Protein 3N06 (pdb70)

Structure (mmCIF, N/CA/C/O backbone):
data_3N06
#
_entry.id   3N06
#
_cell.length_a   123.419
_cell.length_b   123.419
_cell.length_c   72.665
_cell.angle_alpha   90.00
_cell.angle_beta   90.00
_cell.angle_gamma   120.00
#
_symmetry.space_group_name_H-M   'P 65'
#
loop_
_entity.id
_entity.type
_entity.pdbx_description
1 polymer Prolactin
2 polymer 'Prolactin receptor'
3 non-polymer 'SODIUM ION'
4 non-polymer 'CHLORIDE ION'
5 water water
#
loop_
_atom_site.group_PDB
_atom_site.id
_atom_site.type_symbol
_atom_site.label_atom_id
_atom_site.label_alt_id
_atom_site.label_comp_id
_atom_site.label_asym_id
_atom_site.label_entity_id
_atom_site.label_seq_id
_atom_site.pdbx_PDB_ins_code
_atom_site.Cartn_x
_atom_site.Cartn_y
_atom_site.Cartn_z
_atom_site.occupancy
_atom_site.B_iso_or_equiv
_atom_site.auth_seq_id
_ato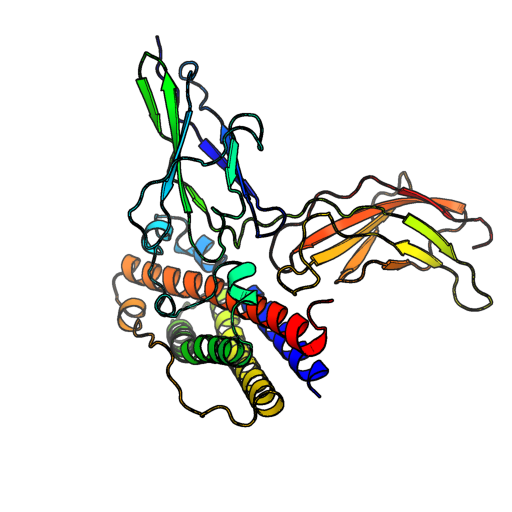m_site.auth_comp_id
_atom_site.auth_asym_id
_atom_site.auth_atom_id
_atom_site.pdbx_PDB_model_num
ATOM 1 N N . MET A 1 1 ? -59.721 -43.466 4.707 1.00 51.09 14 MET A N 1
ATOM 2 C CA . MET A 1 1 ? -58.466 -44.252 4.428 1.00 49.66 14 MET A CA 1
ATOM 3 C C . MET A 1 1 ? -57.312 -43.235 4.313 1.00 47.21 14 MET A C 1
ATOM 4 O O . MET A 1 1 ? -57.022 -42.722 3.223 1.00 44.75 14 MET A O 1
ATOM 9 N N . LEU A 1 2 ? -56.746 -42.900 5.473 1.00 45.01 15 LEU A N 1
ATOM 10 C CA . LEU A 1 2 ? -55.595 -42.043 5.577 1.00 44.41 15 LEU A CA 1
ATOM 11 C C . LEU A 1 2 ? -54.431 -42.454 4.694 1.00 42.86 15 LEU A C 1
ATOM 12 O O . LEU A 1 2 ? -53.794 -41.581 4.117 1.00 42.17 15 LEU A O 1
ATOM 17 N N . ARG A 1 3 ? -54.124 -43.728 4.632 1.00 40.57 16 ARG A N 1
ATOM 18 C CA . ARG A 1 3 ? -52.936 -44.150 3.948 1.00 39.46 16 ARG A CA 1
ATOM 19 C C . ARG A 1 3 ? -53.027 -43.905 2.452 1.00 39.53 16 ARG A C 1
ATOM 20 O O . ARG A 1 3 ? -52.082 -43.463 1.854 1.00 35.68 16 ARG A O 1
ATOM 28 N N . ASP A 1 4 ? -54.195 -44.112 1.870 1.00 38.91 17 ASP A N 1
ATOM 29 C CA . ASP A 1 4 ? -54.373 -43.851 0.415 1.00 39.95 17 ASP A CA 1
ATOM 30 C C . ASP A 1 4 ? -54.359 -42.328 0.185 1.00 38.03 17 ASP A C 1
ATOM 31 O O . ASP A 1 4 ? -53.823 -41.881 -0.829 1.00 36.42 17 ASP A O 1
ATOM 36 N N . LEU A 1 5 ? -54.913 -41.553 1.121 1.00 35.64 18 LEU A N 1
ATOM 37 C CA . LEU A 1 5 ? -54.915 -40.090 0.954 1.00 36.54 18 LEU A CA 1
ATOM 38 C C . LEU A 1 5 ? -53.508 -39.470 0.991 1.00 34.43 18 LEU A C 1
ATOM 39 O O . LEU A 1 5 ? -53.134 -38.654 0.132 1.00 34.33 18 LEU A O 1
ATOM 44 N N . PHE A 1 6 ? -52.759 -39.863 2.011 1.00 33.22 19 PHE A N 1
ATOM 45 C CA . PHE A 1 6 ? -51.378 -39.432 2.140 1.00 32.92 19 PHE A CA 1
ATOM 46 C C . PHE A 1 6 ? -50.574 -39.866 0.949 1.00 32.63 19 PHE A C 1
ATOM 47 O O . PHE A 1 6 ? -49.815 -39.064 0.401 1.00 31.63 19 PHE A O 1
ATOM 55 N N . ASP A 1 7 ? -50.752 -41.102 0.510 1.00 32.07 20 ASP A N 1
ATOM 56 C CA . ASP A 1 7 ? -49.994 -41.536 -0.617 1.00 32.94 20 ASP A CA 1
ATOM 57 C C . ASP A 1 7 ? -50.296 -40.694 -1.854 1.00 32.65 20 ASP A C 1
ATOM 58 O O . ASP A 1 7 ? -49.383 -40.405 -2.593 1.00 32.08 20 ASP A O 1
ATOM 63 N N . ARG A 1 8 ? -51.570 -40.411 -2.156 1.00 32.31 21 ARG A N 1
ATOM 64 C CA . ARG A 1 8 ? -51.895 -39.624 -3.344 1.00 33.54 21 ARG A CA 1
ATOM 65 C C . ARG A 1 8 ? -51.346 -38.192 -3.199 1.00 32.42 21 ARG A C 1
ATOM 66 O O . ARG A 1 8 ? -50.882 -37.601 -4.177 1.00 32.52 21 ARG A O 1
ATOM 74 N N . ALA A 1 9 ? -51.416 -37.664 -1.996 1.00 30.37 22 ALA A N 1
ATOM 75 C CA . ALA A 1 9 ? -51.050 -36.252 -1.714 1.00 31.21 22 ALA A CA 1
ATOM 76 C C . ALA A 1 9 ? -49.558 -36.120 -2.042 1.00 32.46 22 ALA A C 1
ATOM 77 O O . ALA A 1 9 ? -49.171 -35.201 -2.746 1.00 35.15 22 ALA A O 1
ATOM 79 N N . VAL A 1 10 ? -48.760 -37.126 -1.615 1.00 32.53 23 VAL A N 1
ATOM 80 C CA . VAL A 1 10 ? -47.328 -37.092 -1.707 1.00 32.77 23 VAL A CA 1
ATOM 81 C C . VAL A 1 10 ? -46.933 -37.302 -3.128 1.00 33.35 23 VAL A C 1
ATOM 82 O O . VAL A 1 10 ? -45.970 -36.700 -3.575 1.00 33.27 23 VAL A O 1
ATOM 86 N N . VAL A 1 11 ? -47.680 -38.122 -3.870 1.00 32.67 24 VAL A N 1
ATOM 87 C CA . VAL A 1 11 ? -47.478 -38.184 -5.320 1.00 32.41 24 VAL A CA 1
ATOM 88 C C . VAL A 1 11 ? -47.661 -36.817 -5.997 1.00 31.27 24 VAL A C 1
ATOM 89 O O . VAL A 1 11 ? -46.867 -36.403 -6.866 1.00 30.91 24 VAL A O 1
ATOM 93 N N . LEU A 1 12 ? -48.730 -36.118 -5.644 1.00 30.20 25 LEU A N 1
ATOM 94 C CA . LEU A 1 12 ? -48.995 -34.829 -6.287 1.00 29.56 25 LEU A CA 1
ATOM 95 C C . LEU A 1 12 ? -47.937 -33.812 -5.900 1.00 27.08 25 LEU A C 1
ATOM 96 O O . LEU A 1 12 ? -47.430 -33.075 -6.734 1.00 27.01 25 LEU A O 1
ATOM 101 N N . SER A 1 13 ? -47.648 -33.711 -4.620 1.00 25.26 26 SER A N 1
ATOM 102 C CA . SER A 1 13 ? -46.665 -32.725 -4.189 1.00 24.76 26 SER A CA 1
ATOM 103 C C . SER A 1 13 ? -45.273 -32.944 -4.783 1.00 26.99 26 SER A C 1
ATOM 104 O O . SER A 1 13 ? -44.606 -31.940 -5.175 1.00 26.98 26 SER A O 1
ATOM 107 N N . ALA A 1 14 ? -44.822 -34.206 -4.915 1.00 25.85 27 ALA A N 1
ATOM 108 C CA . ALA A 1 14 ? -43.483 -34.459 -5.377 1.00 27.27 27 ALA A CA 1
ATOM 109 C C . ALA A 1 14 ? -43.512 -34.154 -6.879 1.00 28.91 27 ALA A C 1
ATOM 110 O O . ALA A 1 14 ? -42.598 -33.531 -7.451 1.00 29.39 27 ALA A O 1
ATOM 112 N N . TYR A 1 15 ? -44.623 -34.475 -7.534 1.00 29.53 28 TYR A N 1
ATOM 113 C CA . TYR A 1 15 ? -44.763 -34.095 -8.956 1.00 29.13 28 TYR A CA 1
ATOM 114 C C . TYR A 1 15 ? -44.870 -32.580 -9.237 1.00 28.58 28 TYR A C 1
ATOM 115 O O . TYR A 1 15 ? -44.294 -32.045 -10.211 1.00 29.82 28 TYR A O 1
ATOM 124 N N . ILE A 1 16 ? -45.621 -31.879 -8.414 1.00 28.47 29 ILE A N 1
ATOM 125 C CA . ILE A 1 16 ? -45.656 -30.419 -8.521 1.00 28.40 29 ILE A CA 1
ATOM 126 C C . ILE A 1 16 ? -44.233 -29.842 -8.363 1.00 27.69 29 ILE A C 1
ATOM 127 O O . ILE A 1 16 ? -43.845 -28.980 -9.136 1.00 28.94 29 ILE A O 1
ATOM 132 N N . HIS A 1 17 ? -43.492 -30.237 -7.343 1.00 27.85 30 HIS A N 1
ATOM 133 C CA . HIS A 1 17 ? -42.129 -29.723 -7.269 1.00 28.93 30 HIS A CA 1
ATOM 134 C C . HIS A 1 17 ? -41.283 -30.039 -8.537 1.00 29.79 30 HIS A C 1
ATOM 135 O O . HIS A 1 17 ? -40.586 -29.165 -9.086 1.00 30.07 30 HIS A O 1
ATOM 142 N N . ASN A 1 18 ? -41.330 -31.288 -9.014 1.00 29.46 31 ASN A N 1
ATOM 143 C CA . ASN A 1 18 ? -40.692 -31.582 -10.297 1.00 30.61 31 ASN A CA 1
ATOM 144 C C . ASN A 1 18 ? -41.002 -30.612 -11.378 1.00 30.93 31 ASN A C 1
ATOM 145 O O . ASN A 1 18 ? -40.058 -30.098 -12.053 1.00 31.29 31 ASN A O 1
ATOM 150 N N . LEU A 1 19 ? -42.300 -30.362 -11.604 1.00 31.87 32 LEU A N 1
ATOM 151 C CA . LEU A 1 19 ? -42.684 -29.482 -12.713 1.00 32.38 32 LEU A CA 1
ATOM 152 C C . LEU A 1 19 ? -42.180 -28.062 -12.472 1.00 31.32 32 LEU A C 1
ATOM 153 O O . LEU A 1 19 ? -41.729 -27.393 -13.411 1.00 30.09 32 LEU A O 1
ATOM 158 N N . SER A 1 20 ? -42.297 -27.588 -11.249 1.00 29.27 33 SER A N 1
ATOM 159 C CA . SER A 1 20 ? -41.858 -26.236 -10.902 1.00 31.79 33 SER A CA 1
ATOM 160 C C . SER A 1 20 ? -40.329 -26.058 -11.121 1.00 30.56 33 SER A C 1
ATOM 161 O O . SER A 1 20 ? -39.890 -24.996 -11.555 1.00 29.32 33 SER A O 1
ATOM 164 N N . SER A 1 21 ? -39.557 -27.039 -10.675 1.00 30.86 34 SER A N 1
ATOM 165 C CA A SER A 1 21 ? -38.100 -27.119 -10.925 0.50 31.85 34 SER A CA 1
ATOM 166 C CA B SER A 1 21 ? -38.096 -27.067 -10.929 0.50 31.50 34 SER A CA 1
ATOM 167 C C . SER A 1 21 ? -37.757 -27.021 -12.418 1.00 33.02 34 SER A C 1
ATOM 168 O O . SER A 1 21 ? -36.914 -26.246 -12.831 1.00 33.63 34 SER A O 1
ATOM 173 N N . GLU A 1 22 ? -38.434 -27.802 -13.217 1.00 34.14 35 GLU A N 1
ATOM 174 C CA . GLU A 1 22 ? -38.191 -27.800 -14.633 1.00 37.88 35 GLU A CA 1
ATOM 175 C C . GLU A 1 22 ? -38.618 -26.499 -15.285 1.00 38.68 35 GLU A C 1
ATOM 176 O O . GLU A 1 22 ? -37.907 -25.996 -16.139 1.00 40.61 35 GLU A O 1
ATOM 182 N N . MET A 1 23 ? -39.748 -25.921 -14.871 1.00 36.62 36 MET A N 1
ATOM 183 C CA . MET A 1 23 ? -40.186 -24.642 -15.429 1.00 34.76 36 MET A CA 1
ATOM 184 C C . MET A 1 23 ? -39.175 -23.531 -15.114 1.00 34.77 36 MET A C 1
ATOM 185 O O . MET A 1 23 ? -38.853 -22.730 -15.975 1.00 33.54 36 MET A O 1
ATOM 190 N N . PHE A 1 24 ? -38.735 -23.446 -13.869 1.00 32.62 37 PHE A N 1
ATOM 191 C CA . PHE A 1 24 ? -37.794 -22.430 -13.499 1.00 35.16 37 PHE A CA 1
ATOM 192 C C . PHE A 1 24 ? -36.471 -22.542 -14.285 1.00 38.10 37 PHE A C 1
ATOM 193 O O . PHE A 1 24 ? -35.944 -21.525 -14.748 1.00 39.16 37 PHE A O 1
ATOM 201 N N . SER A 1 25 ? -35.970 -23.770 -14.426 1.00 40.11 38 SER A N 1
ATOM 202 C CA A SER A 1 25 ? -34.730 -24.046 -15.148 0.80 43.37 38 SER A CA 1
ATOM 203 C CA B SER A 1 25 ? -34.732 -24.015 -15.143 0.20 41.89 38 SER A CA 1
ATOM 204 C C . SER A 1 25 ? -34.899 -23.638 -16.616 1.00 43.88 38 SER A C 1
ATOM 205 O O . SER A 1 25 ? -34.002 -23.031 -17.202 1.00 43.05 38 SER A O 1
ATOM 210 N N . GLU A 1 26 ? -36.049 -23.941 -17.215 1.00 44.80 39 GLU A N 1
ATOM 211 C CA . GLU A 1 26 ? -36.249 -23.509 -18.608 1.00 47.09 39 GLU A CA 1
ATOM 212 C C . GLU A 1 26 ? -36.451 -22.022 -18.748 1.00 46.59 39 GLU A C 1
ATOM 213 O O . GLU A 1 26 ? -36.031 -21.456 -19.740 1.00 47.32 39 GLU A O 1
ATOM 219 N N . PHE A 1 27 ? -37.069 -21.382 -17.776 1.00 46.15 40 PHE A N 1
ATOM 220 C CA . PHE A 1 27 ? -37.145 -19.946 -17.793 1.00 47.82 40 PHE A CA 1
ATOM 221 C C . PHE A 1 27 ? -35.736 -19.294 -17.619 1.00 50.26 40 PHE A C 1
ATOM 222 O O . PHE A 1 27 ? -35.390 -18.389 -18.367 1.00 49.40 40 PHE A O 1
ATOM 230 N N . ASP A 1 28 ? -34.996 -19.766 -16.632 1.00 51.32 41 ASP A N 1
ATOM 231 C CA . ASP A 1 28 ? -33.684 -19.285 -16.319 1.00 54.86 41 ASP A CA 1
ATOM 232 C C . ASP A 1 28 ? -32.737 -19.349 -17.498 1.00 57.96 41 ASP A C 1
ATOM 233 O O . ASP A 1 28 ? -32.096 -18.385 -17.834 1.00 59.20 41 ASP A O 1
ATOM 238 N N . LYS A 1 29 ? -32.645 -20.496 -18.125 1.00 60.97 42 LYS A N 1
ATOM 239 C CA . LYS A 1 29 ? -31.680 -20.659 -19.154 1.00 64.05 42 LYS A CA 1
ATOM 240 C C . LYS A 1 29 ? -32.024 -19.922 -20.404 1.00 64.82 42 LYS A C 1
ATOM 241 O O . LYS A 1 29 ? -31.186 -19.675 -21.236 1.00 65.70 42 LYS A O 1
ATOM 247 N N . ARG A 1 30 ? -33.272 -19.557 -20.527 1.00 66.25 43 ARG A N 1
ATOM 248 C CA . ARG A 1 30 ? -33.735 -18.978 -21.739 1.00 67.89 43 ARG A CA 1
ATOM 249 C C . ARG A 1 30 ? -33.983 -17.499 -21.720 1.00 68.92 43 ARG A C 1
ATOM 250 O O . ARG A 1 30 ? -33.955 -16.863 -22.739 1.00 69.72 43 ARG A O 1
ATOM 258 N N . TYR A 1 31 ? -34.209 -16.946 -20.556 1.00 69.56 44 TYR A N 1
ATOM 259 C CA . TYR A 1 31 ? -34.601 -15.544 -20.423 1.00 70.31 44 TYR A CA 1
ATOM 260 C C . TYR A 1 31 ? -33.745 -14.705 -19.501 1.00 71.90 44 TYR A C 1
ATOM 261 O O . TYR A 1 31 ? -33.845 -13.486 -19.542 1.00 72.91 44 TYR A O 1
ATOM 270 N N . THR A 1 32 ? -32.959 -15.322 -18.632 1.00 73.81 45 THR A N 1
ATOM 271 C CA . THR A 1 32 ? -32.300 -14.567 -17.569 1.00 76.16 45 THR A CA 1
ATOM 272 C C . THR A 1 32 ? -30.895 -15.012 -17.317 1.00 77.99 45 THR A C 1
ATOM 273 O O . THR A 1 32 ? -30.202 -14.411 -16.498 1.00 78.18 45 THR A O 1
ATOM 277 N N . HIS A 1 33 ? -30.458 -16.077 -17.969 1.00 80.73 46 HIS A N 1
ATOM 278 C CA . HIS A 1 33 ? -29.099 -16.475 -17.704 1.00 83.41 46 HIS A CA 1
ATOM 279 C C . HIS A 1 33 ? -28.157 -15.263 -17.917 1.00 84.17 46 HIS A C 1
ATOM 280 O O . HIS A 1 33 ? -27.120 -15.160 -17.258 1.00 84.22 46 HIS A O 1
ATOM 287 N N . GLY A 1 34 ? -28.584 -14.307 -18.757 1.00 85.22 47 GLY A N 1
ATOM 288 C CA . GLY A 1 34 ? -27.819 -13.078 -19.022 1.00 85.87 47 GLY A CA 1
ATOM 289 C C . GLY A 1 34 ? -27.869 -11.898 -18.042 1.00 86.30 47 GLY A C 1
ATOM 290 O O . GLY A 1 34 ? -27.863 -10.754 -18.502 1.00 86.85 47 GLY A O 1
ATOM 291 N N . ARG A 1 35 ? -27.921 -12.144 -16.718 1.00 86.38 48 ARG A N 1
ATOM 292 C CA . ARG A 1 35 ? -27.741 -11.079 -15.667 1.00 86.30 48 ARG A CA 1
ATOM 293 C C . ARG A 1 35 ? -27.995 -11.517 -14.202 1.00 85.57 48 ARG A C 1
ATOM 294 O O . ARG A 1 35 ? -28.389 -12.665 -13.951 1.00 86.11 48 ARG A O 1
ATOM 302 N N . GLY A 1 36 ? -27.763 -10.589 -13.260 1.00 84.02 49 GLY A N 1
ATOM 303 C CA . GLY A 1 36 ? -27.967 -10.793 -11.818 1.00 81.97 49 GLY A CA 1
ATOM 304 C C . GLY A 1 36 ? -29.433 -10.763 -11.406 1.00 80.57 49 GLY A C 1
ATOM 305 O O . GLY A 1 36 ? -29.874 -9.924 -10.607 1.00 80.30 49 GLY A O 1
ATOM 306 N N . PHE A 1 37 ? -30.200 -11.693 -11.959 1.00 79.13 50 PHE A N 1
ATOM 307 C CA . PHE A 1 37 ? -31.591 -11.842 -11.567 1.00 77.57 50 PHE A CA 1
ATOM 308 C C . PHE A 1 37 ? -31.672 -12.573 -10.225 1.00 76.14 50 PHE A C 1
ATOM 309 O O . PHE A 1 37 ? -32.576 -12.293 -9.431 1.00 75.23 50 PHE A O 1
ATOM 317 N N . ILE A 1 38 ? -30.675 -13.439 -9.970 1.00 74.52 51 ILE A N 1
ATOM 318 C CA . ILE A 1 38 ? -30.471 -14.167 -8.700 1.00 73.37 51 ILE A CA 1
ATOM 319 C C . ILE A 1 38 ? -30.280 -13.225 -7.477 1.00 73.01 51 ILE A C 1
ATOM 320 O O . ILE A 1 38 ? -30.801 -13.467 -6.368 1.00 71.78 51 ILE A O 1
ATOM 325 N N . THR A 1 39 ? -29.558 -12.132 -7.717 1.00 72.52 52 THR A N 1
ATOM 326 C CA . THR A 1 39 ? -29.296 -11.118 -6.707 1.00 72.10 52 THR A CA 1
ATOM 327 C C . THR A 1 39 ? -30.612 -10.417 -6.334 1.00 71.71 52 THR A C 1
ATOM 328 O O . THR A 1 39 ? -30.842 -10.099 -5.171 1.00 71.74 52 THR A O 1
ATOM 332 N N . LYS A 1 40 ? -31.477 -10.190 -7.322 1.00 70.70 53 LYS A N 1
ATOM 333 C CA . LYS A 1 40 ? -32.781 -9.583 -7.071 1.00 70.22 53 LYS A CA 1
ATOM 334 C C . LYS A 1 40 ? -33.815 -10.510 -6.359 1.00 69.11 53 LYS A C 1
ATOM 335 O O . LYS A 1 40 ? -34.752 -10.012 -5.701 1.00 68.88 53 LYS A O 1
ATOM 341 N N . ALA A 1 41 ? -33.629 -11.837 -6.489 1.00 67.03 54 ALA A N 1
ATOM 342 C CA . ALA A 1 41 ? -34.528 -12.878 -5.912 1.00 65.24 54 ALA A CA 1
ATOM 343 C C . ALA A 1 41 ? -34.505 -12.943 -4.369 1.00 63.71 54 ALA A C 1
ATOM 344 O O . ALA A 1 41 ? -35.439 -13.435 -3.732 1.00 64.44 54 ALA A O 1
ATOM 346 N N . ILE A 1 42 ? -33.427 -12.440 -3.783 1.00 61.68 55 ILE A N 1
ATOM 347 C CA . ILE A 1 42 ? -33.238 -12.418 -2.331 1.00 59.01 55 ILE A CA 1
ATOM 348 C C . ILE A 1 42 ? -34.426 -11.802 -1.535 1.00 57.61 55 ILE A C 1
ATOM 349 O O . ILE A 1 42 ? -34.757 -10.627 -1.697 1.00 56.88 55 ILE A O 1
ATOM 354 N N . ASN A 1 43 ? -35.033 -12.620 -0.680 1.00 56.13 56 ASN A N 1
ATOM 355 C CA . ASN A 1 43 ? -36.042 -12.205 0.311 1.00 56.15 56 ASN A CA 1
ATOM 356 C C . ASN A 1 43 ? -37.453 -11.725 -0.185 1.00 55.18 56 ASN A C 1
ATOM 357 O O . ASN A 1 43 ? -38.263 -11.152 0.570 1.00 55.33 56 ASN A O 1
ATOM 362 N N . SER A 1 44 ? -37.751 -12.072 -1.417 1.00 51.52 57 SER A N 1
ATOM 363 C CA . SER A 1 44 ? -38.805 -11.490 -2.137 1.00 50.74 57 SER A CA 1
ATOM 364 C C . SER A 1 44 ? -40.076 -12.388 -2.242 1.00 48.07 57 SER A C 1
ATOM 365 O O . SER A 1 44 ? -40.913 -12.089 -3.062 1.00 48.13 57 SER A O 1
ATOM 368 N N . CYS A 1 45 ? -40.206 -13.465 -1.461 1.00 44.86 58 CYS A N 1
ATOM 369 C CA . CYS A 1 45 ? -41.372 -14.398 -1.605 1.00 42.71 58 CYS A CA 1
ATOM 370 C C . CYS A 1 45 ? -42.508 -14.004 -0.723 1.00 40.99 58 CYS A C 1
ATOM 371 O O . CYS A 1 45 ? -42.288 -13.715 0.468 1.00 39.58 58 CYS A O 1
ATOM 374 N N . HIS A 1 46 ? -43.741 -14.089 -1.264 1.00 38.82 59 HIS A N 1
ATOM 375 C CA . HIS A 1 46 ? -44.943 -13.636 -0.515 1.00 36.56 59 HIS A CA 1
ATOM 376 C C . HIS A 1 46 ? -45.253 -14.485 0.693 1.00 36.33 59 HIS A C 1
ATOM 377 O O . HIS A 1 46 ? -45.931 -14.029 1.633 1.00 36.11 59 HIS A O 1
ATOM 384 N N . THR A 1 47 ? -44.781 -15.751 0.714 1.00 36.81 60 THR A N 1
ATOM 385 C CA . THR A 1 47 ? -44.952 -16.601 1.916 1.00 38.31 60 THR A CA 1
ATOM 386 C C . THR A 1 47 ? -43.781 -16.496 2.950 1.00 41.02 60 THR A C 1
ATOM 387 O O . THR A 1 47 ? -43.819 -17.113 4.029 1.00 40.86 60 THR A O 1
ATOM 391 N N . SER A 1 48 ? -42.775 -15.712 2.630 1.00 43.90 61 SER A N 1
ATOM 392 C CA . SER A 1 48 ? -41.723 -15.393 3.597 1.00 50.06 61 SER A CA 1
ATOM 393 C C . SER A 1 48 ? -42.217 -15.081 4.988 1.00 51.90 61 SER A C 1
ATOM 394 O O . SER A 1 48 ? -41.575 -15.426 5.969 1.00 53.45 61 SER A O 1
ATOM 397 N N . SER A 1 49 ? -43.344 -14.409 5.077 1.00 54.02 62 SER A N 1
ATOM 398 C CA . SER A 1 49 ? -43.725 -13.833 6.333 1.00 56.20 62 SER A CA 1
ATOM 399 C C . SER A 1 49 ? -44.294 -14.892 7.258 1.00 56.62 62 SER A C 1
ATOM 400 O O . SER A 1 49 ? -44.456 -14.618 8.449 1.00 57.57 62 SER A O 1
ATOM 403 N N . LEU A 1 50 ? -44.588 -16.096 6.733 1.00 55.50 63 LEU A N 1
ATOM 404 C CA . LEU A 1 50 ? -45.134 -17.178 7.555 1.00 54.33 63 LEU A CA 1
ATOM 405 C C . LEU A 1 50 ? -44.064 -17.814 8.472 1.00 52.93 63 LEU A C 1
ATOM 406 O O . LEU A 1 50 ? -42.880 -17.884 8.134 1.00 53.06 63 LEU A O 1
ATOM 411 N N . ALA A 1 51 ? -44.506 -18.308 9.615 1.00 51.35 64 ALA A N 1
ATOM 412 C CA . ALA A 1 51 ? -43.615 -19.023 10.529 1.00 50.30 64 ALA A CA 1
ATOM 413 C C . ALA A 1 51 ? -43.391 -20.485 10.043 1.00 48.23 64 ALA A C 1
ATOM 414 O O . ALA A 1 51 ? -44.120 -21.394 10.474 1.00 50.67 64 ALA A O 1
ATOM 416 N N . THR A 1 52 ? -42.409 -20.732 9.170 1.00 45.31 65 THR A N 1
ATOM 417 C CA . THR A 1 52 ? -42.221 -22.117 8.666 1.00 41.27 65 THR A CA 1
ATOM 418 C C . THR A 1 52 ? -40.990 -22.780 9.286 1.00 41.05 65 THR A C 1
ATOM 419 O O . THR A 1 52 ? -39.948 -22.140 9.396 1.00 39.09 65 THR A O 1
ATOM 423 N N . PRO A 1 53 ? -41.092 -24.084 9.674 1.00 38.89 66 PRO A N 1
ATOM 424 C CA . PRO A 1 53 ? -39.877 -24.741 10.118 1.00 38.31 66 PRO A CA 1
ATOM 425 C C . PRO A 1 53 ? -38.754 -24.777 9.082 1.00 38.44 66 PRO A C 1
ATOM 426 O O . PRO A 1 53 ? -38.978 -25.127 7.864 1.00 37.37 66 PRO A O 1
ATOM 430 N N . GLU A 1 54 ? -37.537 -24.449 9.532 1.00 38.47 67 GLU A N 1
ATOM 431 C CA . GLU A 1 54 ? -36.398 -24.445 8.613 1.00 41.18 67 GLU A CA 1
ATOM 432 C C . GLU A 1 54 ? -35.431 -25.606 8.650 1.00 39.88 67 GLU A C 1
ATOM 433 O O . GLU A 1 54 ? -34.511 -25.694 7.809 1.00 40.24 67 GLU A O 1
ATOM 439 N N . ASP A 1 55 ? -35.580 -26.459 9.642 1.00 40.39 68 ASP A N 1
ATOM 440 C CA . ASP A 1 55 ? -34.774 -27.669 9.721 1.00 39.45 68 ASP A CA 1
ATOM 441 C C . ASP A 1 55 ? -35.560 -28.802 10.294 1.00 39.51 68 ASP A C 1
ATOM 442 O O . ASP A 1 55 ? -36.635 -28.611 10.774 1.00 39.55 68 ASP A O 1
ATOM 447 N N . LYS A 1 56 ? -34.988 -30.001 10.292 1.00 39.67 69 LYS A N 1
ATOM 448 C CA . LYS A 1 56 ? -35.702 -31.163 10.817 1.00 41.08 69 LYS A CA 1
ATOM 449 C C . LYS A 1 56 ? -36.245 -30.964 12.265 1.00 39.81 69 LYS A C 1
ATOM 450 O O . LYS A 1 56 ? -37.362 -31.346 12.598 1.00 39.19 69 LYS A O 1
ATOM 456 N N . GLU A 1 57 ? -35.390 -30.455 13.125 1.00 40.14 70 GLU A N 1
ATOM 457 C CA . GLU A 1 57 ? -35.717 -30.267 14.544 1.00 42.21 70 GLU A CA 1
ATOM 458 C C . GLU A 1 57 ? -36.910 -29.323 14.754 1.00 42.47 70 GLU A C 1
ATOM 459 O O . GLU A 1 57 ? -37.791 -29.609 15.572 1.00 42.43 70 GLU A O 1
ATOM 465 N N . GLN A 1 58 ? -36.946 -28.205 14.026 1.00 42.59 71 GLN A N 1
ATOM 466 C CA . GLN A 1 58 ? -38.131 -27.356 14.088 1.00 43.54 71 GLN A CA 1
ATOM 467 C C . GLN A 1 58 ? -39.366 -28.067 13.595 1.00 42.56 71 GLN A C 1
ATOM 468 O O . GLN A 1 58 ? -40.435 -27.955 14.228 1.00 43.21 71 GLN A O 1
ATOM 474 N N . ALA A 1 59 ? -39.259 -28.783 12.469 1.00 41.34 72 ALA A N 1
ATOM 475 C CA . ALA A 1 59 ? -40.417 -29.544 12.010 1.00 39.47 72 ALA A CA 1
ATOM 476 C C . ALA A 1 59 ? -40.920 -30.515 13.125 1.00 40.43 72 ALA A C 1
ATOM 477 O O . ALA A 1 59 ? -42.116 -30.546 13.489 1.00 37.01 72 ALA A O 1
ATOM 479 N N . GLN A 1 60 ? -40.008 -31.301 13.700 1.00 42.33 73 GLN A N 1
ATOM 480 C CA . GLN A 1 60 ? -40.458 -32.213 14.795 1.00 45.79 73 GLN A CA 1
ATOM 481 C C . GLN A 1 60 ? -41.129 -31.483 15.966 1.00 45.81 73 GLN A C 1
ATOM 482 O O . GLN A 1 60 ? -42.072 -32.016 16.543 1.00 46.37 73 GLN A O 1
ATOM 488 N N . GLN A 1 61 ? -40.713 -30.243 16.245 1.00 47.24 74 GLN A N 1
ATOM 489 C CA . GLN A 1 61 ? -41.248 -29.434 17.383 1.00 47.80 74 GLN A CA 1
ATOM 490 C C . GLN A 1 61 ? -42.669 -28.909 17.152 1.00 48.15 74 GLN A C 1
ATOM 491 O O . GLN A 1 61 ? -43.372 -28.494 18.098 1.00 47.46 74 GLN A O 1
ATOM 497 N N . MET A 1 62 ? -43.101 -28.904 15.890 1.00 46.91 75 MET A N 1
ATOM 498 C CA . MET A 1 62 ? -44.391 -28.314 15.561 1.00 47.20 75 MET A CA 1
ATOM 499 C C . MET A 1 62 ? -45.546 -29.223 15.941 1.00 46.49 75 MET A C 1
ATOM 500 O O . MET A 1 62 ? -45.489 -30.428 15.721 1.00 47.20 75 MET A O 1
ATOM 505 N N . ASN A 1 63 ? -46.616 -28.735 16.520 1.00 46.09 76 ASN A N 1
ATOM 506 C CA . ASN A 1 63 ? -47.653 -29.743 16.735 1.00 47.05 76 ASN A CA 1
ATOM 507 C C . ASN A 1 63 ? -48.304 -30.083 15.388 1.00 45.56 76 ASN A C 1
ATOM 508 O O . ASN A 1 63 ? -48.260 -29.300 14.419 1.00 45.60 76 ASN A O 1
ATOM 513 N N . GLN A 1 64 ? -48.915 -31.246 15.317 1.00 43.36 77 GLN A N 1
ATOM 514 C CA . GLN A 1 64 ? -49.282 -31.761 14.016 1.00 42.25 77 GLN A CA 1
ATOM 515 C C . GLN A 1 64 ? -50.437 -30.999 13.375 1.00 41.88 77 GLN A C 1
ATOM 516 O O . GLN A 1 64 ? -50.459 -30.849 12.156 1.00 38.42 77 GLN A O 1
ATOM 522 N N . LYS A 1 65 ? -51.393 -30.551 14.205 1.00 41.65 78 LYS A N 1
ATOM 523 C CA . LYS A 1 65 ? -52.552 -29.797 13.707 1.00 43.01 78 LYS A CA 1
ATOM 524 C C . LYS A 1 65 ? -52.090 -28.477 13.077 1.00 40.67 78 LYS A C 1
ATOM 525 O O . LYS A 1 65 ? -52.523 -28.149 11.975 1.00 41.75 78 LYS A O 1
ATOM 531 N N . ASP A 1 66 ? -51.187 -27.760 13.748 1.00 39.41 79 ASP A N 1
ATOM 532 C CA . ASP A 1 66 ? -50.657 -26.517 13.210 1.00 39.94 79 ASP A CA 1
ATOM 533 C C . ASP A 1 66 ? -49.801 -26.801 11.948 1.00 37.59 79 ASP A C 1
ATOM 534 O O . ASP A 1 66 ? -49.722 -25.976 11.023 1.00 37.54 79 ASP A O 1
ATOM 539 N N . PHE A 1 67 ? -49.098 -27.935 11.934 1.00 34.55 80 PHE A N 1
ATOM 540 C CA . PHE A 1 67 ? -48.259 -28.247 10.764 1.00 33.33 80 PHE A CA 1
ATOM 541 C C . PHE A 1 67 ? -49.138 -28.482 9.522 1.00 32.91 80 PHE A C 1
ATOM 542 O O . PHE A 1 67 ? -48.801 -28.034 8.438 1.00 31.85 80 PHE A O 1
ATOM 550 N N . LEU A 1 68 ? -50.251 -29.218 9.663 1.00 32.16 81 LEU A N 1
ATOM 551 C CA . LEU A 1 68 ? -51.102 -29.498 8.531 1.00 35.41 81 LEU A CA 1
ATOM 552 C C . LEU A 1 68 ? -51.733 -28.214 8.010 1.00 35.82 81 LEU A C 1
ATOM 553 O O . LEU A 1 68 ? -51.856 -27.983 6.790 1.00 35.95 81 LEU A O 1
ATOM 558 N N . SER A 1 69 ? -52.131 -27.393 8.965 1.00 37.20 82 SER A N 1
ATOM 559 C CA . SER A 1 69 ? -52.791 -26.133 8.646 1.00 37.83 82 SER A CA 1
ATOM 560 C C . SER A 1 69 ? -51.809 -25.183 7.960 1.00 35.37 82 SER A C 1
ATOM 561 O O . SER A 1 69 ? -52.156 -24.493 7.005 1.00 34.18 82 SER A O 1
ATOM 564 N N . LEU A 1 70 ? -50.554 -25.236 8.379 1.00 34.04 83 LEU A N 1
ATOM 565 C CA . LEU A 1 70 ? -49.495 -24.534 7.685 1.00 33.06 83 LEU A CA 1
ATOM 566 C C . LEU A 1 70 ? -49.376 -24.942 6.200 1.00 30.69 83 LEU A C 1
ATOM 567 O O . LEU A 1 70 ? -49.369 -24.114 5.295 1.00 29.80 83 LEU A O 1
ATOM 572 N N . ILE A 1 71 ? -49.308 -26.224 5.927 1.00 30.87 84 ILE A N 1
ATOM 573 C CA . ILE A 1 71 ? -49.239 -26.668 4.542 1.00 28.53 84 ILE A CA 1
ATOM 574 C C . ILE A 1 71 ? -50.444 -26.141 3.734 1.00 29.94 84 ILE A C 1
ATOM 575 O O . ILE A 1 71 ? -50.327 -25.705 2.566 1.00 29.91 84 ILE A O 1
ATOM 580 N N . VAL A 1 72 ? -51.614 -26.235 4.360 1.00 30.11 85 VAL A N 1
ATOM 581 C CA . VAL A 1 72 ? -52.811 -25.760 3.740 1.00 31.46 85 VAL A CA 1
ATOM 582 C C . VAL A 1 72 ? -52.739 -24.257 3.476 1.00 32.17 85 VAL A C 1
ATOM 583 O O . VAL A 1 72 ? -53.065 -23.830 2.323 1.00 31.94 85 VAL A O 1
ATOM 587 N N . SER A 1 73 ? -52.293 -23.444 4.458 1.00 31.60 86 SER A N 1
ATOM 588 C CA . SER A 1 73 ? -52.081 -22.005 4.147 1.00 31.09 86 SER A CA 1
ATOM 589 C C . SER A 1 73 ? -51.142 -21.742 2.943 1.00 32.05 86 SER A C 1
ATOM 590 O O . SER A 1 73 ? -51.406 -20.833 2.098 1.00 30.85 86 SER A O 1
ATOM 593 N N . ILE A 1 74 ? -50.035 -22.485 2.868 1.00 28.86 87 ILE A N 1
ATOM 594 C CA . ILE A 1 74 ? -49.074 -22.195 1.867 1.00 29.56 87 ILE A CA 1
ATOM 595 C C . ILE A 1 74 ? -49.745 -22.477 0.527 1.00 29.93 87 ILE A C 1
ATOM 596 O O . ILE A 1 74 ? -49.681 -21.628 -0.402 1.00 30.20 87 ILE A O 1
ATOM 601 N N . LEU A 1 75 ? -50.428 -23.635 0.423 1.00 28.83 88 LEU A N 1
ATOM 602 C CA . LEU A 1 75 ? -51.051 -24.032 -0.855 1.00 29.26 88 LEU A CA 1
ATOM 603 C C . LEU A 1 75 ? -52.189 -23.071 -1.261 1.00 30.36 88 LEU A C 1
ATOM 604 O O . LEU A 1 75 ? -52.285 -22.724 -2.444 1.00 29.95 88 LEU A O 1
ATOM 609 N N . ARG A 1 76 ? -52.985 -22.625 -0.283 1.00 27.46 89 ARG A N 1
ATOM 610 C CA . ARG A 1 76 ? -54.121 -21.685 -0.537 1.00 30.52 89 ARG A CA 1
ATOM 611 C C . ARG A 1 76 ? -53.488 -20.392 -1.006 1.00 31.51 89 ARG A C 1
ATOM 612 O O . ARG A 1 76 ? -54.031 -19.746 -1.905 1.00 32.87 89 ARG A O 1
ATOM 620 N N . SER A 1 77 ? -52.299 -20.027 -0.439 1.00 29.41 90 SER A N 1
ATOM 621 C CA . SER A 1 77 ? -51.684 -18.741 -0.863 1.00 29.79 90 SER A CA 1
ATOM 622 C C . SER A 1 77 ? -51.215 -18.741 -2.318 1.00 29.33 90 SER A C 1
ATOM 623 O O . SER A 1 77 ? -51.004 -17.656 -2.898 1.00 29.78 90 SER A O 1
ATOM 626 N N . TRP A 1 78 ? -50.986 -19.931 -2.892 1.00 28.48 91 TRP A N 1
ATOM 627 C CA . TRP A 1 78 ? -50.490 -20.025 -4.266 1.00 28.25 91 TRP A CA 1
ATOM 628 C C . TRP A 1 78 ? -51.581 -20.025 -5.340 1.00 30.03 91 TRP A C 1
ATOM 629 O O . TRP A 1 78 ? -51.248 -19.893 -6.530 1.00 30.03 91 TRP A O 1
ATOM 640 N N . ASN A 1 79 ? -52.854 -20.179 -4.941 1.00 29.76 92 ASN A N 1
ATOM 641 C CA A ASN A 1 79 ? -54.070 -20.133 -5.870 0.50 31.34 92 ASN A CA 1
ATOM 642 C CA B ASN A 1 79 ? -53.913 -20.197 -5.960 0.50 32.08 92 ASN A CA 1
ATOM 643 C C . ASN A 1 79 ? -53.945 -18.949 -6.835 1.00 30.90 92 ASN A C 1
ATOM 644 O O . ASN A 1 79 ? -54.003 -19.070 -8.091 1.00 29.24 92 ASN A O 1
ATOM 653 N N . GLU A 1 80 ? -53.831 -17.765 -6.207 1.00 31.74 93 GLU A N 1
ATOM 654 C CA . GLU A 1 80 ? -53.794 -16.463 -6.922 1.00 31.84 93 GLU A CA 1
ATOM 655 C C . GLU A 1 80 ? -52.605 -16.325 -7.886 1.00 30.18 93 GLU A C 1
ATOM 656 O O . GLU A 1 80 ? -52.782 -16.166 -9.088 1.00 32.21 93 GLU A O 1
ATOM 662 N N . PRO A 1 81 ? -51.354 -16.402 -7.387 1.00 29.87 94 PRO A N 1
ATOM 663 C CA . PRO A 1 81 ? -50.294 -16.242 -8.382 1.00 27.60 94 PRO A CA 1
ATOM 664 C C . PRO A 1 81 ? -50.270 -17.289 -9.487 1.00 28.82 94 PRO A C 1
ATOM 665 O O . PRO A 1 81 ? -49.935 -16.970 -10.675 1.00 28.07 94 PRO A O 1
ATOM 669 N N . LEU A 1 82 ? -50.654 -18.526 -9.172 1.00 28.10 95 LEU A N 1
ATOM 670 C CA . LEU A 1 82 ? -50.634 -19.516 -10.263 1.00 29.26 95 LEU A CA 1
ATOM 671 C C . LEU A 1 82 ? -51.704 -19.154 -11.294 1.00 28.73 95 LEU A C 1
ATOM 672 O O . LEU A 1 82 ? -51.504 -19.306 -12.463 1.00 29.57 95 LEU A O 1
ATOM 677 N N . TYR A 1 83 ? -52.846 -18.689 -10.827 1.00 29.28 96 TYR A N 1
ATOM 678 C CA . TYR A 1 83 ? -53.898 -18.251 -11.785 1.00 31.05 96 TYR A CA 1
ATOM 679 C C . TYR A 1 83 ? -53.330 -17.155 -12.735 1.00 29.75 96 TYR A C 1
ATOM 680 O O . TYR A 1 83 ? -53.453 -17.247 -13.967 1.00 31.52 96 TYR A O 1
ATOM 689 N N . HIS A 1 84 ? -52.715 -16.120 -12.149 1.00 31.72 97 HIS A N 1
ATOM 690 C CA . HIS A 1 84 ? -52.170 -15.016 -12.925 1.00 30.57 97 HIS A CA 1
ATOM 691 C C . HIS A 1 84 ? -51.010 -15.384 -13.821 1.00 31.87 97 HIS A C 1
ATOM 692 O O . HIS A 1 84 ? -50.924 -14.892 -14.966 1.00 33.22 97 HIS A O 1
ATOM 699 N N . LEU A 1 85 ? -50.214 -16.348 -13.398 1.00 31.29 98 LEU A N 1
ATOM 700 C CA . LEU A 1 85 ? -49.090 -16.800 -14.171 1.00 32.34 98 LEU A CA 1
ATOM 701 C C . LEU A 1 85 ? -49.601 -17.423 -15.434 1.00 32.37 98 LEU A C 1
ATOM 702 O O . LEU A 1 85 ? -49.114 -17.112 -16.498 1.00 32.21 98 LEU A O 1
ATOM 707 N N . VAL A 1 86 ? -50.574 -18.312 -15.303 1.00 31.37 99 VAL A N 1
ATOM 708 C CA . VAL A 1 86 ? -51.172 -18.959 -16.477 1.00 33.04 99 VAL A CA 1
ATOM 709 C C . VAL A 1 86 ? -51.901 -17.936 -17.387 1.00 33.96 99 VAL A C 1
ATOM 710 O O . VAL A 1 86 ? -51.686 -17.929 -18.598 1.00 34.31 99 VAL A O 1
ATOM 714 N N . THR A 1 87 ? -52.713 -17.074 -16.781 1.00 34.27 100 THR A N 1
ATOM 715 C CA . THR A 1 87 ? -53.501 -16.095 -17.508 1.00 36.70 100 THR A CA 1
ATOM 716 C C . THR A 1 87 ? -52.581 -15.217 -18.327 1.00 38.04 100 THR A C 1
ATOM 717 O O . THR A 1 87 ? -52.765 -15.117 -19.553 1.00 37.55 100 THR A O 1
ATOM 721 N N . GLU A 1 88 ? -51.556 -14.665 -17.669 1.00 38.57 101 GLU A N 1
ATOM 722 C CA . GLU A 1 88 ? -50.616 -13.761 -18.333 1.00 41.11 101 GLU A CA 1
ATOM 723 C C . GLU A 1 88 ? -49.882 -14.474 -19.439 1.00 42.24 101 GLU A C 1
ATOM 724 O O . GLU A 1 88 ? -49.838 -13.983 -20.582 1.00 43.52 101 GLU A O 1
ATOM 730 N N . VAL A 1 89 ? -49.311 -15.634 -19.140 1.00 41.23 102 VAL A N 1
ATOM 731 C CA . VAL A 1 89 ? -48.490 -16.282 -20.140 1.00 42.91 102 VAL A CA 1
ATOM 732 C C . VAL A 1 89 ? -49.333 -16.732 -21.360 1.00 44.53 102 VAL A C 1
ATOM 733 O O . VAL A 1 89 ? -48.853 -16.723 -22.529 1.00 44.30 102 VAL A O 1
ATOM 737 N N . ARG A 1 90 ? -50.551 -17.195 -21.068 1.00 45.31 103 ARG A N 1
ATOM 738 C CA . ARG A 1 90 ? -51.424 -17.777 -22.073 1.00 46.69 103 ARG A CA 1
ATOM 739 C C . ARG A 1 90 ? -51.866 -16.694 -23.053 1.00 48.26 103 ARG A C 1
ATOM 740 O O . ARG A 1 90 ? -52.078 -16.960 -24.223 1.00 48.24 103 ARG A O 1
ATOM 748 N N . GLY A 1 91 ? -51.978 -15.471 -22.554 1.00 51.04 104 GLY A N 1
ATOM 749 C CA . GLY A 1 91 ? -52.388 -14.319 -23.370 1.00 55.01 104 GLY A CA 1
ATOM 750 C C . GLY A 1 91 ? -51.316 -13.595 -24.189 1.00 57.73 104 GLY A C 1
ATOM 751 O O . GLY A 1 91 ? -51.606 -12.557 -24.783 1.00 58.41 104 GLY A O 1
ATOM 752 N N . MET A 1 92 ? -50.084 -14.106 -24.192 1.00 59.88 105 MET A N 1
ATOM 753 C CA . MET A 1 92 ? -49.021 -13.638 -25.094 1.00 62.65 105 MET A CA 1
ATOM 754 C C . MET A 1 92 ? -49.217 -14.295 -26.457 1.00 64.44 105 MET A C 1
ATOM 755 O O . MET A 1 92 ? -49.634 -15.464 -26.528 1.00 64.83 105 MET A O 1
ATOM 760 N N . GLN A 1 93 ? -48.902 -13.584 -27.542 1.00 66.58 106 GLN A N 1
ATOM 761 C CA . GLN A 1 93 ? -48.905 -14.260 -28.852 1.00 68.50 106 GLN A CA 1
ATOM 762 C C . GLN A 1 93 ? -47.746 -15.259 -29.020 1.00 68.93 106 GLN A C 1
ATOM 763 O O . GLN A 1 93 ? -47.974 -16.357 -29.560 1.00 68.38 106 GLN A O 1
ATOM 769 N N . GLU A 1 94 ? -46.534 -14.920 -28.541 1.00 69.48 107 GLU A N 1
ATOM 770 C CA . GLU A 1 94 ? -45.412 -15.893 -28.648 1.00 70.58 107 GLU A CA 1
ATOM 771 C C . GLU A 1 94 ? -45.001 -16.576 -27.323 1.00 69.83 107 GLU A C 1
ATOM 772 O O . GLU A 1 94 ? -43.809 -16.703 -27.019 1.00 70.62 107 GLU A O 1
ATOM 778 N N . ALA A 1 95 ? -46.005 -17.048 -26.585 1.00 68.64 108 ALA A N 1
ATOM 779 C CA . ALA A 1 95 ? -45.855 -17.795 -25.328 1.00 67.28 108 ALA A CA 1
ATOM 780 C C . ALA A 1 95 ? -44.931 -19.047 -25.391 1.00 66.39 108 ALA A C 1
ATOM 781 O O . ALA A 1 95 ? -45.200 -19.990 -26.150 1.00 66.63 108 ALA A O 1
ATOM 783 N N . PRO A 1 96 ? -43.859 -19.069 -24.570 1.00 65.20 109 PRO A N 1
ATOM 784 C CA . PRO A 1 96 ? -42.956 -20.242 -24.468 1.00 64.07 109 PRO A CA 1
ATOM 785 C C . PRO A 1 96 ? -43.759 -21.485 -24.113 1.00 63.04 109 PRO A C 1
ATOM 786 O O . PRO A 1 96 ? -44.360 -21.559 -23.025 1.00 62.76 109 PRO A O 1
ATOM 790 N N . GLU A 1 97 ? -43.825 -22.418 -25.050 1.00 61.63 110 GLU A N 1
ATOM 791 C CA . GLU A 1 97 ? -44.799 -23.498 -24.963 1.00 61.28 110 GLU A CA 1
ATOM 792 C C . GLU A 1 97 ? -44.483 -24.455 -23.816 1.00 58.99 110 GLU A C 1
ATOM 793 O O . GLU A 1 97 ? -45.379 -24.797 -23.060 1.00 59.17 110 GLU A O 1
ATOM 799 N N . ALA A 1 98 ? -43.216 -24.843 -23.675 1.00 55.39 111 ALA A N 1
ATOM 800 C CA . ALA A 1 98 ? -42.827 -25.744 -22.609 1.00 53.42 111 ALA A CA 1
ATOM 801 C C . ALA A 1 98 ? -43.130 -25.098 -21.245 1.00 50.40 111 ALA A C 1
ATOM 802 O O . ALA A 1 98 ? -43.590 -25.775 -20.342 1.00 50.74 111 ALA A O 1
ATOM 804 N N . ILE A 1 99 ? -42.900 -23.800 -21.114 1.00 47.44 112 ILE A N 1
ATOM 805 C CA . ILE A 1 99 ? -43.160 -23.125 -19.849 1.00 45.80 112 ILE A CA 1
ATOM 806 C C . ILE A 1 99 ? -44.666 -23.034 -19.504 1.00 44.45 112 ILE A C 1
ATOM 807 O O . ILE A 1 99 ? -45.097 -23.448 -18.415 1.00 43.12 112 ILE A O 1
ATOM 812 N N . LEU A 1 100 ? -45.447 -22.551 -20.463 1.00 42.74 113 LEU A N 1
ATOM 813 C CA . LEU A 1 100 ? -46.876 -22.521 -20.369 1.00 41.41 113 LEU A CA 1
ATOM 814 C C . LEU A 1 100 ? -47.472 -23.892 -20.027 1.00 40.39 113 LEU A C 1
ATOM 815 O O . LEU A 1 100 ? -48.373 -23.950 -19.168 1.00 41.26 113 LEU A O 1
ATOM 820 N N . SER A 1 101 ? -46.989 -24.989 -20.622 1.00 39.03 114 SER A N 1
ATOM 821 C CA . SER A 1 101 ? -47.640 -26.246 -20.314 1.00 38.37 114 SER A CA 1
ATOM 822 C C . SER A 1 101 ? -47.381 -26.643 -18.869 1.00 36.89 114 SER A C 1
ATOM 823 O O . SER A 1 101 ? -48.271 -27.195 -18.212 1.00 36.12 114 SER A O 1
ATOM 826 N N . LYS A 1 102 ? -46.202 -26.358 -18.343 1.00 34.82 115 LYS A N 1
ATOM 827 C CA . LYS A 1 102 ? -45.953 -26.762 -16.966 1.00 34.42 115 LYS A CA 1
ATOM 828 C C . LYS A 1 102 ? -46.809 -25.926 -16.035 1.00 32.63 115 LYS A C 1
ATOM 829 O O . LYS A 1 102 ? -47.314 -26.432 -15.068 1.00 33.89 115 LYS A O 1
ATOM 835 N N . ALA A 1 103 ? -46.871 -24.629 -16.287 1.00 30.13 116 ALA A N 1
ATOM 836 C CA . ALA A 1 103 ? -47.652 -23.756 -15.424 1.00 30.24 116 ALA A CA 1
ATOM 837 C C . ALA A 1 103 ? -49.149 -24.192 -15.333 1.00 30.47 116 ALA A C 1
ATOM 838 O O . ALA A 1 103 ? -49.737 -24.198 -14.232 1.00 30.10 116 ALA A O 1
ATOM 840 N N . VAL A 1 104 ? -49.749 -24.515 -16.467 1.00 30.60 117 VAL A N 1
ATOM 841 C CA . VAL A 1 104 ? -51.128 -25.022 -16.529 1.00 33.41 117 VAL A CA 1
ATOM 842 C C . VAL A 1 104 ? -51.256 -26.316 -15.709 1.00 32.97 117 VAL A C 1
ATOM 843 O O . VAL A 1 104 ? -52.120 -26.442 -14.846 1.00 33.96 117 VAL A O 1
ATOM 847 N N . GLU A 1 105 ? -50.314 -27.232 -15.888 1.00 32.26 118 GLU A N 1
ATOM 848 C CA . GLU A 1 105 ? -50.315 -28.482 -15.117 1.00 31.99 118 GLU A CA 1
ATOM 849 C C . GLU A 1 105 ? -50.136 -28.244 -13.616 1.00 30.48 118 GLU A C 1
ATOM 850 O O . GLU A 1 105 ? -50.848 -28.832 -12.758 1.00 29.74 118 GLU A O 1
ATOM 856 N N . ILE A 1 106 ? -49.268 -27.303 -13.259 1.00 29.42 119 ILE A N 1
ATOM 857 C CA . ILE A 1 106 ? -49.123 -27.030 -11.836 1.00 27.82 119 ILE A CA 1
ATOM 858 C C . ILE A 1 106 ? -50.359 -26.417 -11.249 1.00 28.87 119 ILE A C 1
ATOM 859 O O . ILE A 1 106 ? -50.759 -26.699 -10.047 1.00 29.38 119 ILE A O 1
ATOM 864 N N . GLU A 1 107 ? -50.951 -25.534 -12.017 1.00 28.94 120 GLU A N 1
ATOM 865 C CA . GLU A 1 107 ? -52.167 -24.887 -11.546 1.00 31.40 120 GLU A CA 1
ATOM 866 C C . GLU A 1 107 ? -53.266 -25.921 -11.246 1.00 31.15 120 GLU A C 1
ATOM 867 O O . GLU A 1 107 ? -53.905 -25.882 -10.157 1.00 30.77 120 GLU A O 1
ATOM 873 N N . GLU A 1 108 ? -53.444 -26.861 -12.155 1.00 32.23 121 GLU A N 1
ATOM 874 C CA . GLU A 1 108 ? -54.454 -27.913 -11.962 1.00 33.38 121 GLU A CA 1
ATOM 875 C C . GLU A 1 108 ? -54.121 -28.893 -10.851 1.00 33.39 121 GLU A C 1
ATOM 876 O O . GLU A 1 108 ? -54.970 -29.144 -10.026 1.00 35.66 121 GLU A O 1
ATOM 882 N N . GLN A 1 109 ? -52.869 -29.341 -10.751 1.00 31.13 122 GLN A N 1
ATOM 883 C CA . GLN A 1 109 ? -52.421 -30.326 -9.795 1.00 31.75 122 GLN A CA 1
ATOM 884 C C . GLN A 1 109 ? -52.455 -29.758 -8.385 1.00 31.17 122 GLN A C 1
ATOM 885 O O . GLN A 1 109 ? -52.837 -30.454 -7.428 1.00 32.89 122 GLN A O 1
ATOM 891 N N . THR A 1 110 ? -52.106 -28.462 -8.255 1.00 31.12 123 THR A N 1
ATOM 892 C CA . THR A 1 110 ? -52.216 -27.725 -6.998 1.00 29.83 123 THR A CA 1
ATOM 893 C C . THR A 1 110 ? -53.642 -27.731 -6.412 1.00 30.11 123 THR A C 1
ATOM 894 O O . THR A 1 110 ? -53.822 -27.928 -5.192 1.00 29.81 123 THR A O 1
ATOM 898 N N . LYS A 1 111 ? -54.656 -27.537 -7.256 1.00 33.11 124 LYS A N 1
ATOM 899 C CA . LYS A 1 111 ? -56.086 -27.764 -6.823 1.00 35.05 124 LYS A CA 1
ATOM 900 C C . LYS A 1 111 ? -56.355 -29.142 -6.324 1.00 34.77 124 LYS A C 1
ATOM 901 O O . LYS A 1 111 ? -56.978 -29.313 -5.316 1.00 35.00 124 LYS A O 1
ATOM 907 N N . ARG A 1 112 ? -55.895 -30.146 -7.060 1.00 35.09 125 ARG A N 1
ATOM 908 C CA . ARG A 1 112 ? -56.114 -31.515 -6.620 1.00 35.92 125 ARG A CA 1
ATOM 909 C C . ARG A 1 112 ? -55.389 -31.778 -5.278 1.00 34.72 125 ARG A C 1
ATOM 910 O O . ARG A 1 112 ? -55.938 -32.400 -4.354 1.00 35.22 125 ARG A O 1
ATOM 918 N N . LEU A 1 113 ? -54.171 -31.246 -5.121 1.00 33.53 126 LEU A N 1
ATOM 919 C CA . LEU A 1 113 ? -53.476 -31.414 -3.837 1.00 31.06 126 LEU A CA 1
ATOM 920 C C . LEU A 1 113 ? -54.228 -30.794 -2.691 1.00 31.04 126 LEU A C 1
ATOM 921 O O . LEU A 1 113 ? -54.384 -31.381 -1.594 1.00 31.01 126 LEU A O 1
ATOM 926 N N . LEU A 1 114 ? -54.662 -29.553 -2.880 1.00 32.44 127 LEU A N 1
ATOM 927 C CA . LEU A 1 114 ? -55.423 -28.894 -1.852 1.00 34.32 127 LEU A CA 1
ATOM 928 C C . LEU A 1 114 ? -56.695 -29.656 -1.453 1.00 34.56 127 LEU A C 1
ATOM 929 O O . LEU A 1 114 ? -56.966 -29.741 -0.272 1.00 36.79 127 LEU A O 1
ATOM 934 N N . GLU A 1 115 ? -57.408 -30.260 -2.402 1.00 36.02 128 GLU A N 1
ATOM 935 C CA . GLU A 1 115 ? -58.586 -31.090 -2.041 1.00 37.38 128 GLU A CA 1
ATOM 936 C C . GLU A 1 115 ? -58.205 -32.252 -1.131 1.00 37.20 128 GLU A C 1
ATOM 937 O O . GLU A 1 115 ? -58.880 -32.535 -0.146 1.00 35.63 128 GLU A O 1
ATOM 943 N N . ARG A 1 116 ? -57.092 -32.912 -1.472 1.00 35.46 129 ARG A N 1
ATOM 944 C CA . ARG A 1 116 ? -56.559 -33.996 -0.679 1.00 34.21 129 ARG A CA 1
ATOM 945 C C . ARG A 1 116 ? -56.246 -33.538 0.704 1.00 32.82 129 ARG A C 1
ATOM 946 O O . ARG A 1 116 ? -56.581 -34.233 1.643 1.00 31.45 129 ARG A O 1
ATOM 954 N N . MET A 1 117 ? -55.619 -32.365 0.823 1.00 31.73 130 MET A N 1
ATOM 955 C CA . MET A 1 117 ? -55.194 -31.859 2.060 1.00 32.37 130 MET A CA 1
ATOM 956 C C . MET A 1 117 ? -56.424 -31.570 2.911 1.00 35.59 130 MET A C 1
ATOM 957 O O . MET A 1 117 ? -56.440 -31.893 4.088 1.00 34.93 130 MET A O 1
ATOM 962 N N . GLU A 1 118 ? -57.473 -31.028 2.290 1.00 37.20 131 GLU A N 1
ATOM 963 C CA . GLU A 1 118 ? -58.684 -30.740 3.038 1.00 40.84 131 GLU A CA 1
ATOM 964 C C . GLU A 1 118 ? -59.350 -32.025 3.559 1.00 40.26 131 GLU A C 1
ATOM 965 O O . GLU A 1 118 ? -59.846 -32.032 4.671 1.00 39.27 131 GLU A O 1
ATOM 971 N N . LEU A 1 119 ? -59.330 -33.091 2.753 1.00 39.62 132 LEU A N 1
ATOM 972 C CA . LEU A 1 119 ? -59.769 -34.375 3.225 1.00 39.34 132 LEU A CA 1
ATOM 973 C C . LEU A 1 119 ? -58.912 -34.867 4.367 1.00 39.23 132 LEU A C 1
ATOM 974 O O . LEU A 1 119 ? -59.429 -35.402 5.379 1.00 37.69 132 LEU A O 1
ATOM 979 N N . ILE A 1 120 ? -57.608 -34.683 4.241 1.00 36.63 133 ILE A N 1
ATOM 980 C CA . ILE A 1 120 ? -56.751 -35.215 5.271 1.00 37.04 133 ILE A CA 1
ATOM 981 C C . ILE A 1 120 ? -57.054 -34.489 6.535 1.00 37.70 133 ILE A C 1
ATOM 982 O O . ILE A 1 120 ? -57.217 -35.118 7.589 1.00 38.11 133 ILE A O 1
ATOM 987 N N . VAL A 1 121 ? -57.147 -33.172 6.491 1.00 38.65 134 VAL A N 1
ATOM 988 C CA . VAL A 1 121 ? -57.422 -32.467 7.769 1.00 41.43 134 VAL A CA 1
ATOM 989 C C . VAL A 1 121 ? -58.795 -32.865 8.426 1.00 43.92 134 VAL A C 1
ATOM 990 O O . VAL A 1 121 ? -58.935 -32.928 9.665 1.00 44.87 134 VAL A O 1
ATOM 994 N N . SER A 1 122 ? -59.810 -33.104 7.625 1.00 45.50 135 SER A N 1
ATOM 995 C CA . SER A 1 122 ? -61.094 -33.335 8.261 1.00 48.42 135 SER A CA 1
ATOM 996 C C . SER A 1 122 ? -61.113 -34.795 8.786 1.00 49.43 135 SER A C 1
ATOM 997 O O . SER A 1 122 ? -61.723 -35.090 9.783 1.00 49.98 135 SER A O 1
ATOM 1000 N N . GLN A 1 123 ? -60.338 -35.673 8.177 1.00 49.87 136 GLN A N 1
ATOM 1001 C CA . GLN A 1 123 ? -60.137 -36.971 8.767 1.00 52.31 136 GLN A CA 1
ATOM 1002 C C . GLN A 1 123 ? -59.326 -36.929 10.069 1.00 52.12 136 GLN A C 1
ATOM 1003 O O . GLN A 1 123 ? -59.715 -37.527 11.092 1.00 52.55 136 GLN A O 1
ATOM 1009 N N . VAL A 1 124 ? -58.213 -36.217 10.067 1.00 52.13 137 VAL A N 1
ATOM 1010 C CA . VAL A 1 124 ? -57.284 -36.291 11.222 1.00 52.71 137 VAL A CA 1
ATOM 1011 C C . VAL A 1 124 ? -57.627 -35.292 12.306 1.00 54.75 137 VAL A C 1
ATOM 1012 O O . VAL A 1 124 ? -57.422 -35.563 13.492 1.00 53.90 137 VAL A O 1
ATOM 1016 N N . HIS A 1 125 ? -58.133 -34.139 11.896 1.00 57.03 138 HIS A N 1
ATOM 1017 C CA . HIS A 1 125 ? -58.514 -33.115 12.842 1.00 60.84 138 HIS A CA 1
ATOM 1018 C C . HIS A 1 125 ? -59.877 -32.491 12.536 1.00 63.36 138 HIS A C 1
ATOM 1019 O O . HIS A 1 125 ? -59.969 -31.342 12.107 1.00 62.73 138 HIS A O 1
ATOM 1026 N N . PRO A 1 126 ? -60.943 -33.250 12.796 1.00 66.51 139 PRO A N 1
ATOM 1027 C CA . PRO A 1 126 ? -62.312 -32.851 12.380 1.00 68.76 139 PRO A CA 1
ATOM 1028 C C . PRO A 1 126 ? -62.773 -31.518 12.984 1.00 71.29 139 PRO A C 1
ATOM 1029 O O . PRO A 1 126 ? -63.627 -30.842 12.399 1.00 72.29 139 PRO A O 1
ATOM 1033 N N . GLU A 1 127 ? -62.195 -31.140 14.125 1.00 74.05 140 GLU A N 1
ATOM 1034 C CA . GLU A 1 127 ? -62.600 -29.929 14.849 1.00 76.94 140 GLU A CA 1
ATOM 1035 C C . GLU A 1 127 ? -62.041 -28.636 14.303 1.00 77.81 140 GLU A C 1
ATOM 1036 O O . GLU A 1 127 ? -62.692 -27.596 14.433 1.00 78.56 140 GLU A O 1
ATOM 1042 N N . THR A 1 128 ? -60.859 -28.695 13.683 1.00 78.68 141 THR A N 1
ATOM 1043 C CA . THR A 1 128 ? -60.145 -27.478 13.286 1.00 79.26 141 THR A CA 1
ATOM 1044 C C . THR A 1 128 ? -61.121 -26.334 12.943 1.00 79.74 141 THR A C 1
ATOM 1045 O O . THR A 1 128 ? -62.053 -26.486 12.118 1.00 79.18 141 THR A O 1
ATOM 1049 N N . LYS A 1 129 ? -60.901 -25.205 13.622 1.00 80.21 142 LYS A N 1
ATOM 1050 C CA . LYS A 1 129 ? -61.562 -23.958 13.285 1.00 80.06 142 LYS A CA 1
ATOM 1051 C C . LYS A 1 129 ? -61.324 -23.806 11.783 1.00 79.81 142 LYS A C 1
ATOM 1052 O O . LYS A 1 129 ? -60.172 -23.806 11.358 1.00 80.43 142 LYS A O 1
ATOM 1054 N N . GLU A 1 130 ? -62.382 -23.754 10.974 1.00 79.05 143 GLU A N 1
ATOM 1055 C CA . GLU A 1 130 ? -62.198 -23.340 9.584 1.00 78.77 143 GLU A CA 1
ATOM 1056 C C . GLU A 1 130 ? -62.017 -21.823 9.655 1.00 77.84 143 GLU A C 1
ATOM 1057 O O . GLU A 1 130 ? -62.916 -21.096 10.103 1.00 79.18 143 GLU A O 1
ATOM 1063 N N . ASN A 1 131 ? -60.843 -21.347 9.273 1.00 75.85 144 ASN A N 1
ATOM 1064 C CA . ASN A 1 131 ? -60.524 -19.903 9.290 1.00 73.77 144 ASN A CA 1
ATOM 1065 C C . ASN A 1 131 ? -59.245 -19.692 8.494 1.00 70.58 144 ASN A C 1
ATOM 1066 O O . ASN A 1 131 ? -58.157 -20.153 8.882 1.00 69.87 144 ASN A O 1
ATOM 1071 N N . GLU A 1 132 ? -59.399 -19.046 7.347 1.00 66.75 145 GLU A N 1
ATOM 1072 C CA . GLU A 1 132 ? -58.263 -18.843 6.480 1.00 63.66 145 GLU A CA 1
ATOM 1073 C C . GLU A 1 132 ? -57.471 -17.650 6.981 1.00 60.90 145 GLU A C 1
ATOM 1074 O O . GLU A 1 132 ? -58.022 -16.597 7.281 1.00 61.27 145 GLU A O 1
ATOM 1080 N N . ILE A 1 133 ? -56.177 -17.817 7.106 1.00 57.36 146 ILE A N 1
ATOM 1081 C CA . ILE A 1 133 ? -55.308 -16.678 7.241 1.00 55.01 146 ILE A CA 1
ATOM 1082 C C . ILE A 1 133 ? -54.087 -17.176 6.561 1.00 52.63 146 ILE A C 1
ATOM 1083 O O . ILE A 1 133 ? -53.345 -17.948 7.162 1.00 55.86 146 ILE A O 1
ATOM 1088 N N . TYR A 1 134 ? -53.987 -16.898 5.271 1.00 46.66 147 TYR A N 1
ATOM 1089 C CA . TYR A 1 134 ? -52.793 -17.168 4.505 1.00 43.37 147 TYR A CA 1
ATOM 1090 C C . TYR A 1 134 ? -52.295 -15.869 3.873 1.00 41.82 147 TYR A C 1
ATOM 1091 O O . TYR A 1 134 ? -53.058 -14.893 3.702 1.00 39.65 147 TYR A O 1
ATOM 1100 N N . PRO A 1 135 ? -51.036 -15.856 3.519 1.00 40.57 148 PRO A N 1
ATOM 1101 C CA . PRO A 1 135 ? -50.491 -14.585 3.124 1.00 40.68 148 PRO A CA 1
ATOM 1102 C C . PRO A 1 135 ? -50.874 -14.217 1.689 1.00 40.65 148 PRO A C 1
ATOM 1103 O O . PRO A 1 135 ? -51.034 -15.093 0.842 1.00 38.73 148 PRO A O 1
ATOM 1107 N N . VAL A 1 136 ? -51.010 -12.915 1.440 1.00 37.98 149 VAL A N 1
ATOM 1108 C CA . VAL A 1 136 ? -51.554 -12.458 0.185 1.00 37.01 149 VAL A CA 1
ATOM 1109 C C . VAL A 1 136 ? -50.444 -12.222 -0.767 1.00 36.45 149 VAL A C 1
ATOM 1110 O O . VAL A 1 136 ? -49.435 -11.559 -0.399 1.00 35.95 149 VAL A O 1
ATOM 1114 N N . TRP A 1 137 ? -50.604 -12.687 -2.000 1.00 33.27 150 TRP A N 1
ATOM 1115 C CA . TRP A 1 137 ? -49.677 -12.313 -3.033 1.00 34.57 150 TRP A CA 1
ATOM 1116 C C . TRP A 1 137 ? -50.332 -11.188 -3.787 1.00 36.13 150 TRP A C 1
ATOM 1117 O O . TRP A 1 137 ? -51.524 -11.285 -4.129 1.00 37.06 150 TRP A O 1
ATOM 1128 N N . SER A 1 138 ? -49.582 -10.135 -4.081 1.00 37.80 151 SER A N 1
ATOM 1129 C CA . SER A 1 138 ? -50.114 -9.001 -4.844 1.00 38.94 151 SER A CA 1
ATOM 1130 C C . SER A 1 138 ? -49.070 -8.476 -5.790 1.00 38.90 151 SER A C 1
ATOM 1131 O O . SER A 1 138 ? -48.696 -7.308 -5.701 1.00 40.33 151 SER A O 1
ATOM 1134 N N . GLY A 1 139 ? -48.641 -9.322 -6.720 1.00 37.28 152 GLY A N 1
ATOM 1135 C CA . GLY A 1 139 ? -47.481 -9.002 -7.574 1.00 35.05 152 GLY A CA 1
ATOM 1136 C C . GLY A 1 139 ? -47.860 -8.839 -9.0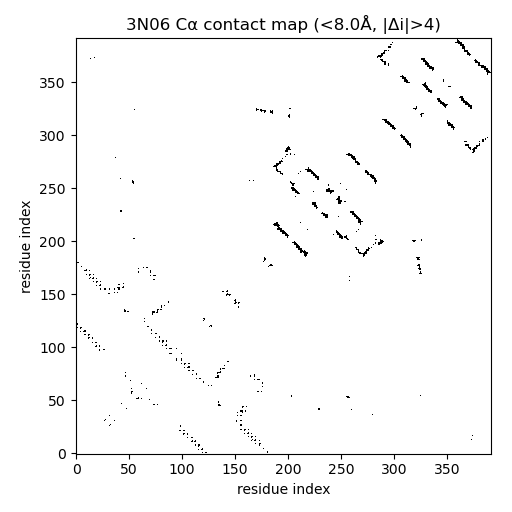18 1.00 34.54 152 GLY A C 1
ATOM 1137 O O . GLY A 1 139 ? -47.000 -8.822 -9.914 1.00 33.63 152 GLY A O 1
ATOM 1138 N N . LEU A 1 140 ? -49.148 -8.744 -9.296 1.00 33.66 153 LEU A N 1
ATOM 1139 C CA . LEU A 1 140 ? -49.523 -8.689 -10.704 1.00 35.35 153 LEU A CA 1
ATOM 1140 C C . LEU A 1 140 ? -49.023 -7.424 -11.508 1.00 36.23 153 LEU A C 1
ATOM 1141 O O . LEU A 1 140 ? -48.755 -7.504 -12.737 1.00 36.57 153 LEU A O 1
ATOM 1146 N N . PRO A 1 141 ? -48.961 -6.252 -10.876 1.00 38.24 154 PRO A N 1
ATOM 1147 C CA . PRO A 1 141 ? -48.506 -5.102 -11.735 1.00 39.82 154 PRO A CA 1
ATOM 1148 C C . PRO A 1 141 ? -47.098 -5.367 -12.248 1.00 41.84 154 PRO A C 1
ATOM 1149 O O . PRO A 1 141 ? -46.828 -5.173 -13.458 1.00 43.30 154 PRO A O 1
ATOM 1153 N N . SER A 1 142 ? -46.208 -5.898 -11.396 1.00 42.55 155 SER A N 1
ATOM 1154 C CA . SER A 1 142 ? -44.857 -6.204 -11.915 1.00 44.18 155 SER A CA 1
ATOM 1155 C C . SER A 1 142 ? -44.777 -7.241 -12.993 1.00 43.58 155 SER A C 1
ATOM 1156 O O . SER A 1 142 ? -43.909 -7.131 -13.837 1.00 43.61 155 SER A O 1
ATOM 1159 N N . LEU A 1 143 ? -45.656 -8.249 -12.978 1.00 42.39 156 LEU A N 1
ATOM 1160 C CA . LEU A 1 143 ? -45.698 -9.187 -14.068 1.00 42.60 156 LEU A CA 1
ATOM 1161 C C . LEU A 1 143 ? -46.220 -8.500 -15.333 1.00 43.87 156 LEU A C 1
ATOM 1162 O O . LEU A 1 143 ? -46.007 -8.979 -16.434 1.00 42.69 156 LEU A O 1
ATOM 1167 N N . GLN A 1 144 ? -46.955 -7.412 -15.151 1.00 45.71 157 GLN A N 1
ATOM 1168 C CA . GLN A 1 144 ? -47.539 -6.714 -16.284 1.00 49.23 157 GLN A CA 1
ATOM 1169 C C . GLN A 1 144 ? -46.754 -5.511 -16.828 1.00 51.87 157 GLN A C 1
ATOM 1170 O O . GLN A 1 144 ? -47.059 -5.040 -17.953 1.00 52.08 157 GLN A O 1
ATOM 1176 N N . MET A 1 145 ? -45.747 -5.034 -16.081 1.00 53.46 158 MET A N 1
ATOM 1177 C CA . MET A 1 145 ? -45.005 -3.814 -16.517 1.00 54.93 158 MET A CA 1
ATOM 1178 C C . MET A 1 145 ? -44.374 -3.975 -17.909 1.00 55.37 158 MET A C 1
ATOM 1179 O O . MET A 1 145 ? -44.044 -5.088 -18.333 1.00 53.62 158 MET A O 1
ATOM 1184 N N . ALA A 1 146 ? -44.309 -2.863 -18.667 1.00 56.31 159 ALA A N 1
ATOM 1185 C CA . ALA A 1 146 ? -43.804 -2.900 -20.057 1.00 55.49 159 ALA A CA 1
ATOM 1186 C C . ALA A 1 146 ? -42.271 -3.042 -20.080 1.00 55.57 159 ALA A C 1
ATOM 1187 O O . ALA A 1 146 ? -41.715 -3.665 -20.988 1.00 55.17 159 ALA A O 1
ATOM 1189 N N . ASP A 1 147 ? -41.604 -2.482 -19.074 1.00 55.46 160 ASP A N 1
ATOM 1190 C CA . ASP A 1 147 ? -40.152 -2.631 -18.942 1.00 57.17 160 ASP A CA 1
ATOM 1191 C C . ASP A 1 147 ? -39.707 -4.105 -18.835 1.00 57.37 160 ASP A C 1
ATOM 1192 O O . ASP A 1 147 ? -39.823 -4.718 -17.766 1.00 58.27 160 ASP A O 1
ATOM 1197 N N . GLU A 1 148 ? -39.146 -4.635 -19.915 1.00 57.99 161 GLU A N 1
ATOM 1198 C CA . GLU A 1 148 ? -38.756 -6.036 -20.021 1.00 58.15 161 GLU A CA 1
ATOM 1199 C C . GLU A 1 148 ? -37.861 -6.549 -18.884 1.00 58.08 161 GLU A C 1
ATOM 1200 O O . GLU A 1 148 ? -37.983 -7.691 -18.471 1.00 57.81 161 GLU A O 1
ATOM 1206 N N . GLU A 1 149 ? -36.972 -5.721 -18.376 1.00 57.41 162 GLU A N 1
ATOM 1207 C CA . GLU A 1 149 ? -36.037 -6.218 -17.396 1.00 57.83 162 GLU A CA 1
ATOM 1208 C C . GLU A 1 149 ? -36.699 -6.395 -16.017 1.00 56.18 162 GLU A C 1
ATOM 1209 O O . GLU A 1 149 ? -36.469 -7.403 -15.361 1.00 55.05 162 GLU A O 1
ATOM 1215 N N . SER A 1 150 ? -37.519 -5.424 -15.621 1.00 54.27 163 SER A N 1
ATOM 1216 C CA . SER A 1 150 ? -38.342 -5.480 -14.428 1.00 53.29 163 SER A CA 1
ATOM 1217 C C . SER A 1 150 ? -39.396 -6.610 -14.514 1.00 51.11 163 SER A C 1
ATOM 1218 O O . SER A 1 150 ? -39.661 -7.302 -13.526 1.00 49.15 163 SER A O 1
ATOM 1221 N N . ARG A 1 151 ? -39.965 -6.773 -15.701 1.00 48.88 164 ARG A N 1
ATOM 1222 C CA . ARG A 1 151 ? -40.907 -7.809 -15.949 1.00 47.22 164 ARG A CA 1
ATOM 1223 C C . ARG A 1 151 ? -40.263 -9.188 -15.803 1.00 46.10 164 ARG A C 1
ATOM 1224 O O . ARG A 1 151 ? -40.791 -10.012 -15.052 1.00 45.01 164 ARG A O 1
ATOM 1232 N N . LEU A 1 152 ? -39.143 -9.434 -16.496 1.00 43.62 165 LEU A N 1
ATOM 1233 C CA . LEU A 1 152 ? -38.516 -10.736 -16.453 1.00 43.47 165 LEU A CA 1
ATOM 1234 C C . LEU A 1 152 ? -38.046 -11.055 -15.048 1.00 42.30 165 LEU A C 1
ATOM 1235 O O . LEU A 1 152 ? -38.005 -12.192 -14.640 1.00 41.88 165 LEU A O 1
ATOM 1240 N N . SER A 1 153 ? -37.670 -10.035 -14.325 1.00 41.81 166 SER A N 1
ATOM 1241 C CA . SER A 1 153 ? -37.223 -10.242 -12.977 1.00 41.82 166 SER A CA 1
ATOM 1242 C C . SER A 1 153 ? -38.403 -10.585 -12.045 1.00 40.28 166 SER A C 1
ATOM 1243 O O . SER A 1 153 ? -38.234 -11.357 -11.087 1.00 41.33 166 SER A O 1
ATOM 1246 N N . ALA A 1 154 ? -39.577 -9.981 -12.262 1.00 39.28 167 ALA A N 1
ATOM 1247 C CA . ALA A 1 154 ? -40.772 -10.348 -11.461 1.00 37.70 167 ALA A CA 1
ATOM 1248 C C . ALA A 1 154 ? -41.115 -11.809 -11.787 1.00 36.34 167 ALA A C 1
ATOM 1249 O O . ALA A 1 154 ? -41.416 -12.533 -10.875 1.00 36.86 167 ALA A O 1
ATOM 1251 N N . TYR A 1 155 ? -41.041 -12.234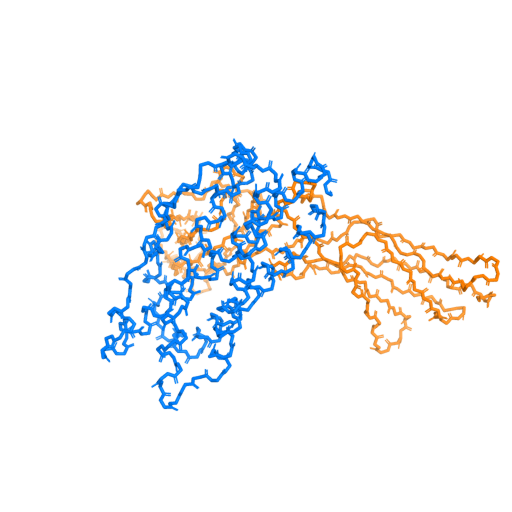 -13.058 1.00 34.82 168 TYR A N 1
ATOM 1252 C CA . TYR A 1 155 ? -41.257 -13.655 -13.387 1.00 34.99 168 TYR A CA 1
ATOM 1253 C C . TYR A 1 155 ? -40.229 -14.584 -12.744 1.00 35.44 168 TYR A C 1
ATOM 1254 O O . TYR A 1 155 ? -40.592 -15.621 -12.162 1.00 34.33 168 TYR A O 1
ATOM 1263 N N . TYR A 1 156 ? -38.950 -14.211 -12.834 1.00 34.64 169 TYR A N 1
ATOM 1264 C CA . TYR A 1 156 ? -37.872 -14.915 -12.150 1.00 33.95 169 TYR A CA 1
ATOM 1265 C C . TYR A 1 156 ? -38.179 -15.139 -10.698 1.00 33.36 169 TYR A C 1
ATOM 1266 O O . TYR A 1 156 ? -38.099 -16.253 -10.247 1.00 31.70 169 TYR A O 1
ATOM 1275 N N . ASN A 1 157 ? -38.546 -14.105 -9.968 1.00 33.27 170 ASN A N 1
ATOM 1276 C CA . ASN A 1 157 ? -38.770 -14.272 -8.540 1.00 34.42 170 ASN A CA 1
ATOM 1277 C C . ASN A 1 157 ? -39.975 -15.165 -8.240 1.00 34.96 170 ASN A C 1
ATOM 1278 O O . ASN A 1 157 ? -39.989 -15.903 -7.248 1.00 34.66 170 ASN A O 1
ATOM 1283 N N . LEU A 1 158 ? -41.024 -15.004 -9.059 1.00 34.07 171 LEU A N 1
ATOM 1284 C CA . LEU A 1 158 ? -42.273 -15.813 -8.869 1.00 33.52 171 LEU A CA 1
ATOM 1285 C C . LEU A 1 158 ? -41.889 -17.293 -9.037 1.00 32.75 171 LEU A C 1
ATOM 1286 O O . LEU A 1 158 ? -42.219 -18.145 -8.181 1.00 31.83 171 LEU A O 1
ATOM 1291 N N . LEU A 1 159 ? -41.210 -17.599 -10.140 1.00 31.04 172 LEU A N 1
ATOM 1292 C CA . LEU A 1 159 ? -40.813 -18.987 -10.412 1.00 32.35 172 LEU A CA 1
ATOM 1293 C C . LEU A 1 159 ? -39.808 -19.564 -9.409 1.00 32.25 172 LEU A C 1
ATOM 1294 O O . LEU A 1 159 ? -39.899 -20.738 -9.078 1.00 29.36 172 LEU A O 1
ATOM 1299 N N . HIS A 1 160 ? -38.906 -18.709 -8.923 1.00 32.26 173 HIS A N 1
ATOM 1300 C CA . HIS A 1 160 ? -37.904 -19.101 -7.952 1.00 32.39 173 HIS A CA 1
ATOM 1301 C C . HIS A 1 160 ? -38.635 -19.398 -6.623 1.00 31.09 173 HIS A C 1
ATOM 1302 O O . HIS A 1 160 ? -38.329 -20.365 -5.928 1.00 29.34 173 HIS A O 1
ATOM 1309 N N . CYS A 1 161 ? -39.632 -18.565 -6.298 1.00 30.81 174 CYS A N 1
ATOM 1310 C CA . CYS A 1 161 ? -40.402 -18.765 -5.085 1.00 30.04 174 CYS A CA 1
ATOM 1311 C C . CYS A 1 161 ? -41.303 -20.016 -5.171 1.00 28.48 174 CYS A C 1
ATOM 1312 O O . CYS A 1 161 ? -41.540 -20.679 -4.185 1.00 27.41 174 CYS A O 1
ATOM 1315 N N . LEU A 1 162 ? -41.828 -20.297 -6.349 1.00 24.85 175 LEU A N 1
ATOM 1316 C CA . LEU A 1 162 ? -42.702 -21.438 -6.529 1.00 25.44 175 LEU A CA 1
ATOM 1317 C C . LEU A 1 162 ? -41.892 -22.741 -6.403 1.00 26.00 175 LEU A C 1
ATOM 1318 O O . LEU A 1 162 ? -42.365 -23.764 -5.839 1.00 27.21 175 LEU A O 1
ATOM 1323 N N . ARG A 1 163 ? -40.684 -22.700 -6.939 1.00 25.86 176 ARG A N 1
ATOM 1324 C CA . ARG A 1 163 ? -39.804 -23.871 -6.907 1.00 28.72 176 ARG A CA 1
ATOM 1325 C C . ARG A 1 163 ? -39.476 -24.113 -5.421 1.00 27.66 176 ARG A C 1
ATOM 1326 O O . ARG A 1 163 ? -39.507 -25.231 -4.916 1.00 27.43 176 ARG A O 1
ATOM 1334 N N . ARG A 1 164 ? -39.229 -23.037 -4.709 1.00 27.02 177 ARG A N 1
ATOM 1335 C CA . ARG A 1 164 ? -38.926 -23.196 -3.239 1.00 26.81 177 ARG A CA 1
ATOM 1336 C C . ARG A 1 164 ? -40.089 -23.722 -2.407 1.00 28.73 177 ARG A C 1
ATOM 1337 O O . ARG A 1 164 ? -39.953 -24.672 -1.587 1.00 28.29 177 ARG A O 1
ATOM 1345 N N . ASP A 1 165 ? -41.240 -23.042 -2.554 1.00 27.42 178 ASP A N 1
ATOM 1346 C CA . ASP A 1 165 ? -42.390 -23.407 -1.817 1.00 28.19 178 ASP A CA 1
ATOM 1347 C C . ASP A 1 165 ? -42.929 -24.817 -2.158 1.00 26.70 178 ASP A C 1
ATOM 1348 O O . ASP A 1 165 ? -43.453 -25.480 -1.284 1.00 26.65 178 ASP A O 1
ATOM 1353 N N . SER A 1 166 ? -42.895 -25.220 -3.425 1.00 26.89 179 SER A N 1
ATOM 1354 C CA . SER A 1 166 ? -43.347 -26.571 -3.751 1.00 26.90 179 SER A CA 1
ATOM 1355 C C . SER A 1 166 ? -42.415 -27.594 -3.130 1.00 26.65 179 SER A C 1
ATOM 1356 O O . SER A 1 166 ? -42.866 -28.669 -2.764 1.00 26.10 179 SER A O 1
ATOM 1359 N N . HIS A 1 167 ? -41.123 -27.272 -3.031 1.00 24.61 180 HIS A N 1
ATOM 1360 C CA . HIS A 1 167 ? -40.216 -28.226 -2.519 1.00 26.69 180 HIS A CA 1
ATOM 1361 C C . HIS A 1 167 ? -40.552 -28.340 -1.023 1.00 26.23 180 HIS A C 1
ATOM 1362 O O . HIS A 1 167 ? -40.670 -29.439 -0.490 1.00 25.74 180 HIS A O 1
ATOM 1369 N N . LYS A 1 168 ? -40.813 -27.214 -0.409 1.00 26.48 181 LYS A N 1
ATOM 1370 C CA . LYS A 1 168 ? -41.049 -27.176 1.064 1.00 26.89 181 LYS A CA 1
ATOM 1371 C C . LYS A 1 168 ? -42.380 -27.928 1.414 1.00 28.72 181 LYS A C 1
ATOM 1372 O O . LYS A 1 168 ? -42.445 -28.720 2.402 1.00 31.16 181 LYS A O 1
ATOM 1378 N N . ILE A 1 169 ? -43.443 -27.668 0.629 1.00 27.73 182 ILE A N 1
ATOM 1379 C CA . ILE A 1 169 ? -44.739 -28.370 0.815 1.00 28.32 182 ILE A CA 1
ATOM 1380 C C . ILE A 1 169 ? -44.534 -29.913 0.689 1.00 26.49 182 ILE A C 1
ATOM 1381 O O . ILE A 1 169 ? -45.051 -30.698 1.504 1.00 26.88 182 ILE A O 1
ATOM 1386 N N . ASP A 1 170 ? -43.824 -30.336 -0.344 1.00 26.71 183 ASP A N 1
ATOM 1387 C CA . ASP A 1 170 ? -43.526 -31.765 -0.545 1.00 26.22 183 ASP A CA 1
ATOM 1388 C C . ASP A 1 170 ? -42.789 -32.310 0.715 1.00 26.91 183 ASP A C 1
ATOM 1389 O O . ASP A 1 170 ? -43.167 -33.355 1.286 1.00 25.58 183 ASP A O 1
ATOM 1394 N N . ASN A 1 171 ? -41.805 -31.582 1.203 1.00 24.72 184 ASN A N 1
ATOM 1395 C CA . ASN A 1 171 ? -41.003 -32.122 2.243 1.00 24.64 184 ASN A CA 1
ATOM 1396 C C . ASN A 1 171 ? -41.838 -32.192 3.524 1.00 26.58 184 ASN A C 1
ATOM 1397 O O . ASN A 1 171 ? -41.663 -33.121 4.322 1.00 25.04 184 ASN A O 1
ATOM 1402 N N . TYR A 1 172 ? -42.706 -31.192 3.752 1.00 25.65 185 TYR A N 1
ATOM 1403 C CA . TYR A 1 172 ? -43.430 -31.123 5.016 1.00 23.87 185 TYR A CA 1
ATOM 1404 C C . TYR A 1 172 ? -44.460 -32.227 4.947 1.00 25.06 185 TYR A C 1
ATOM 1405 O O . TYR A 1 172 ? -44.792 -32.806 5.979 1.00 23.51 185 TYR A O 1
ATOM 1414 N N . LEU A 1 173 ? -45.037 -32.479 3.755 1.00 22.44 186 LEU A N 1
ATOM 1415 C CA . LEU A 1 173 ? -46.077 -33.580 3.629 1.00 25.88 186 LEU A CA 1
ATOM 1416 C C . LEU A 1 173 ? -45.449 -34.954 3.899 1.00 26.46 186 LEU A C 1
ATOM 1417 O O . LEU A 1 173 ? -46.031 -35.797 4.633 1.00 27.47 186 LEU A O 1
ATOM 1422 N N . LYS A 1 174 ? -44.184 -35.109 3.433 1.00 23.55 187 LYS A N 1
ATOM 1423 C CA . LYS A 1 174 ? -43.456 -36.347 3.714 1.00 22.55 187 LYS A CA 1
ATOM 1424 C C . LYS A 1 174 ? -43.169 -36.516 5.231 1.00 24.29 187 LYS A C 1
ATOM 1425 O O . LYS A 1 174 ? -43.296 -37.654 5.737 1.00 25.61 187 LYS A O 1
ATOM 1431 N N . LEU A 1 175 ? -42.741 -35.449 5.896 1.00 22.91 188 LEU A N 1
ATOM 1432 C CA . LEU A 1 175 ? -42.560 -35.486 7.428 1.00 25.02 188 LEU A CA 1
ATOM 1433 C C . LEU A 1 175 ? -43.866 -35.900 8.089 1.00 25.97 188 LEU A C 1
ATOM 1434 O O . LEU A 1 175 ? -43.848 -36.668 9.001 1.00 28.41 188 LEU A O 1
ATOM 1439 N N . LEU A 1 176 ? -44.977 -35.245 7.709 1.00 26.27 189 LEU A N 1
ATOM 1440 C CA . LEU A 1 176 ? -46.265 -35.507 8.318 1.00 28.16 189 LEU A CA 1
ATOM 1441 C C . LEU A 1 176 ? -46.760 -36.943 8.033 1.00 28.70 189 LEU A C 1
ATOM 1442 O O . LEU A 1 176 ? -47.249 -37.577 8.936 1.00 28.32 189 LEU A O 1
ATOM 1447 N N . LYS A 1 177 ? -46.607 -37.430 6.798 1.00 26.12 190 LYS A N 1
ATOM 1448 C CA . LYS A 1 177 ? -47.039 -38.777 6.485 1.00 28.87 190 LYS A CA 1
ATOM 1449 C C . LYS A 1 177 ? -46.362 -39.770 7.506 1.00 29.89 190 LYS A C 1
ATOM 1450 O O . LYS A 1 177 ? -47.013 -40.689 8.065 1.00 29.33 190 LYS A O 1
ATOM 1456 N N . CYS A 1 178 ? -45.052 -39.572 7.722 1.00 30.06 191 CYS A N 1
ATOM 1457 C CA . CYS A 1 178 ? -44.210 -40.468 8.520 1.00 29.84 191 CYS A CA 1
ATOM 1458 C C . CYS A 1 178 ? -44.575 -40.320 9.953 1.00 30.45 191 CYS A C 1
ATOM 1459 O O . CYS A 1 178 ? -44.646 -41.309 10.645 1.00 29.83 191 CYS A O 1
ATOM 1462 N N . ARG A 1 179 ? -44.867 -39.116 10.361 1.00 28.76 192 ARG A N 1
ATOM 1463 C CA . ARG A 1 179 ? -45.272 -38.862 11.748 1.00 32.37 192 ARG A CA 1
ATOM 1464 C C . ARG A 1 179 ? -46.631 -39.485 12.106 1.00 33.34 192 ARG A C 1
ATOM 1465 O O . ARG A 1 179 ? -46.707 -40.311 13.055 1.00 32.42 192 ARG A O 1
ATOM 1473 N N . ILE A 1 180 ? -47.655 -39.155 11.290 1.00 31.64 193 ILE A N 1
ATOM 1474 C CA . ILE A 1 180 ? -49.035 -39.555 11.520 1.00 32.21 193 ILE A CA 1
ATOM 1475 C C . ILE A 1 180 ? -49.267 -41.050 11.254 1.00 33.21 193 ILE A C 1
ATOM 1476 O O . ILE A 1 180 ? -49.764 -41.726 12.119 1.00 31.99 193 ILE A O 1
ATOM 1481 N N . ILE A 1 181 ? -48.885 -41.558 10.073 1.00 31.08 194 ILE A N 1
ATOM 1482 C CA . ILE A 1 181 ? -49.037 -42.974 9.783 1.00 30.55 194 ILE A CA 1
ATOM 1483 C C . ILE A 1 181 ? -48.016 -43.920 10.478 1.00 30.40 194 ILE A C 1
ATOM 1484 O O . ILE A 1 181 ? -48.428 -44.992 11.011 1.00 29.28 194 ILE A O 1
ATOM 1489 N N . HIS A 1 182 ? -46.742 -43.541 10.543 1.00 27.51 195 HIS A N 1
ATOM 1490 C CA . HIS A 1 182 ? -45.731 -44.519 10.991 1.00 28.11 195 HIS A CA 1
ATOM 1491 C C . HIS A 1 182 ? -45.025 -44.193 12.323 1.00 30.36 195 HIS A C 1
ATOM 1492 O O . HIS A 1 182 ? -43.999 -44.844 12.649 1.00 29.62 195 HIS A O 1
ATOM 1499 N N . ASN A 1 183 ? -45.536 -43.202 13.046 1.00 30.02 196 ASN A N 1
ATOM 1500 C CA . ASN A 1 183 ? -44.894 -42.752 14.283 1.00 33.57 196 ASN A CA 1
ATOM 1501 C C . ASN A 1 183 ? -43.391 -42.540 14.043 1.00 34.87 196 ASN A C 1
ATOM 1502 O O . ASN A 1 183 ? -42.560 -42.863 14.918 1.00 34.62 196 ASN A O 1
ATOM 1507 N N . ASN A 1 184 ? -43.059 -41.958 12.877 1.00 33.75 197 ASN A N 1
ATOM 1508 C CA . ASN A 1 184 ? -41.671 -41.652 12.526 1.00 35.38 197 ASN A CA 1
ATOM 1509 C C . ASN A 1 184 ? -40.808 -42.912 12.460 1.00 37.14 197 ASN A C 1
ATOM 1510 O O . ASN A 1 184 ? -39.670 -42.897 12.899 1.00 36.90 197 ASN A O 1
ATOM 1515 N N . ASN A 1 185 ? -41.328 -43.975 11.846 1.00 37.34 198 ASN A N 1
ATOM 1516 C CA . ASN A 1 185 ? -40.541 -45.135 11.496 1.00 39.20 198 ASN A CA 1
ATOM 1517 C C . ASN A 1 185 ? -40.773 -45.441 10.082 1.00 41.63 198 ASN A C 1
ATOM 1518 O O . ASN A 1 185 ? -41.051 -46.570 9.762 1.00 42.35 198 ASN A O 1
ATOM 1523 N N . CYS A 1 186 ? -40.655 -44.446 9.223 1.00 44.04 199 CYS A N 1
ATOM 1524 C CA . CYS A 1 186 ? -40.808 -44.712 7.810 1.00 47.20 199 CYS A CA 1
ATOM 1525 C C . CYS A 1 186 ? -39.561 -45.467 7.353 1.00 48.73 199 CYS A C 1
ATOM 1526 O O . CYS A 1 186 ? -38.467 -45.438 7.933 1.00 49.11 199 CYS A O 1
ATOM 1530 N N . MET B 2 1 ? 6.250 -11.636 -3.791 1.00 56.44 1 MET B N 1
ATOM 1531 C CA . MET B 2 1 ? 6.003 -10.223 -4.253 1.00 57.36 1 MET B CA 1
ATOM 1532 C C . MET B 2 1 ? 4.620 -9.976 -4.904 1.00 55.53 1 MET B C 1
ATOM 1533 O O . MET B 2 1 ? 4.165 -8.816 -5.006 1.00 56.10 1 MET B O 1
ATOM 1538 N N . LEU B 2 2 ? 3.929 -11.053 -5.294 1.00 52.52 2 LEU B N 1
ATOM 1539 C CA . LEU B 2 2 ? 2.582 -10.915 -5.822 1.00 49.21 2 LEU B CA 1
ATOM 1540 C C . LEU B 2 2 ? 1.426 -11.203 -4.797 1.00 46.44 2 LEU B C 1
ATOM 1541 O O . LEU B 2 2 ? 1.563 -12.064 -3.913 1.00 45.33 2 LEU B O 1
ATOM 1546 N N . PRO B 2 3 ? 0.313 -10.426 -4.878 1.00 44.28 3 PRO B N 1
ATOM 1547 C CA . PRO B 2 3 ? -0.849 -10.820 -4.038 1.00 42.24 3 PRO B CA 1
ATOM 1548 C C . PRO B 2 3 ? -1.502 -12.064 -4.680 1.00 39.21 3 PRO B C 1
ATOM 1549 O O . PRO B 2 3 ? -1.301 -12.279 -5.893 1.00 39.41 3 PRO B O 1
ATOM 1553 N N . PRO B 2 4 ? -2.378 -12.783 -3.943 1.00 37.96 4 PRO B N 1
ATOM 1554 C CA . PRO B 2 4 ? -3.040 -13.961 -4.524 1.00 37.21 4 PRO B CA 1
ATOM 1555 C C . PRO B 2 4 ? -3.835 -13.638 -5.770 1.00 37.64 4 PRO B C 1
ATOM 1556 O O . PRO B 2 4 ? -4.265 -12.514 -5.927 1.00 37.57 4 PRO B O 1
ATOM 1560 N N . GLY B 2 5 ? -4.014 -14.592 -6.684 1.00 38.34 5 GLY B N 1
ATOM 1561 C CA . GLY B 2 5 ? -4.994 -14.362 -7.749 1.00 38.79 5 GLY B CA 1
ATOM 1562 C C . GLY B 2 5 ? -6.418 -14.585 -7.186 1.00 39.69 5 GLY B C 1
ATOM 1563 O O . GLY B 2 5 ? -6.609 -14.849 -5.965 1.00 37.80 5 GLY B O 1
ATOM 1564 N N . LYS B 2 6 ? -7.400 -14.431 -8.056 1.00 39.53 6 LYS B N 1
ATOM 1565 C CA . LYS B 2 6 ? -8.789 -14.427 -7.664 1.00 42.73 6 LYS B CA 1
ATOM 1566 C C . LYS B 2 6 ? -9.298 -15.862 -7.398 1.00 42.08 6 LYS B C 1
ATOM 1567 O O . LYS B 2 6 ? -9.462 -16.614 -8.349 1.00 44.22 6 LYS B O 1
ATOM 1573 N N . PRO B 2 7 ? -9.572 -16.230 -6.119 1.00 40.29 7 PRO B N 1
ATOM 1574 C CA . PRO B 2 7 ? -10.005 -17.616 -5.822 1.00 39.08 7 PRO B CA 1
ATOM 1575 C C . PRO B 2 7 ? -11.431 -17.900 -6.316 1.00 39.71 7 PRO B C 1
ATOM 1576 O O . PRO B 2 7 ? -12.139 -16.970 -6.693 1.00 39.44 7 PRO B O 1
ATOM 1580 N N . GLU B 2 8 ? -11.838 -19.177 -6.352 1.00 41.05 8 GLU B N 1
ATOM 1581 C CA . GLU B 2 8 ? -13.193 -19.534 -6.852 1.00 42.51 8 GLU B CA 1
ATOM 1582 C C . GLU B 2 8 ? -13.857 -20.616 -5.998 1.00 40.27 8 GLU B C 1
ATOM 1583 O O . GLU B 2 8 ? -13.259 -21.658 -5.748 1.00 41.09 8 GLU B O 1
ATOM 1589 N N . ILE B 2 9 ? -15.055 -20.341 -5.495 1.00 39.47 9 ILE B N 1
ATOM 1590 C CA . ILE B 2 9 ? -15.846 -21.376 -4.753 1.00 37.92 9 ILE B CA 1
ATOM 1591 C C . ILE B 2 9 ? -16.519 -22.221 -5.821 1.00 37.55 9 ILE B C 1
ATOM 1592 O O . ILE B 2 9 ? -17.380 -21.746 -6.487 1.00 37.22 9 ILE B O 1
ATOM 1597 N N . PHE B 2 10 ? -16.049 -23.430 -6.066 1.00 37.23 10 PHE B N 1
ATOM 1598 C CA . PHE B 2 10 ? -16.488 -24.028 -7.334 1.00 35.67 10 PHE B CA 1
ATOM 1599 C C . PHE B 2 10 ? -17.592 -25.074 -7.028 1.00 35.49 10 PHE B C 1
ATOM 1600 O O . PHE B 2 10 ? -18.279 -25.471 -7.958 1.00 36.46 10 PHE B O 1
ATOM 1608 N N . LYS B 2 11 ? -17.766 -25.513 -5.763 1.00 33.17 11 LYS B N 1
ATOM 1609 C CA . LYS B 2 11 ? -18.758 -26.609 -5.535 1.00 33.41 11 LYS B CA 1
ATOM 1610 C C . LYS B 2 11 ? -19.247 -26.580 -4.109 1.00 32.63 11 LYS B C 1
ATOM 1611 O O . LYS B 2 11 ? -18.435 -26.389 -3.239 1.00 32.53 11 LYS B O 1
ATOM 1617 N N . CYS B 2 12 ? -20.563 -26.797 -3.879 1.00 30.69 12 CYS B N 1
ATOM 1618 C CA . CYS B 2 12 ? -21.046 -27.087 -2.569 1.00 28.56 12 CYS B CA 1
ATOM 1619 C C . CYS B 2 12 ? -21.894 -28.365 -2.654 1.00 27.20 12 CYS B C 1
ATOM 1620 O O . CYS B 2 12 ? -22.492 -28.634 -3.708 1.00 27.76 12 CYS B O 1
ATOM 1623 N N . ARG B 2 13 ? -22.035 -29.086 -1.557 1.00 26.31 13 ARG B N 1
ATOM 1624 C CA . ARG B 2 13 ? -22.842 -30.305 -1.577 1.00 26.97 13 ARG B CA 1
ATOM 1625 C C . ARG B 2 13 ? -23.307 -30.582 -0.193 1.00 26.73 13 ARG B C 1
ATOM 1626 O O . ARG B 2 13 ? -22.534 -30.399 0.707 1.00 26.82 13 ARG B O 1
ATOM 1634 N N . SER B 2 14 ? -24.572 -31.050 -0.054 1.00 25.08 14 SER B N 1
ATOM 1635 C CA . SER B 2 14 ? -25.103 -31.526 1.190 1.00 26.29 14 SER B CA 1
ATOM 1636 C C . SER B 2 14 ? -25.360 -33.032 1.061 1.00 27.23 14 SER B C 1
ATOM 1637 O O . SER B 2 14 ? -25.982 -33.444 0.107 1.00 27.77 14 SER B O 1
ATOM 1640 N N . PRO B 2 15 ? -24.919 -33.843 2.046 1.00 29.10 15 PRO B N 1
ATOM 1641 C CA . PRO B 2 15 ? -25.077 -35.288 1.829 1.00 29.71 15 PRO B CA 1
ATOM 1642 C C . PRO B 2 15 ? -26.437 -35.728 2.391 1.00 31.46 15 PRO B C 1
ATOM 1643 O O . PRO B 2 15 ? -26.873 -36.845 2.116 1.00 31.90 15 PRO B O 1
ATOM 1647 N N . ASN B 2 16 ? -27.062 -34.917 3.247 1.00 31.40 16 ASN B N 1
ATOM 1648 C CA . ASN B 2 16 ? -28.245 -35.381 3.946 1.00 30.78 16 ASN B CA 1
ATOM 1649 C C . ASN B 2 16 ? -29.304 -34.269 4.282 1.00 30.63 16 ASN B C 1
ATOM 1650 O O . ASN B 2 16 ? -30.187 -34.512 5.127 1.00 29.18 16 ASN B O 1
ATOM 1655 N N . LYS B 2 17 ? -29.182 -33.084 3.666 1.00 29.79 17 LYS B N 1
ATOM 1656 C CA . LYS B 2 17 ? -29.979 -31.897 4.023 1.00 31.17 17 LYS B CA 1
ATOM 1657 C C . LYS B 2 17 ? -29.820 -31.430 5.467 1.00 32.69 17 LYS B C 1
ATOM 1658 O O . LYS B 2 17 ? -30.679 -30.645 5.914 1.00 35.07 17 LYS B O 1
ATOM 1664 N N . GLU B 2 18 ? -28.810 -31.878 6.198 1.00 29.46 18 GLU B N 1
ATOM 1665 C CA . GLU B 2 18 ? -28.629 -31.424 7.580 1.00 29.40 18 GLU B CA 1
ATOM 1666 C C . GLU B 2 18 ? -27.310 -30.644 7.745 1.00 29.36 18 GLU B C 1
ATOM 1667 O O . GLU B 2 18 ? -27.187 -29.822 8.680 1.00 29.71 18 GLU B O 1
ATOM 1673 N N . THR B 2 19 ? -26.349 -30.916 6.855 1.00 27.61 19 THR B N 1
ATOM 1674 C CA . THR B 2 19 ? -25.025 -30.255 6.844 1.00 26.96 19 THR B CA 1
ATOM 1675 C C . THR B 2 19 ? -24.673 -30.081 5.384 1.00 25.99 19 THR B C 1
ATOM 1676 O O . THR B 2 19 ? -25.339 -30.649 4.540 1.00 25.84 19 THR B O 1
ATOM 1680 N N . PHE B 2 20 ? -23.655 -29.259 5.100 1.00 24.27 20 PHE B N 1
ATOM 1681 C CA . PHE B 2 20 ? -23.143 -29.092 3.765 1.00 24.72 20 PHE B CA 1
ATOM 1682 C C . PHE B 2 20 ? -21.692 -28.605 3.821 1.00 24.15 20 PHE B C 1
ATOM 1683 O O . PHE B 2 20 ? -21.196 -28.161 4.897 1.00 25.04 20 PHE B O 1
ATOM 1691 N N . THR B 2 21 ? -21.039 -28.647 2.674 1.00 24.01 21 THR B N 1
ATOM 1692 C CA . THR B 2 21 ? -19.631 -28.293 2.632 1.00 25.11 21 THR B CA 1
ATOM 1693 C C . THR B 2 21 ? -19.445 -27.623 1.335 1.00 25.60 21 THR B C 1
ATOM 1694 O O . THR B 2 21 ? -20.045 -28.027 0.361 1.00 26.02 21 THR B O 1
ATOM 1698 N N . CYS B 2 22 ? -18.609 -26.580 1.310 1.00 27.29 22 CYS B N 1
ATOM 1699 C CA . CYS B 2 22 ? -18.210 -25.995 0.048 1.00 28.53 22 CYS B CA 1
ATOM 1700 C C . CYS B 2 22 ? -16.656 -26.030 -0.109 1.00 27.55 22 CYS B C 1
ATOM 1701 O O . CYS B 2 22 ? -15.943 -26.008 0.887 1.00 27.65 22 CYS B O 1
ATOM 1704 N N . TRP B 2 23 ? -16.203 -25.981 -1.359 1.00 27.30 23 TRP B N 1
ATOM 1705 C CA . TRP B 2 23 ? -14.794 -26.169 -1.674 1.00 28.14 23 TRP B CA 1
ATOM 1706 C C . TRP B 2 23 ? -14.382 -25.042 -2.558 1.00 30.16 23 TRP B C 1
ATOM 1707 O O . TRP 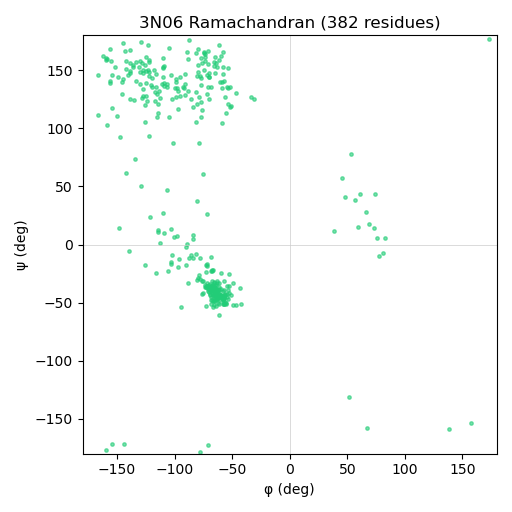B 2 23 ? -15.136 -24.693 -3.441 1.00 29.31 23 TRP B O 1
ATOM 1718 N N . TRP B 2 24 ? -13.193 -24.458 -2.355 1.00 32.43 24 TRP B N 1
ATOM 1719 C CA . TRP B 2 24 ? -12.754 -23.444 -3.321 1.00 34.31 24 TRP B CA 1
ATOM 1720 C C . TRP B 2 24 ? -11.396 -23.805 -3.946 1.00 36.19 24 TRP B C 1
ATOM 1721 O O . TRP B 2 24 ? -10.728 -24.736 -3.499 1.00 34.62 24 TRP B O 1
ATOM 1732 N N . ARG B 2 25 ? -10.992 -23.047 -4.958 1.00 39.81 25 ARG B N 1
ATOM 1733 C CA . ARG B 2 25 ? -9.648 -23.246 -5.544 1.00 44.31 25 ARG B CA 1
ATOM 1734 C C . ARG B 2 25 ? -8.949 -21.905 -5.634 1.00 44.41 25 ARG B C 1
ATOM 1735 O 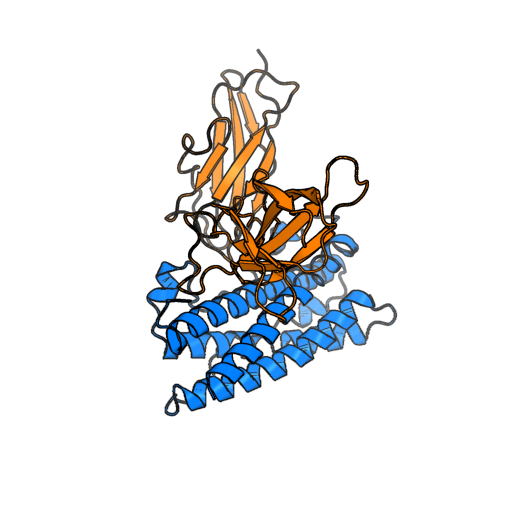O . ARG B 2 25 ? -9.623 -20.922 -5.895 1.00 44.36 25 ARG B O 1
ATOM 1743 N N . PRO B 2 26 ? -7.607 -21.861 -5.508 1.00 46.81 26 PRO B N 1
ATOM 1744 C CA . PRO B 2 26 ? -6.958 -20.544 -5.607 1.00 48.90 26 PRO B CA 1
ATOM 1745 C C . PRO B 2 26 ? -6.884 -20.256 -7.061 1.00 50.91 26 PRO B C 1
ATOM 1746 O O . PRO B 2 26 ? -6.925 -21.184 -7.827 1.00 51.33 26 PRO B O 1
ATOM 1750 N N . GLY B 2 27 ? -6.840 -18.997 -7.434 1.00 52.56 27 GLY B N 1
ATOM 1751 C CA . GLY B 2 27 ? -6.617 -18.636 -8.810 1.00 57.59 27 GLY B CA 1
ATOM 1752 C C . GLY B 2 27 ? -5.174 -18.987 -9.154 1.00 59.75 27 GLY B C 1
ATOM 1753 O O . GLY B 2 27 ? -4.260 -18.980 -8.293 1.00 60.36 27 GLY B O 1
ATOM 1754 N N . THR B 2 28 ? -4.958 -19.370 -10.404 1.00 61.59 28 THR B N 1
ATOM 1755 C CA . THR B 2 28 ? -3.578 -19.429 -10.837 1.00 63.12 28 THR B CA 1
ATOM 1756 C C . THR B 2 28 ? -3.229 -17.947 -11.193 1.00 63.87 28 THR B C 1
ATOM 1757 O O . THR B 2 28 ? -4.132 -17.031 -11.273 1.00 65.02 28 THR B O 1
ATOM 1761 N N . ASP B 2 29 ? -1.936 -17.687 -11.310 1.00 62.61 29 ASP B N 1
ATOM 1762 C CA . ASP B 2 29 ? -1.511 -16.394 -11.797 1.00 61.35 29 ASP B CA 1
ATOM 1763 C C . ASP B 2 29 ? -1.698 -15.299 -10.754 1.00 57.39 29 ASP B C 1
ATOM 1764 O O . ASP B 2 29 ? -2.109 -14.193 -11.042 1.00 58.19 29 ASP B O 1
ATOM 1769 N N . GLY B 2 30 ? -1.332 -15.635 -9.531 1.00 53.65 30 GLY B N 1
ATOM 1770 C CA . GLY B 2 30 ? -1.001 -14.666 -8.537 1.00 47.55 30 GLY B CA 1
ATOM 1771 C C . GLY B 2 30 ? -0.058 -15.402 -7.601 1.00 45.37 30 GLY B C 1
ATOM 1772 O O . GLY B 2 30 ? 0.349 -16.546 -7.879 1.00 43.64 30 GLY B O 1
ATOM 1773 N N . GLY B 2 31 ? 0.276 -14.780 -6.480 1.00 42.52 31 GLY B N 1
ATOM 1774 C CA . GLY B 2 31 ? 1.175 -15.390 -5.563 1.00 42.58 31 GLY B CA 1
ATOM 1775 C C . GLY B 2 31 ? 0.489 -16.285 -4.563 1.00 44.48 31 GLY B C 1
ATOM 1776 O O . GLY B 2 31 ? -0.733 -16.349 -4.463 1.00 44.37 31 GLY B O 1
ATOM 1777 N N . LEU B 2 32 ? 1.297 -16.929 -3.764 1.00 44.35 32 LEU B N 1
ATOM 1778 C CA . LEU B 2 32 ? 0.860 -17.980 -2.916 1.00 45.48 32 LEU B CA 1
ATOM 1779 C C . LEU B 2 32 ? 0.007 -17.436 -1.745 1.00 45.01 32 LEU B C 1
ATOM 1780 O O . LEU B 2 32 ? 0.477 -16.556 -1.042 1.00 43.70 32 LEU B O 1
ATOM 1785 N N . PRO B 2 33 ? -1.202 -18.019 -1.497 1.00 44.05 33 PRO B N 1
ATOM 1786 C CA . PRO B 2 33 ? -1.974 -17.429 -0.400 1.00 43.30 33 PRO B CA 1
ATOM 1787 C C . PRO B 2 33 ? -1.420 -17.887 0.909 1.00 42.38 33 PRO B C 1
ATOM 1788 O O . PRO B 2 33 ? -1.012 -19.019 1.031 1.00 41.81 33 PRO B O 1
ATOM 1792 N N . THR B 2 34 ? -1.402 -17.039 1.906 1.00 41.00 34 THR B N 1
ATOM 1793 C CA . THR B 2 34 ? -1.064 -17.575 3.211 1.00 41.96 34 THR B CA 1
ATOM 1794 C C . THR B 2 34 ? -2.255 -17.767 4.159 1.00 40.43 34 THR B C 1
ATOM 1795 O O . THR B 2 34 ? -2.143 -18.446 5.169 1.00 40.93 34 THR B O 1
ATOM 1799 N N . ASN B 2 35 ? -3.379 -17.118 3.838 1.00 39.83 35 ASN B N 1
ATOM 1800 C CA A ASN B 2 35 ? -4.645 -17.356 4.531 0.50 37.72 35 ASN B CA 1
ATOM 1801 C CA B ASN B 2 35 ? -4.638 -17.342 4.530 0.50 38.68 35 ASN B CA 1
ATOM 1802 C C . ASN B 2 35 ? -5.800 -17.244 3.534 1.00 37.28 35 ASN B C 1
ATOM 1803 O O . ASN B 2 35 ? -5.715 -16.526 2.501 1.00 36.09 35 ASN B O 1
ATOM 1812 N N . TYR B 2 36 ? -6.883 -17.951 3.848 1.00 34.90 36 TYR B N 1
ATOM 1813 C CA . TYR B 2 36 ? -8.140 -17.737 3.185 1.00 33.08 36 TYR B CA 1
ATOM 1814 C C . TYR B 2 36 ? -9.147 -17.412 4.287 1.00 33.08 36 TYR B C 1
ATOM 1815 O O . TYR B 2 36 ? -9.041 -17.884 5.461 1.00 33.02 36 TYR B O 1
ATOM 1824 N N . SER B 2 37 ? -10.143 -16.621 3.927 1.00 33.80 37 SER B N 1
ATOM 1825 C CA . SER B 2 37 ? -11.276 -16.440 4.875 1.00 34.82 37 SER B CA 1
ATOM 1826 C C . SER B 2 37 ? -12.570 -16.550 4.081 1.00 32.78 37 SER B C 1
ATOM 1827 O O . SER B 2 37 ? -12.748 -15.820 3.057 1.00 33.14 37 SER B O 1
ATOM 1830 N N . LEU B 2 38 ? -13.445 -17.455 4.495 1.00 29.80 38 LEU B N 1
ATOM 1831 C CA . LEU B 2 38 ? -14.738 -17.592 3.754 1.00 29.41 38 LEU B CA 1
ATOM 1832 C C . LEU B 2 38 ? -15.766 -16.895 4.589 1.00 27.50 38 LEU B C 1
ATOM 1833 O O . LEU B 2 38 ? -15.911 -17.209 5.829 1.00 26.64 38 LEU B O 1
ATOM 1838 N N . THR B 2 39 ? -16.464 -15.953 4.000 1.00 26.98 39 THR B N 1
ATOM 1839 C CA . THR B 2 39 ? -17.564 -15.255 4.762 1.00 28.16 39 THR B CA 1
ATOM 1840 C C . THR B 2 39 ? -18.846 -15.359 3.989 1.00 26.10 39 THR B C 1
ATOM 1841 O O . THR B 2 39 ? -18.851 -15.564 2.735 1.00 29.64 39 THR B O 1
ATOM 1845 N N . TYR B 2 40 ? -19.957 -15.138 4.678 1.00 28.30 40 TYR B N 1
ATOM 1846 C CA . TYR B 2 40 ? -21.229 -15.215 4.007 1.00 27.90 40 TYR B CA 1
ATOM 1847 C C . TYR B 2 40 ? -22.280 -14.482 4.783 1.00 31.00 40 TYR B C 1
ATOM 1848 O O . TYR B 2 40 ? -22.160 -14.309 6.041 1.00 30.28 40 TYR B O 1
ATOM 1857 N N . HIS B 2 41 ? -23.342 -14.143 4.093 1.00 30.67 41 HIS B N 1
ATOM 1858 C CA . HIS B 2 41 ? -24.524 -13.786 4.844 1.00 34.03 41 HIS B CA 1
ATOM 1859 C C . HIS B 2 41 ? -25.698 -14.607 4.281 1.00 35.05 41 HIS B C 1
ATOM 1860 O O . HIS B 2 41 ? -25.554 -15.323 3.275 1.00 35.24 41 HIS B O 1
ATOM 1867 N N . ARG B 2 42 ? -26.852 -14.494 4.931 1.00 36.64 42 ARG B N 1
ATOM 1868 C CA A ARG B 2 42 ? -28.035 -15.293 4.590 0.50 38.45 42 ARG B CA 1
ATOM 1869 C CA B ARG B 2 42 ? -28.047 -15.300 4.622 0.50 37.97 42 ARG B CA 1
ATOM 1870 C C . ARG B 2 42 ? -29.145 -14.359 4.188 1.00 40.21 42 ARG B C 1
ATOM 1871 O O . ARG B 2 42 ? -29.211 -13.177 4.677 1.00 38.18 42 ARG B O 1
ATOM 1886 N N . GLU B 2 43 ? -29.997 -14.834 3.278 1.00 41.32 43 GLU B N 1
ATOM 1887 C CA . GLU B 2 43 ? -31.098 -13.999 2.796 1.00 44.77 43 GLU B CA 1
ATOM 1888 C C . GLU B 2 43 ? -31.967 -13.604 4.006 1.00 44.39 43 GLU B C 1
ATOM 1889 O O . GLU B 2 43 ? -32.154 -14.398 4.957 1.00 45.35 43 GLU B O 1
ATOM 1895 N N . GLY B 2 44 ? -32.413 -12.354 4.001 1.00 47.41 44 GLY B N 1
ATOM 1896 C CA . GLY B 2 44 ? -33.267 -11.792 5.102 1.00 49.42 44 GLY B CA 1
ATOM 1897 C C . GLY B 2 44 ? -32.531 -11.437 6.399 1.00 52.23 44 GLY B C 1
ATOM 1898 O O . GLY B 2 44 ? -33.176 -11.113 7.395 1.00 52.94 44 GLY B O 1
ATOM 1899 N N . GLU B 2 45 ? -31.192 -11.544 6.403 1.00 52.04 45 GLU B N 1
ATOM 1900 C CA . GLU B 2 45 ? -30.339 -11.142 7.534 1.00 52.09 45 GLU B CA 1
ATOM 1901 C C . GLU B 2 45 ? -29.263 -10.118 7.069 1.00 50.10 45 GLU B C 1
ATOM 1902 O O . GLU B 2 45 ? -28.842 -10.143 5.901 1.00 49.91 45 GLU B O 1
ATOM 1908 N N . THR B 2 46 ? -28.821 -9.192 7.935 1.00 47.90 46 THR B N 1
ATOM 1909 C CA . THR B 2 46 ? -27.619 -8.390 7.543 1.00 46.75 46 THR B CA 1
ATOM 1910 C C . THR B 2 46 ? -26.279 -8.949 8.149 1.00 43.82 46 THR B C 1
ATOM 1911 O O . THR B 2 46 ? -25.203 -8.624 7.696 1.00 43.22 46 THR B O 1
ATOM 1915 N N . LEU B 2 47 ? -26.377 -9.744 9.195 1.00 41.08 47 LEU B N 1
ATOM 1916 C CA . LEU B 2 47 ? -25.229 -10.250 9.889 1.00 41.30 47 LEU B CA 1
ATOM 1917 C C . LEU B 2 47 ? -24.266 -10.950 8.871 1.00 40.92 47 LEU B C 1
ATOM 1918 O O . LEU B 2 47 ? -24.695 -11.624 7.910 1.00 39.36 47 LEU B O 1
ATOM 1923 N N . MET B 2 48 ? -22.976 -10.666 8.990 1.00 38.92 48 MET B N 1
ATOM 1924 C CA . MET B 2 48 ? -21.963 -11.346 8.185 1.00 37.57 48 MET B CA 1
ATOM 1925 C C . MET B 2 48 ? -21.385 -12.432 9.085 1.00 36.40 48 MET B C 1
ATOM 1926 O O . MET B 2 48 ? -21.259 -12.241 10.311 1.00 36.27 48 MET B O 1
ATOM 1931 N N . HIS B 2 49 ? -21.118 -13.623 8.533 1.00 33.83 49 HIS B N 1
ATOM 1932 C CA . HIS B 2 49 ? -20.554 -14.688 9.358 1.00 33.42 49 HIS B CA 1
ATOM 1933 C C . HIS B 2 49 ? -19.247 -15.235 8.737 1.00 32.93 49 HIS B C 1
ATOM 1934 O O . HIS B 2 49 ? -19.093 -15.173 7.530 1.00 33.62 49 HIS B O 1
ATOM 1941 N N . GLU B 2 50 ? -18.384 -15.796 9.586 1.00 32.96 50 GLU B N 1
ATOM 1942 C CA A GLU B 2 50 ? -17.222 -16.534 9.037 0.50 33.07 50 GLU B CA 1
ATOM 1943 C CA B GLU B 2 50 ? -17.210 -16.580 9.216 0.50 33.59 50 GLU B CA 1
ATOM 1944 C C . GLU B 2 50 ? -17.547 -18.029 8.936 1.00 32.82 50 GLU B C 1
ATOM 1945 O O . GLU B 2 50 ? -18.281 -18.613 9.717 1.00 31.51 50 GLU B O 1
ATOM 1956 N N . CYS B 2 51 ? -16.980 -18.649 7.906 1.00 32.64 51 CYS B N 1
ATOM 1957 C CA . CYS B 2 51 ? -16.974 -20.134 7.869 1.00 29.85 51 CYS B CA 1
ATOM 1958 C C . CYS B 2 51 ? -16.865 -20.734 9.294 1.00 29.53 51 CYS B C 1
ATOM 1959 O O . CYS B 2 51 ? -15.989 -20.385 10.045 1.00 31.26 51 CYS B O 1
ATOM 1962 N N . PRO B 2 52 ? -17.765 -21.639 9.683 1.00 31.06 52 PRO B N 1
ATOM 1963 C CA . PRO B 2 52 ? -17.685 -22.151 11.077 1.00 31.79 52 PRO B CA 1
ATOM 1964 C C . PRO B 2 52 ? -16.683 -23.297 11.260 1.00 32.44 52 PRO B C 1
ATOM 1965 O O . PRO B 2 52 ? -16.377 -23.622 12.362 1.00 32.89 52 PRO B O 1
ATOM 1969 N N . ASP B 2 53 ? -16.159 -23.899 10.184 1.00 32.12 53 ASP B N 1
ATOM 1970 C CA . ASP B 2 53 ? -15.306 -25.119 10.347 1.00 31.70 53 ASP B CA 1
ATOM 1971 C C . ASP B 2 53 ? -14.455 -25.273 9.113 1.00 30.52 53 ASP B C 1
ATOM 1972 O O . ASP B 2 53 ? -14.947 -25.693 8.062 1.00 29.28 53 ASP B O 1
ATOM 1977 N N . TYR B 2 54 ? -13.189 -24.898 9.225 1.00 30.58 54 TYR B N 1
ATOM 1978 C CA . TYR B 2 54 ? -12.227 -24.997 8.149 1.00 31.89 54 TYR B CA 1
ATOM 1979 C C . TYR B 2 54 ? -11.511 -26.385 8.022 1.00 35.08 54 TYR B C 1
ATOM 1980 O O . TYR B 2 54 ? -10.836 -26.635 7.023 1.00 34.89 54 TYR B O 1
ATOM 1989 N N . ILE B 2 55 ? -11.713 -27.256 9.006 1.00 36.40 55 ILE B N 1
ATOM 1990 C CA . ILE B 2 55 ? -10.981 -28.554 9.177 1.00 40.46 55 ILE B CA 1
ATOM 1991 C C . ILE B 2 55 ? -11.667 -29.814 8.577 1.00 39.81 55 ILE B C 1
ATOM 1992 O O . ILE B 2 55 ? -11.106 -30.488 7.711 1.00 41.76 55 ILE B O 1
ATOM 1997 N N . THR B 2 56 ? -12.933 -30.045 8.951 1.00 39.53 56 THR B N 1
ATOM 1998 C CA . THR B 2 56 ? -13.721 -31.244 8.588 1.00 37.09 56 THR B CA 1
ATOM 1999 C C . THR B 2 56 ? -13.775 -31.521 7.127 1.00 38.40 56 THR B C 1
ATOM 2000 O O . THR B 2 56 ? -13.732 -32.667 6.719 1.00 39.05 56 THR B O 1
ATOM 2004 N N . GLY B 2 57 ? -13.891 -30.505 6.301 1.00 36.96 57 GLY B N 1
ATOM 2005 C CA . GLY B 2 57 ? -13.913 -30.780 4.866 1.00 37.87 57 GLY B CA 1
ATOM 2006 C C . GLY B 2 57 ? -12.546 -30.923 4.220 1.00 39.08 57 GLY B C 1
ATOM 2007 O O . GLY B 2 57 ? -12.458 -30.983 2.973 1.00 37.92 57 GLY B O 1
ATOM 2008 N N . GLY B 2 58 ? -11.493 -30.949 5.044 1.00 40.70 58 GLY B N 1
ATOM 2009 C CA . GLY B 2 58 ? -10.099 -30.962 4.489 1.00 43.57 58 GLY B CA 1
ATOM 2010 C C . GLY B 2 58 ? -9.673 -29.693 3.757 1.00 44.54 58 GLY B C 1
ATOM 2011 O O . GLY B 2 58 ? -10.211 -28.625 4.014 1.00 46.33 58 GLY B O 1
ATOM 2012 N N . PRO B 2 59 ? -8.658 -29.785 2.866 1.00 45.04 59 PRO B N 1
ATOM 2013 C CA . PRO B 2 59 ? -8.084 -28.650 2.105 1.00 43.28 59 PRO B CA 1
ATOM 2014 C C . PRO B 2 59 ? -9.053 -27.689 1.435 1.00 40.50 59 PRO B C 1
ATOM 2015 O O . PRO B 2 59 ? -9.932 -28.115 0.695 1.00 39.92 59 PRO B O 1
ATOM 2019 N N . ASN B 2 60 ? -8.845 -26.385 1.662 1.00 36.79 60 ASN B N 1
ATOM 2020 C CA . ASN B 2 60 ? -9.637 -25.337 1.016 1.00 34.77 60 ASN B CA 1
ATOM 2021 C C . ASN B 2 60 ? -11.155 -25.620 1.025 1.00 31.83 60 ASN B C 1
ATOM 2022 O O . ASN B 2 60 ? -11.796 -25.701 -0.015 1.00 29.52 60 ASN B O 1
ATOM 2027 N N . SER B 2 61 ? -11.691 -25.807 2.214 1.00 30.40 61 SER B N 1
ATOM 2028 C CA . SER B 2 61 ? -13.101 -26.200 2.352 1.00 29.71 61 SER B CA 1
ATOM 2029 C C . SER B 2 61 ? -13.747 -25.412 3.540 1.00 29.36 61 SER B C 1
ATOM 2030 O O . SER B 2 61 ? -13.016 -24.908 4.505 1.00 28.03 61 SER B O 1
ATOM 2033 N N . CYS B 2 62 ? -15.088 -25.288 3.477 1.00 27.29 62 CYS B N 1
ATOM 2034 C CA . CYS B 2 62 ? -15.845 -24.760 4.617 1.00 28.54 62 CYS B CA 1
ATOM 2035 C C . CYS B 2 62 ? -16.944 -25.772 4.866 1.00 28.36 62 CYS B C 1
ATOM 2036 O O . CYS B 2 62 ? -17.703 -26.065 3.973 1.00 27.95 62 CYS B O 1
ATOM 2039 N N . HIS B 2 63 ? -17.037 -26.263 6.079 1.00 28.29 63 HIS B N 1
ATOM 2040 C CA . HIS B 2 63 ? -18.059 -27.189 6.413 1.00 29.23 63 HIS B CA 1
ATOM 2041 C C . HIS B 2 63 ? -19.056 -26.502 7.384 1.00 30.03 63 HIS B C 1
ATOM 2042 O O . HIS B 2 63 ? -18.627 -25.870 8.317 1.00 28.72 63 HIS B O 1
ATOM 2049 N N . PHE B 2 64 ? -20.354 -26.718 7.174 1.00 28.43 64 PHE B N 1
ATOM 2050 C CA . PHE B 2 64 ? -21.425 -26.083 7.931 1.00 28.58 64 PHE B CA 1
ATOM 2051 C C . PHE B 2 64 ? -22.108 -27.185 8.667 1.00 29.25 64 PHE B C 1
ATOM 2052 O O . PHE B 2 64 ? -22.782 -28.026 8.077 1.00 28.23 64 PHE B O 1
ATOM 2060 N N . GLY B 2 65 ? -21.933 -27.214 9.980 1.00 30.64 65 GLY B N 1
ATOM 2061 C CA . GLY B 2 65 ? -22.590 -28.233 10.759 1.00 31.23 65 GLY B CA 1
ATOM 2062 C C . GLY B 2 65 ? -24.107 -27.964 10.823 1.00 31.99 65 GLY B C 1
ATOM 2063 O O . GLY B 2 65 ? -24.590 -27.032 10.189 1.00 31.11 65 GLY B O 1
ATOM 2064 N N . LYS B 2 66 ? -24.816 -28.748 11.644 1.00 32.26 66 LYS B N 1
ATOM 2065 C CA . LYS B 2 66 ? -26.283 -28.691 11.764 1.00 34.10 66 LYS B CA 1
ATOM 2066 C C . LYS B 2 66 ? -26.689 -27.322 12.285 1.00 33.97 66 LYS B C 1
ATOM 2067 O O . LYS B 2 66 ? -27.616 -26.737 11.796 1.00 32.91 66 LYS B O 1
ATOM 2073 N N . GLN B 2 67 ? -25.959 -26.772 13.246 1.00 35.86 67 GLN B N 1
ATOM 2074 C CA . GLN B 2 67 ? -26.370 -25.498 13.758 1.00 37.04 67 GLN B CA 1
ATOM 2075 C C . GLN B 2 67 ? -26.211 -24.337 12.767 1.00 35.59 67 GLN B C 1
ATOM 2076 O O . GLN B 2 67 ? -26.717 -23.262 13.032 1.00 36.19 67 GLN B O 1
ATOM 2082 N N . TYR B 2 68 ? -25.525 -24.531 11.639 1.00 32.29 68 TYR B N 1
ATOM 2083 C CA . TYR B 2 68 ? -25.360 -23.453 10.627 1.00 30.12 68 TYR B CA 1
ATOM 2084 C C . TYR B 2 68 ? -26.068 -23.735 9.324 1.00 29.95 68 TYR B C 1
ATOM 2085 O O . TYR B 2 68 ? -25.956 -22.939 8.331 1.00 29.35 68 TYR B O 1
ATOM 2094 N N . THR B 2 69 ? -26.755 -24.878 9.276 1.00 28.91 69 THR B N 1
ATOM 2095 C CA . THR B 2 69 ? -27.390 -25.327 7.990 1.00 29.67 69 THR B CA 1
ATOM 2096 C C . THR B 2 69 ? -28.942 -25.285 8.084 1.00 30.20 69 THR B C 1
ATOM 2097 O O . THR B 2 69 ? -29.549 -25.883 9.013 1.00 29.29 69 THR B O 1
ATOM 2101 N N . SER B 2 70 ? -29.567 -24.592 7.134 1.00 28.76 70 SER B N 1
ATOM 2102 C CA . SER B 2 70 ? -31.013 -24.713 7.030 1.00 29.79 70 SER B CA 1
ATOM 2103 C C . SER B 2 70 ? -31.333 -24.709 5.563 1.00 29.59 70 SER B C 1
ATOM 2104 O O . SER B 2 70 ? -30.530 -24.252 4.730 1.00 30.35 70 SER B O 1
ATOM 2107 N N . MET B 2 71 ? -32.510 -25.257 5.270 1.00 28.51 71 MET B N 1
ATOM 2108 C CA . MET B 2 71 ? -33.051 -25.382 3.934 1.00 28.34 71 MET B CA 1
ATOM 2109 C C . MET B 2 71 ? -33.851 -24.136 3.587 1.00 28.22 71 MET B C 1
ATOM 2110 O O . MET B 2 71 ? -34.191 -23.324 4.439 1.00 27.23 71 MET B O 1
ATOM 2115 N N . TRP B 2 72 ? -34.155 -23.985 2.304 1.00 26.75 72 TRP B N 1
ATOM 2116 C CA . TRP B 2 72 ? -35.127 -22.937 1.883 1.00 27.73 72 TRP B CA 1
ATOM 2117 C C . TRP B 2 72 ? -34.646 -21.493 2.112 1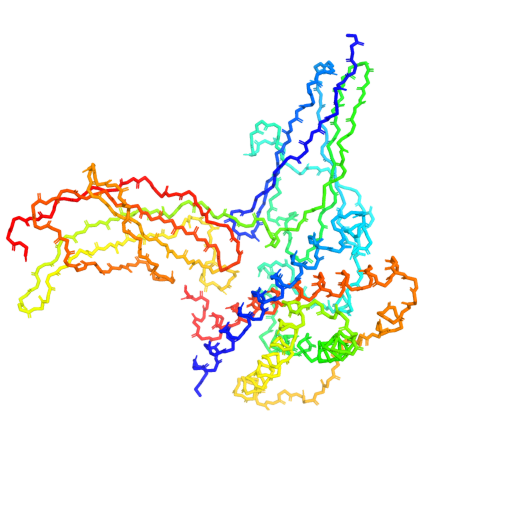.00 28.44 72 TRP B C 1
ATOM 2118 O O . TRP B 2 72 ? -35.458 -20.596 2.263 1.00 26.56 72 TRP B O 1
ATOM 2129 N N . ARG B 2 73 ? -33.316 -21.287 2.092 1.00 30.61 73 ARG B N 1
ATOM 2130 C CA . ARG B 2 73 ? -32.742 -20.021 2.486 1.00 32.65 73 ARG B CA 1
ATOM 2131 C C . ARG B 2 73 ? -31.390 -19.815 1.804 1.00 33.95 73 ARG B C 1
ATOM 2132 O O . ARG B 2 73 ? -30.485 -20.625 2.044 1.00 34.15 73 ARG B O 1
ATOM 2140 N N . THR B 2 74 ? -31.252 -18.779 0.955 1.00 30.94 74 THR B N 1
ATOM 2141 C CA . THR B 2 74 ? -30.022 -18.603 0.177 1.00 31.77 74 THR B CA 1
ATOM 2142 C C . THR B 2 74 ? -28.823 -18.170 1.082 1.00 31.76 74 THR B C 1
ATOM 2143 O O . THR B 2 74 ? -28.979 -17.390 2.031 1.00 31.38 74 THR B O 1
ATOM 2147 N N . TYR B 2 75 ? -27.675 -18.799 0.871 1.00 30.89 75 TYR B N 1
ATOM 2148 C CA . TYR B 2 75 ? -26.413 -18.377 1.471 1.00 29.78 75 TYR B CA 1
ATOM 2149 C C . TYR B 2 75 ? -25.713 -17.551 0.413 1.00 30.86 75 TYR B C 1
ATOM 2150 O O . TYR B 2 75 ? -25.677 -17.942 -0.756 1.00 30.27 75 TYR B O 1
ATOM 2159 N N . ILE B 2 76 ? -25.201 -16.367 0.808 1.00 31.06 76 ILE B N 1
ATOM 2160 C CA . ILE B 2 76 ? -24.450 -15.583 -0.152 1.00 32.10 76 ILE B CA 1
ATOM 2161 C C . ILE B 2 76 ? -23.003 -15.539 0.375 1.00 31.28 76 ILE B C 1
ATOM 2162 O O . ILE B 2 76 ? -22.752 -15.011 1.458 1.00 30.03 76 ILE B O 1
ATOM 2167 N N . MET B 2 77 ? -22.099 -16.169 -0.353 1.00 28.76 77 MET B N 1
ATOM 2168 C CA . MET B 2 77 ? -20.769 -16.430 0.226 1.00 29.85 77 MET B CA 1
ATOM 2169 C C . MET B 2 77 ? -19.632 -16.001 -0.664 1.00 28.28 77 MET B C 1
ATOM 2170 O O . MET B 2 77 ? -19.782 -15.897 -1.895 1.00 29.01 77 MET B O 1
ATOM 2175 N N . MET B 2 78 ? -18.504 -15.799 -0.030 1.00 28.07 78 MET B N 1
ATOM 2176 C CA . MET B 2 78 ? -17.366 -15.280 -0.711 1.00 31.08 78 MET B CA 1
ATOM 2177 C C . MET B 2 78 ? -16.137 -15.747 0.038 1.00 30.41 78 MET B C 1
ATOM 2178 O O . MET B 2 78 ? -16.197 -15.938 1.304 1.00 29.23 78 MET B O 1
ATOM 2183 N N . VAL B 2 79 ? -15.047 -16.004 -0.713 1.00 29.19 79 VAL B N 1
ATOM 2184 C CA . VAL B 2 79 ? -13.818 -16.398 -0.024 1.00 30.67 79 VAL B CA 1
ATOM 2185 C C . VAL B 2 79 ? -12.745 -15.340 -0.383 1.00 30.90 79 VAL B C 1
ATOM 2186 O O . VAL B 2 79 ? -12.666 -14.882 -1.524 1.00 32.64 79 VAL B O 1
ATOM 2190 N N . ASN B 2 80 ? -11.977 -14.867 0.558 1.00 31.08 80 ASN B N 1
ATOM 2191 C CA . ASN B 2 80 ? -10.828 -14.109 0.110 1.00 32.57 80 ASN B CA 1
ATOM 2192 C C . ASN B 2 80 ? -9.512 -14.857 0.358 1.00 32.86 80 ASN B C 1
ATOM 2193 O O . ASN B 2 80 ? -9.372 -15.616 1.322 1.00 34.67 80 ASN B O 1
ATOM 2198 N N . ALA B 2 81 ? -8.538 -14.565 -0.492 1.00 32.81 81 ALA B N 1
ATOM 2199 C CA . ALA B 2 81 ? -7.208 -15.168 -0.494 1.00 32.42 81 ALA B CA 1
ATOM 2200 C C . ALA B 2 81 ? -6.287 -13.980 -0.130 1.00 33.20 81 ALA B C 1
ATOM 2201 O O . ALA B 2 81 ? -6.321 -12.955 -0.839 1.00 34.03 81 ALA B O 1
ATOM 2203 N N . THR B 2 82 ? -5.548 -14.122 0.979 1.00 35.19 82 THR B N 1
ATOM 2204 C CA . THR B 2 82 ? -4.600 -13.104 1.431 1.00 36.62 82 THR B CA 1
ATOM 2205 C C . THR B 2 82 ? -3.146 -13.633 1.574 1.00 36.63 82 THR B C 1
ATOM 2206 O O . THR B 2 82 ? -2.953 -14.816 1.879 1.00 36.36 82 THR B O 1
ATOM 2210 N N . ASN B 2 83 ? -2.167 -12.736 1.332 1.00 37.82 83 ASN B N 1
ATOM 2211 C CA . ASN B 2 83 ? -0.756 -12.910 1.735 1.00 39.56 83 ASN B CA 1
ATOM 2212 C C . ASN B 2 83 ? -0.180 -11.542 2.153 1.00 41.80 83 ASN B C 1
ATOM 2213 O O . ASN B 2 83 ? -0.936 -10.559 2.266 1.00 39.09 83 ASN B O 1
ATOM 2218 N N . GLN B 2 84 ? 1.133 -11.448 2.385 1.00 44.36 84 GLN B N 1
ATOM 2219 C CA . GLN B 2 84 ? 1.657 -10.146 2.916 1.00 47.86 84 GLN B CA 1
ATOM 2220 C C . GLN B 2 84 ? 1.641 -9.048 1.831 1.00 47.27 84 GLN B C 1
ATOM 2221 O O . GLN B 2 84 ? 1.703 -7.857 2.142 1.00 48.49 84 GLN B O 1
ATOM 2227 N N . MET B 2 85 ? 1.522 -9.416 0.561 1.00 46.78 85 MET B N 1
ATOM 2228 C CA . MET B 2 85 ? 1.433 -8.391 -0.463 1.00 47.72 85 MET B CA 1
ATOM 2229 C C . MET B 2 85 ? 0.013 -7.962 -0.734 1.00 48.21 85 MET B C 1
ATOM 2230 O O . MET B 2 85 ? -0.206 -7.158 -1.667 1.00 49.07 85 MET B O 1
ATOM 2235 N N . GLY B 2 86 ? -0.989 -8.531 -0.043 1.00 46.75 86 GLY B N 1
ATOM 2236 C CA . GLY B 2 86 ? -2.343 -8.128 -0.467 1.00 46.17 86 GLY B CA 1
ATOM 2237 C C . GLY B 2 86 ? -3.359 -9.253 -0.527 1.00 44.69 86 GLY B C 1
ATOM 2238 O O . GLY B 2 86 ? -3.182 -10.264 0.109 1.00 45.12 86 GLY B O 1
ATOM 2239 N N . SER B 2 87 ? -4.417 -9.051 -1.287 1.00 44.31 87 SER B N 1
ATOM 2240 C CA . SER B 2 87 ? -5.605 -9.896 -1.141 1.00 43.86 87 SER B CA 1
ATOM 2241 C C . SER B 2 87 ? -6.427 -9.934 -2.400 1.00 42.15 87 SER B C 1
ATOM 2242 O O . SER B 2 87 ? -6.323 -9.058 -3.254 1.00 42.38 87 SER B O 1
ATOM 2245 N N . SER B 2 88 ? -7.226 -10.986 -2.528 1.00 40.60 88 SER B N 1
ATOM 2246 C CA . SER B 2 88 ? -8.123 -11.072 -3.638 1.00 40.19 88 SER B CA 1
ATOM 2247 C C . SER B 2 88 ? -9.448 -11.761 -3.249 1.00 39.91 88 SER B C 1
ATOM 2248 O O . SER B 2 88 ? -9.429 -12.712 -2.471 1.00 41.89 88 SER B O 1
ATOM 2251 N N . PHE B 2 89 ? -10.587 -11.272 -3.739 1.00 38.20 89 PHE B N 1
ATOM 2252 C CA . PHE B 2 89 ? -11.856 -11.835 -3.316 1.00 39.64 89 PHE B CA 1
ATOM 2253 C C . PHE B 2 89 ? -12.520 -12.633 -4.422 1.00 39.58 89 PHE B C 1
ATOM 2254 O O . PHE B 2 89 ? -12.500 -12.182 -5.563 1.00 39.38 89 PHE B O 1
ATOM 2262 N N . SER B 2 90 ? -13.126 -13.796 -4.095 1.00 38.45 90 SER B N 1
ATOM 2263 C CA . SER B 2 90 ? -13.923 -14.523 -5.086 1.00 37.16 90 SER B CA 1
ATOM 2264 C C . SER B 2 90 ? -15.151 -13.754 -5.509 1.00 37.84 90 SER B C 1
ATOM 2265 O O . SER B 2 90 ? -15.581 -12.821 -4.833 1.00 38.45 90 SER B O 1
ATOM 2268 N N . ASP B 2 91 ? -15.743 -14.114 -6.641 1.00 39.79 91 ASP B N 1
ATOM 2269 C CA . ASP B 2 91 ? -17.176 -13.740 -6.895 1.00 40.51 91 ASP B CA 1
ATOM 2270 C C . ASP B 2 91 ? -18.072 -14.197 -5.725 1.00 38.99 91 ASP B C 1
ATOM 2271 O O . ASP B 2 91 ? -17.750 -15.162 -5.065 1.00 36.38 91 ASP B O 1
ATOM 2276 N N . GLU B 2 92 ? -19.183 -13.521 -5.458 1.00 39.47 92 GLU B N 1
ATOM 2277 C CA . GLU B 2 92 ? -20.102 -14.087 -4.502 1.00 39.95 92 GLU B CA 1
ATOM 2278 C C . GLU B 2 92 ? -20.758 -15.311 -5.129 1.00 37.97 92 GLU B C 1
ATOM 2279 O O . GLU B 2 92 ? -20.993 -15.376 -6.343 1.00 38.15 92 GLU B O 1
ATOM 2285 N N . LEU B 2 93 ? -20.998 -16.307 -4.306 1.00 35.78 93 LEU B N 1
ATOM 2286 C CA . LEU B 2 93 ? -21.706 -17.499 -4.757 1.00 35.30 93 LEU B CA 1
ATOM 2287 C C . LEU B 2 93 ? -23.004 -17.545 -3.988 1.00 34.27 93 LEU B C 1
ATOM 2288 O O . LEU B 2 93 ? -22.991 -17.373 -2.760 1.00 32.97 93 LEU B O 1
ATOM 2293 N N . TYR B 2 94 ? -24.098 -17.719 -4.725 1.00 32.69 94 TYR B N 1
ATOM 2294 C CA . TYR B 2 94 ? -25.442 -17.877 -4.165 1.00 35.00 94 TYR B CA 1
ATOM 2295 C C . TYR B 2 94 ? -25.783 -19.364 -4.078 1.00 34.74 94 TYR B C 1
ATOM 2296 O O . TYR B 2 94 ? -25.834 -20.023 -5.112 1.00 36.68 94 TYR B O 1
ATOM 2305 N N . VAL B 2 95 ? -25.990 -19.899 -2.895 1.00 33.04 95 VAL B N 1
ATOM 2306 C CA . VAL B 2 95 ? -26.219 -21.316 -2.696 1.00 33.02 95 VAL B CA 1
ATOM 2307 C C . VAL B 2 95 ? -27.475 -21.590 -1.900 1.00 33.24 95 VAL B C 1
ATOM 2308 O O . VAL B 2 95 ? -27.659 -21.037 -0.873 1.00 30.27 95 VAL B O 1
ATOM 2312 N N . ASP B 2 96 ? -28.298 -22.519 -2.341 1.00 32.69 96 ASP B N 1
ATOM 2313 C CA . ASP B 2 96 ? -29.383 -22.969 -1.492 1.00 33.23 96 ASP B CA 1
ATOM 2314 C C . ASP B 2 96 ? -29.160 -24.457 -1.194 1.00 31.47 96 ASP B C 1
ATOM 2315 O O . ASP B 2 96 ? -29.062 -25.225 -2.119 1.00 31.85 96 ASP B O 1
ATOM 2320 N N . VAL B 2 97 ? -29.090 -24.839 0.063 1.00 28.79 97 VAL B N 1
ATOM 2321 C CA . VAL B 2 97 ? -28.958 -26.234 0.498 1.00 28.39 97 VAL B CA 1
ATOM 2322 C C . VAL B 2 97 ? -29.985 -27.171 -0.174 1.00 29.34 97 VAL B C 1
ATOM 2323 O O . VAL B 2 97 ? -29.660 -28.304 -0.505 1.00 28.06 97 VAL B O 1
ATOM 2327 N N . THR B 2 98 ? -31.183 -26.644 -0.460 1.00 30.00 98 THR B N 1
ATOM 2328 C CA . THR B 2 98 ? -32.249 -27.385 -1.086 1.00 29.15 98 THR B CA 1
ATOM 2329 C C . THR B 2 98 ? -31.813 -28.011 -2.384 1.00 29.70 98 THR B C 1
ATOM 2330 O O . THR B 2 98 ? -32.268 -29.088 -2.680 1.00 28.20 98 THR B O 1
ATOM 2334 N N . TYR B 2 99 ? -30.941 -27.353 -3.165 1.00 28.13 99 TYR B N 1
ATOM 2335 C CA . TYR B 2 99 ? -30.644 -27.787 -4.537 1.00 29.19 99 TYR B CA 1
ATOM 2336 C C . TYR B 2 99 ? -29.225 -28.397 -4.726 1.00 28.18 99 TYR B C 1
ATOM 2337 O O . TYR B 2 99 ? -28.818 -28.598 -5.847 1.00 28.14 99 TYR B O 1
ATOM 2346 N N . ILE B 2 100 ? -28.498 -28.665 -3.621 1.00 26.04 100 ILE B N 1
ATOM 2347 C CA . ILE B 2 100 ? -27.153 -29.230 -3.754 1.00 25.78 100 ILE B CA 1
ATOM 2348 C C . ILE B 2 100 ? -27.029 -30.600 -3.027 1.00 27.70 100 ILE B C 1
ATOM 2349 O O . ILE B 2 100 ? -25.921 -30.995 -2.590 1.00 27.75 100 ILE B O 1
ATOM 2354 N N . VAL B 2 101 ? -28.162 -31.291 -2.839 1.00 27.10 101 VAL B N 1
ATOM 2355 C CA . VAL B 2 101 ? -28.179 -32.569 -2.138 1.00 26.97 101 VAL B CA 1
ATOM 2356 C C . VAL B 2 101 ? -27.696 -33.740 -3.035 1.00 26.63 101 VAL B C 1
ATOM 2357 O O . VAL B 2 101 ? -28.189 -33.972 -4.167 1.00 27.84 101 VAL B O 1
ATOM 2361 N N . GLN B 2 102 ? -26.709 -34.468 -2.500 1.00 28.49 102 GLN B N 1
ATOM 2362 C CA . GLN B 2 102 ? -26.122 -35.647 -3.198 1.00 30.34 102 GLN B CA 1
ATOM 2363 C C . GLN B 2 102 ? -25.654 -36.596 -2.151 1.00 28.44 102 GLN B C 1
ATOM 2364 O O . GLN B 2 102 ? -24.716 -36.290 -1.401 1.00 29.05 102 GLN B O 1
ATOM 2370 N N . PRO B 2 103 ? -26.324 -37.738 -2.027 1.00 28.53 103 PRO B N 1
ATOM 2371 C CA . PRO B 2 103 ? -25.963 -38.562 -0.911 1.00 28.15 103 PRO B CA 1
ATOM 2372 C C . PRO B 2 103 ? -24.693 -39.314 -1.267 1.00 28.75 103 PRO B C 1
ATOM 2373 O O . PRO B 2 103 ? -24.282 -39.340 -2.427 1.00 28.07 103 PRO B O 1
ATOM 2377 N N . ASP B 2 104 ? -24.135 -39.903 -0.241 1.00 29.63 104 ASP B N 1
ATOM 2378 C CA . ASP B 2 104 ? -23.063 -40.861 -0.340 1.00 31.67 104 ASP B CA 1
ATOM 2379 C C . ASP B 2 104 ? -23.680 -42.170 -0.862 1.00 30.71 104 ASP B C 1
ATOM 2380 O O . ASP B 2 104 ? -24.916 -42.347 -0.763 1.00 29.25 104 ASP B O 1
ATOM 2385 N N . PRO B 2 105 ? -22.832 -43.121 -1.351 1.00 32.22 105 PRO B N 1
ATOM 2386 C CA . PRO B 2 105 ? -23.381 -44.376 -1.892 1.00 31.47 105 PRO B CA 1
ATOM 2387 C C . PRO B 2 105 ? -24.071 -45.274 -0.894 1.00 31.17 105 PRO B C 1
ATOM 2388 O O . PRO B 2 105 ? -23.746 -45.263 0.294 1.00 32.16 105 PRO B O 1
ATOM 2392 N N . PRO B 2 106 ? -25.012 -46.101 -1.359 1.00 31.90 106 PRO B N 1
ATOM 2393 C CA . PRO B 2 106 ? -25.619 -47.072 -0.434 1.00 31.59 106 PRO B CA 1
ATOM 2394 C C . PRO B 2 106 ? -24.573 -48.083 0.068 1.00 33.28 106 PRO B C 1
ATOM 2395 O O . PRO B 2 106 ? -23.510 -48.197 -0.542 1.00 31.17 106 PRO B O 1
ATOM 2399 N N . LEU B 2 107 ? -24.828 -48.681 1.236 1.00 33.55 107 LEU B N 1
ATOM 2400 C CA . LEU B 2 107 ? -23.918 -49.578 1.967 1.00 35.38 107 LEU B CA 1
ATOM 2401 C C . LEU B 2 107 ? -24.432 -51.038 1.944 1.00 36.08 107 LEU B C 1
ATOM 2402 O O . LEU B 2 107 ? -25.660 -51.298 1.720 1.00 35.41 107 LEU B O 1
ATOM 2407 N N . GLU B 2 108 ? -23.503 -51.969 2.202 1.00 36.30 108 GLU B N 1
ATOM 2408 C CA . GLU B 2 108 ? -23.803 -53.408 2.414 1.00 37.12 108 GLU B CA 1
ATOM 2409 C C . GLU B 2 108 ? -24.538 -54.049 1.281 1.00 35.65 108 GLU B C 1
ATOM 2410 O O . GLU B 2 108 ? -25.432 -54.823 1.511 1.00 35.73 108 GLU B O 1
ATOM 2416 N N . LEU B 2 109 ? -24.224 -53.708 0.049 1.00 33.83 109 LEU B N 1
ATOM 2417 C CA . LEU B 2 109 ? -24.786 -54.409 -1.067 1.00 35.33 109 LEU B CA 1
ATOM 2418 C C . LEU B 2 109 ? -24.453 -55.920 -0.921 1.00 37.92 109 LEU B C 1
ATOM 2419 O O . LEU B 2 109 ? -23.301 -56.274 -0.663 1.00 41.02 109 LEU B O 1
ATOM 2424 N N . ALA B 2 110 ? -25.468 -56.760 -0.978 1.00 38.77 110 ALA B N 1
ATOM 2425 C CA . ALA B 2 110 ? -25.305 -58.220 -0.850 1.00 40.69 110 ALA B CA 1
ATOM 2426 C C . ALA B 2 110 ? -26.208 -58.864 -1.874 1.00 40.67 110 ALA B C 1
ATOM 2427 O O . ALA B 2 110 ? -27.294 -58.359 -2.182 1.00 40.57 110 ALA B O 1
ATOM 2429 N N . VAL B 2 111 ? -25.773 -59.998 -2.395 1.00 41.82 111 VAL B N 1
ATOM 2430 C CA . VAL B 2 111 ? -26.480 -60.640 -3.461 1.00 44.10 111 VAL B CA 1
ATOM 2431 C C . VAL B 2 111 ? -26.459 -62.165 -3.214 1.00 46.53 111 VAL B C 1
ATOM 2432 O O . VAL B 2 111 ? -25.486 -62.681 -2.644 1.00 46.11 111 VAL B O 1
ATOM 2436 N N . GLU B 2 112 ? -27.547 -62.838 -3.604 1.00 48.54 112 GLU B N 1
ATOM 2437 C CA . GLU B 2 112 ? -27.757 -64.298 -3.402 1.00 50.81 112 GLU B CA 1
ATOM 2438 C C . GLU B 2 112 ? -28.594 -64.839 -4.529 1.00 50.72 112 GLU B C 1
ATOM 2439 O O . GLU B 2 112 ? -29.560 -64.169 -4.993 1.00 49.35 112 GLU B O 1
ATOM 2445 N N . VAL B 2 113 ? -28.291 -66.068 -4.925 1.00 51.67 113 VAL B N 1
ATOM 2446 C CA . VAL B 2 113 ? -29.144 -66.778 -5.864 1.00 52.92 113 VAL B CA 1
ATOM 2447 C C . VAL B 2 113 ? -30.239 -67.555 -5.121 1.00 54.14 113 VAL B C 1
ATOM 2448 O O . VAL B 2 113 ? -29.967 -68.232 -4.169 1.00 52.84 113 VAL B O 1
ATOM 2452 N N . LYS B 2 114 ? -31.476 -67.423 -5.576 1.00 56.64 114 LYS B N 1
ATOM 2453 C CA . LYS B 2 114 ? -32.593 -68.135 -4.954 1.00 59.43 114 LYS B CA 1
ATOM 2454 C C . LYS B 2 114 ? -33.321 -68.972 -5.975 1.00 61.37 114 LYS B C 1
ATOM 2455 O O . LYS B 2 114 ? -33.795 -68.498 -7.041 1.00 60.82 114 LYS B O 1
ATOM 2461 N N . GLN B 2 115 ? -33.380 -70.251 -5.629 1.00 65.02 115 GLN B N 1
ATOM 2462 C CA . GLN B 2 115 ? -33.988 -71.247 -6.479 1.00 67.81 115 GLN B CA 1
ATOM 2463 C C . GLN B 2 115 ? -35.121 -71.927 -5.694 1.00 70.58 115 GLN B C 1
ATOM 2464 O O . GLN B 2 115 ? -34.898 -72.864 -4.904 1.00 70.97 115 GLN B O 1
ATOM 2470 N N . PRO B 2 116 ? -36.344 -71.399 -5.862 1.00 72.57 116 PRO B N 1
ATOM 2471 C CA . PRO B 2 116 ? -37.503 -71.977 -5.198 1.00 74.29 116 PRO B CA 1
ATOM 2472 C C . PRO B 2 116 ? -38.132 -73.083 -6.059 1.00 75.55 116 PRO B C 1
ATOM 2473 O O . PRO B 2 116 ? -37.955 -73.080 -7.289 1.00 76.21 116 PRO B O 1
ATOM 2477 N N . GLU B 2 117 ? -38.899 -73.959 -5.438 1.00 76.72 117 GLU B N 1
ATOM 2478 C CA . GLU B 2 117 ? -39.577 -74.998 -6.173 1.00 77.57 117 GLU B CA 1
ATOM 2479 C C . GLU B 2 117 ? -40.717 -74.470 -7.042 1.00 77.57 117 GLU B C 1
ATOM 2480 O O . GLU B 2 117 ? -41.621 -73.788 -6.595 1.00 77.13 117 GLU B O 1
ATOM 2486 N N . ASP B 2 118 ? -40.623 -74.804 -8.311 1.00 78.11 118 ASP B N 1
ATOM 2487 C CA . ASP B 2 118 ? -41.554 -74.360 -9.372 1.00 78.68 118 ASP B CA 1
ATOM 2488 C C . ASP B 2 118 ? -42.117 -72.889 -9.339 1.00 78.98 118 ASP B C 1
ATOM 2489 O O . ASP B 2 118 ? -43.077 -72.585 -10.086 1.00 79.70 118 ASP B O 1
ATOM 2491 N N . ARG B 2 119 ? -41.546 -72.002 -8.489 1.00 78.18 119 ARG B N 1
ATOM 2492 C CA . ARG B 2 119 ? -41.581 -70.510 -8.701 1.00 76.10 119 ARG B CA 1
ATOM 2493 C C . ARG B 2 119 ? -40.324 -70.140 -9.511 1.00 74.43 119 ARG B C 1
ATOM 2494 O O . ARG B 2 119 ? -39.295 -70.798 -9.356 1.00 74.60 119 ARG B O 1
ATOM 2496 N N . LYS B 2 120 ? -40.379 -69.126 -10.380 1.00 72.29 120 LYS B N 1
ATOM 2497 C CA . LYS B 2 120 ? -39.160 -68.744 -11.127 1.00 69.87 120 LYS B CA 1
ATOM 2498 C C . LYS B 2 120 ? -37.957 -68.514 -10.165 1.00 67.55 120 LYS B C 1
ATOM 2499 O O . LYS B 2 120 ? -38.126 -67.932 -9.079 1.00 67.96 120 LYS B O 1
ATOM 2502 N N . PRO B 2 121 ? -36.756 -69.034 -10.511 1.00 64.86 121 PRO B N 1
ATOM 2503 C CA . PRO B 2 121 ? -35.600 -68.721 -9.645 1.00 62.11 121 PRO B CA 1
ATOM 2504 C C . PRO B 2 121 ? -35.170 -67.260 -9.895 1.00 58.86 121 PRO B C 1
ATOM 2505 O O . PRO B 2 121 ? -35.603 -66.651 -10.887 1.00 57.68 121 PRO B O 1
ATOM 2509 N N . TYR B 2 122 ? -34.349 -66.698 -9.014 1.00 55.57 122 TYR B N 1
ATOM 2510 C CA . TYR B 2 122 ? -34.009 -65.272 -9.148 1.00 52.26 122 TYR B CA 1
ATOM 2511 C C . TYR B 2 122 ? -32.773 -64.870 -8.368 1.00 49.55 122 TYR B C 1
ATOM 2512 O O . TYR B 2 122 ? -32.326 -65.576 -7.449 1.00 47.85 122 TYR B O 1
ATOM 2521 N N . LEU B 2 123 ? -32.231 -63.712 -8.759 1.00 47.06 123 LEU B N 1
ATOM 2522 C CA . LEU B 2 123 ? -31.186 -63.063 -8.012 1.00 44.50 123 LEU B CA 1
ATOM 2523 C C . LEU B 2 123 ? -31.810 -62.029 -7.080 1.00 43.78 123 LEU B C 1
ATOM 2524 O O . LEU B 2 123 ? -32.589 -61.166 -7.501 1.00 43.30 123 LEU B O 1
ATOM 2529 N N . TRP B 2 124 ? -31.427 -62.159 -5.828 1.00 42.27 124 TRP B N 1
ATOM 2530 C CA . TRP B 2 124 ? -31.892 -61.392 -4.700 1.00 44.15 124 TRP B CA 1
ATOM 2531 C C . TRP B 2 124 ? -30.829 -60.375 -4.280 1.00 41.76 124 TRP B C 1
ATOM 2532 O O . TRP B 2 124 ? -29.789 -60.750 -3.747 1.00 40.24 124 TRP B O 1
ATOM 2543 N N . ILE B 2 125 ? -31.099 -59.098 -4.527 1.00 40.76 125 ILE B N 1
ATOM 2544 C CA . ILE B 2 125 ? -30.180 -57.985 -4.165 1.00 38.29 125 ILE B CA 1
ATOM 2545 C C . ILE B 2 125 ? -30.716 -57.194 -2.956 1.00 39.35 125 ILE B C 1
ATOM 2546 O O . ILE B 2 125 ? -31.906 -56.848 -2.890 1.00 39.26 125 ILE B O 1
ATOM 2551 N N . LYS B 2 126 ? -29.854 -56.886 -2.011 1.00 38.69 126 LYS B N 1
ATOM 2552 C CA . LYS B 2 126 ? -30.274 -56.202 -0.802 1.00 39.79 126 LYS B CA 1
ATOM 2553 C C . LYS B 2 126 ? -29.192 -55.156 -0.482 1.00 38.50 126 LYS B C 1
ATOM 2554 O O . LYS B 2 126 ? -27.991 -55.372 -0.741 1.00 36.61 126 LYS B O 1
ATOM 2560 N N . TRP B 2 127 ? -29.599 -54.056 0.135 1.00 37.21 127 TRP B N 1
ATOM 2561 C CA . TRP B 2 127 ? -28.610 -53.038 0.530 1.00 35.95 127 TRP B CA 1
ATOM 2562 C C . TRP B 2 127 ? -29.177 -52.156 1.613 1.00 35.26 127 TRP B C 1
ATOM 2563 O O . TRP B 2 127 ? -30.271 -52.391 2.063 1.00 36.82 127 TRP B O 1
ATOM 2574 N N . SER B 2 128 ? -28.422 -51.150 2.032 1.00 35.07 128 SER B N 1
ATOM 2575 C CA . SER B 2 128 ? -28.811 -50.267 3.131 1.00 34.11 128 SER B CA 1
ATOM 2576 C C . SER B 2 128 ? -28.553 -48.832 2.691 1.00 33.57 128 SER B C 1
ATOM 2577 O O . SER B 2 128 ? -27.689 -48.615 1.869 1.00 31.22 128 SER B O 1
ATOM 2580 N N . PRO B 2 129 ? -29.246 -47.848 3.312 1.00 33.36 129 PRO B N 1
ATOM 2581 C CA . PRO B 2 129 ? -28.930 -46.484 2.981 1.00 33.50 129 PRO B CA 1
ATOM 2582 C C . PRO B 2 129 ? -27.577 -45.981 3.573 1.00 33.45 129 PRO B C 1
ATOM 2583 O O . PRO B 2 129 ? -27.035 -46.592 4.526 1.00 33.24 129 PRO B O 1
ATOM 2587 N N . PRO B 2 130 ? -27.023 -44.883 3.005 1.00 32.88 130 PRO B N 1
ATOM 2588 C CA . PRO B 2 130 ? -25.821 -44.340 3.610 1.00 32.67 130 PRO B CA 1
ATOM 2589 C C . PRO B 2 130 ? -26.196 -43.926 5.009 1.00 34.49 130 PRO B C 1
ATOM 2590 O O . PRO B 2 130 ? -27.404 -43.732 5.328 1.00 33.93 130 PRO B O 1
ATOM 2594 N N . THR B 2 131 ? -25.190 -43.826 5.839 1.00 34.52 131 THR B N 1
ATOM 2595 C CA . THR B 2 131 ? -25.384 -43.566 7.229 1.00 38.47 131 THR B CA 1
ATOM 2596 C C . THR B 2 131 ? -25.734 -42.030 7.343 1.00 39.17 131 THR B C 1
ATOM 2597 O O . THR B 2 131 ? -25.426 -41.227 6.439 1.00 39.00 131 THR B O 1
ATOM 2601 N N . LEU B 2 132 ? -26.405 -41.622 8.384 1.00 39.89 132 LEU B N 1
ATOM 2602 C CA . LEU B 2 132 ? -26.643 -40.159 8.538 1.00 42.96 132 LEU B CA 1
ATOM 2603 C C . LEU B 2 132 ? -27.660 -39.538 7.596 1.00 41.71 132 LEU B C 1
ATOM 2604 O O . LEU B 2 132 ? -27.681 -38.341 7.419 1.00 42.40 132 LEU B O 1
ATOM 2609 N N . ILE B 2 133 ? -28.440 -40.360 6.938 1.00 40.52 133 ILE B N 1
ATOM 2610 C CA . ILE B 2 133 ? -29.636 -39.901 6.304 1.00 39.53 133 ILE B CA 1
ATOM 2611 C C . ILE B 2 133 ? -30.829 -40.236 7.228 1.00 38.72 133 ILE 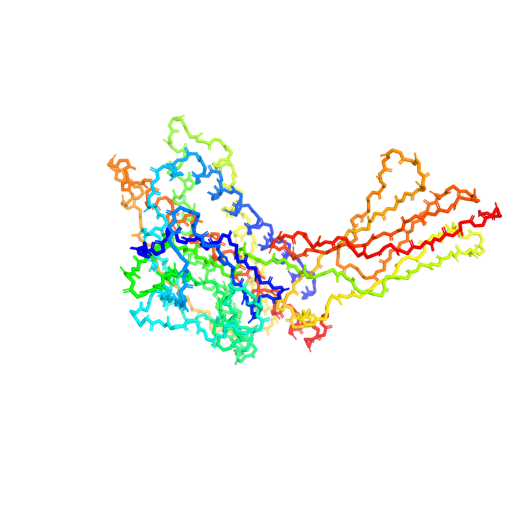B C 1
ATOM 2612 O O . ILE B 2 133 ? -30.922 -41.343 7.788 1.00 36.02 133 ILE B O 1
ATOM 2617 N N . ASP B 2 134 ? -31.721 -39.265 7.402 1.00 35.53 134 ASP B N 1
ATOM 2618 C CA . ASP B 2 134 ? -32.869 -39.510 8.275 1.00 36.40 134 ASP B CA 1
ATOM 2619 C C . ASP B 2 134 ? -34.116 -39.807 7.480 1.00 34.50 134 ASP B C 1
ATOM 2620 O O . ASP B 2 134 ? -34.919 -38.905 7.202 1.00 34.12 134 ASP B O 1
ATOM 2625 N N . LEU B 2 135 ? -34.297 -41.074 7.143 1.00 32.25 135 LEU B N 1
ATOM 2626 C CA . LEU B 2 135 ? -35.473 -41.531 6.446 1.00 31.31 135 LEU B CA 1
ATOM 2627 C C . LEU B 2 135 ? -36.697 -41.744 7.324 1.00 30.41 135 LEU B C 1
ATOM 2628 O O . LEU B 2 135 ? -37.814 -41.564 6.876 1.00 28.10 135 LEU B O 1
ATOM 2633 N N . LYS B 2 136 ? -36.468 -42.103 8.575 1.00 30.16 136 LYS B N 1
ATOM 2634 C CA . LYS B 2 136 ? -37.554 -42.627 9.401 1.00 30.47 136 LYS B CA 1
ATOM 2635 C C . LYS B 2 136 ? -38.584 -41.515 9.732 1.00 29.74 136 LYS B C 1
ATOM 2636 O O . LYS B 2 136 ? -39.792 -41.802 9.773 1.00 29.22 136 LYS B O 1
ATOM 2642 N N . THR B 2 137 ? -38.132 -40.260 9.907 1.00 29.11 137 THR B N 1
ATOM 2643 C CA . THR B 2 137 ? -39.068 -39.103 10.125 1.00 28.97 137 THR B CA 1
ATOM 2644 C C . THR B 2 137 ? -39.670 -38.551 8.868 1.00 29.18 137 THR B C 1
ATOM 2645 O O . THR B 2 137 ? -40.570 -37.691 8.930 1.00 30.17 137 THR B O 1
ATOM 2649 N N . GLY B 2 138 ? -39.205 -39.007 7.713 1.00 28.34 138 GLY B N 1
ATOM 2650 C CA . GLY B 2 138 ? -39.702 -38.450 6.454 1.00 26.86 138 GLY B CA 1
ATOM 2651 C C . GLY B 2 138 ? -38.978 -37.144 6.074 1.00 27.81 138 GLY B C 1
ATOM 2652 O O . GLY B 2 138 ? -39.304 -36.522 5.045 1.00 26.93 138 GLY B O 1
ATOM 2653 N N . TRP B 2 139 ? -37.962 -36.769 6.837 1.00 26.17 139 TRP B N 1
ATOM 2654 C CA . TRP B 2 139 ? -37.123 -35.613 6.435 1.00 28.34 139 TRP B CA 1
ATOM 2655 C C . TRP B 2 139 ? -36.452 -35.745 5.067 1.00 29.32 139 TRP B C 1
ATOM 2656 O O . TRP B 2 139 ? -36.365 -34.777 4.257 1.00 27.80 139 TRP B O 1
ATOM 2667 N N . PHE B 2 140 ? -35.992 -36.970 4.832 1.00 27.71 140 PHE B N 1
ATOM 2668 C CA . PHE B 2 140 ? -35.226 -37.325 3.657 1.00 28.67 140 PHE B CA 1
ATOM 2669 C C . PHE B 2 140 ? -35.932 -38.473 2.972 1.00 28.79 140 PHE B C 1
ATOM 2670 O O . PHE B 2 140 ? -36.454 -39.377 3.621 1.00 29.47 140 PHE B O 1
ATOM 2678 N N . THR B 2 141 ? -35.976 -38.414 1.661 1.00 30.74 141 THR B N 1
ATOM 2679 C CA . THR B 2 141 ? -36.474 -39.491 0.871 1.00 31.93 141 THR B CA 1
ATOM 2680 C C . THR B 2 141 ? -35.433 -39.942 -0.184 1.00 33.85 141 THR B C 1
ATOM 2681 O O . THR B 2 141 ? -34.915 -39.123 -1.007 1.00 34.86 141 THR B O 1
ATOM 2685 N N . LEU B 2 142 ? -35.168 -41.261 -0.181 1.00 33.86 142 LEU B N 1
ATOM 2686 C CA . LEU B 2 142 ? -34.118 -41.849 -1.010 1.00 33.56 142 LEU B CA 1
ATOM 2687 C C . LEU B 2 142 ? -34.675 -42.798 -2.029 1.00 33.17 142 LEU B C 1
ATOM 2688 O O . LEU B 2 142 ? -35.622 -43.549 -1.752 1.00 34.99 142 LEU B O 1
ATOM 2693 N N . LEU B 2 143 ? -34.176 -42.685 -3.251 1.00 32.11 143 LEU B N 1
ATOM 2694 C CA . LEU B 2 143 ? -34.569 -43.515 -4.357 1.00 31.10 143 LEU B CA 1
ATOM 2695 C C . LEU B 2 143 ? -33.277 -44.256 -4.747 1.00 32.63 143 LEU B C 1
ATOM 2696 O O . LEU B 2 143 ? -32.189 -43.685 -4.634 1.00 30.69 143 LEU B O 1
ATOM 2701 N N . TYR B 2 144 ? -33.405 -45.478 -5.279 1.00 32.19 144 TYR B N 1
ATOM 2702 C CA . TYR B 2 144 ? -32.238 -46.289 -5.599 1.00 30.44 144 TYR B CA 1
ATOM 2703 C C . TYR B 2 144 ? -32.319 -46.845 -7.018 1.00 30.63 144 TYR B C 1
ATOM 2704 O O . TYR B 2 144 ? -33.416 -47.101 -7.513 1.00 30.43 144 TYR B O 1
ATOM 2713 N N . GLU B 2 145 ? -31.156 -47.111 -7.631 1.00 30.86 145 GLU B N 1
ATOM 2714 C CA . GLU B 2 145 ? -31.028 -47.749 -8.941 1.00 31.76 145 GLU B CA 1
ATOM 2715 C C . GLU B 2 145 ? -29.920 -48.852 -8.772 1.00 32.04 145 GLU B C 1
ATOM 2716 O O . GLU B 2 145 ? -28.958 -48.603 -8.085 1.00 31.19 145 GLU B O 1
ATOM 2722 N N . ILE B 2 146 ? -30.086 -50.029 -9.378 1.00 30.97 146 ILE B N 1
ATOM 2723 C CA . ILE B 2 146 ? -29.089 -51.108 -9.389 1.00 31.83 146 ILE B CA 1
ATOM 2724 C C . ILE B 2 146 ? -28.596 -51.164 -10.806 1.00 32.19 146 ILE B C 1
ATOM 2725 O O . ILE B 2 146 ? -29.377 -50.924 -11.702 1.00 33.74 146 ILE B O 1
ATOM 2730 N N . ARG B 2 147 ? -27.310 -51.440 -11.011 1.00 32.26 147 ARG B N 1
ATOM 2731 C CA . ARG B 2 147 ? -26.863 -51.879 -12.350 1.00 31.00 147 ARG B CA 1
ATOM 2732 C C . ARG B 2 147 ? -26.050 -53.193 -12.257 1.00 31.43 147 ARG B C 1
ATOM 2733 O O . ARG B 2 147 ? -25.447 -53.523 -11.210 1.00 28.92 147 ARG B O 1
ATOM 2741 N N . LEU B 2 148 ? -26.124 -54.004 -13.317 1.00 30.65 148 LEU B N 1
ATOM 2742 C CA . LEU B 2 148 ? -25.359 -55.247 -13.307 1.00 31.66 148 LEU B CA 1
ATOM 2743 C C . LEU B 2 148 ? -25.019 -55.644 -14.723 1.00 32.66 148 LEU B C 1
ATOM 2744 O O . LEU B 2 148 ? -25.732 -55.253 -15.664 1.00 33.19 148 LEU B O 1
ATOM 2749 N N . LYS B 2 149 ? -23.902 -56.377 -14.872 1.00 33.17 149 LYS B N 1
ATOM 2750 C CA . LYS B 2 149 ? -23.399 -56.724 -16.234 1.00 33.94 149 LYS B CA 1
ATOM 2751 C C . LYS B 2 149 ? -22.334 -57.818 -16.030 1.00 33.68 149 LYS B C 1
ATOM 2752 O O . LYS B 2 149 ? -21.589 -57.741 -15.047 1.00 33.20 149 LYS B O 1
ATOM 2758 N N . PRO B 2 150 ? -22.212 -58.796 -16.973 1.00 34.19 150 PRO B N 1
ATOM 2759 C CA . PRO B 2 150 ? -20.958 -59.584 -16.940 1.00 33.21 150 PRO B CA 1
ATOM 2760 C C . PRO B 2 150 ? -19.783 -58.849 -17.521 1.00 32.88 150 PRO B C 1
ATOM 2761 O O . PRO B 2 150 ? -19.947 -57.954 -18.333 1.00 33.08 150 PRO B O 1
ATOM 2765 N N . GLU B 2 151 ? -18.582 -59.302 -17.167 1.00 32.30 151 GLU B N 1
ATOM 2766 C CA . GLU B 2 151 ? -17.386 -58.742 -17.774 1.00 33.83 151 GLU B CA 1
ATOM 2767 C C . GLU B 2 151 ? -17.470 -58.897 -19.276 1.00 30.45 151 GLU B C 1
ATOM 2768 O O . GLU B 2 151 ? -17.975 -59.869 -19.764 1.00 30.23 151 GLU B O 1
ATOM 2774 N N . LYS B 2 152 ? -17.020 -57.893 -19.978 1.00 29.93 152 LYS B N 1
ATOM 2775 C CA . LYS B 2 152 ? -16.978 -57.826 -21.418 1.00 32.14 152 LYS B CA 1
ATOM 2776 C C . LYS B 2 152 ? -18.338 -57.508 -22.108 1.00 33.60 152 LYS B C 1
ATOM 2777 O O . LYS B 2 152 ? -18.359 -57.234 -23.287 1.00 36.48 152 LYS B O 1
ATOM 2783 N N . ALA B 2 153 ? -19.449 -57.515 -21.400 1.00 34.51 153 ALA B N 1
ATOM 2784 C CA . ALA B 2 153 ? -20.652 -57.061 -22.030 1.00 34.39 153 ALA B CA 1
ATOM 2785 C C . ALA B 2 153 ? -20.498 -55.533 -22.229 1.00 36.54 153 ALA B C 1
ATOM 2786 O O . ALA B 2 153 ? -19.905 -54.827 -21.399 1.00 34.67 153 ALA B O 1
ATOM 2788 N N . ALA B 2 154 ? -21.043 -55.072 -23.346 1.00 37.22 154 ALA B N 1
ATOM 2789 C CA . ALA B 2 154 ? -21.006 -53.668 -23.752 1.00 40.41 154 ALA B CA 1
ATOM 2790 C C . ALA B 2 154 ? -21.992 -52.797 -22.972 1.00 40.44 154 ALA B C 1
ATOM 2791 O O . ALA B 2 154 ? -21.654 -51.674 -22.695 1.00 43.41 154 ALA B O 1
ATOM 2793 N N . GLU B 2 155 ? -23.133 -53.309 -22.531 1.00 39.98 155 GLU B N 1
ATOM 2794 C CA . GLU B 2 155 ? -24.078 -52.454 -21.779 1.00 40.97 155 GLU B CA 1
ATOM 2795 C C . GLU B 2 155 ? -24.420 -52.970 -20.400 1.00 39.08 155 GLU B C 1
ATOM 2796 O O . GLU B 2 155 ? -24.509 -54.153 -20.190 1.00 37.49 155 GLU B O 1
ATOM 2802 N N . TRP B 2 156 ? -24.608 -52.060 -19.459 1.00 37.34 156 TRP B N 1
ATOM 2803 C CA . TRP B 2 156 ? -25.155 -52.395 -18.145 1.00 38.48 156 TRP B CA 1
ATOM 2804 C C . TRP B 2 156 ? -26.670 -52.561 -18.250 1.00 39.46 156 TRP B C 1
ATOM 2805 O O . TRP B 2 156 ? -27.265 -51.896 -19.056 1.00 41.33 156 TRP B O 1
ATOM 2816 N N . GLU B 2 157 ? -27.276 -53.472 -17.504 1.00 40.61 157 GLU B N 1
ATOM 2817 C CA . GLU B 2 157 ? -28.739 -53.456 -17.299 1.00 42.50 157 GLU B CA 1
ATOM 2818 C C . GLU B 2 157 ? -29.031 -52.650 -16.065 1.00 40.57 157 GLU B C 1
ATOM 2819 O O . GLU B 2 157 ? -28.444 -52.881 -15.043 1.00 37.53 157 GLU B O 1
ATOM 2825 N N . ILE B 2 158 ? -29.943 -51.690 -16.183 1.00 40.34 158 ILE B N 1
ATOM 2826 C CA . ILE B 2 158 ? -30.241 -50.838 -15.032 1.00 41.03 158 ILE B CA 1
ATOM 2827 C C . ILE B 2 158 ? -31.632 -51.193 -14.517 1.00 40.00 158 ILE B C 1
ATOM 2828 O O . ILE B 2 158 ? -32.520 -51.401 -15.310 1.00 39.61 158 ILE B O 1
ATOM 2833 N N . HIS B 2 159 ? -31.813 -51.309 -13.202 1.00 39.78 159 HIS B N 1
ATOM 2834 C CA . HIS B 2 159 ? -33.162 -51.480 -12.641 1.00 39.12 159 HIS B CA 1
ATOM 2835 C C . HIS B 2 159 ? -33.454 -50.399 -11.566 1.00 38.85 159 HIS B C 1
ATOM 2836 O O . HIS B 2 159 ? -32.774 -50.306 -10.570 1.00 34.73 159 HIS B O 1
ATOM 2843 N N . PHE B 2 160 ? -34.481 -49.605 -11.787 1.00 38.63 160 PHE B N 1
ATOM 2844 C CA . PHE B 2 160 ? -34.863 -48.601 -10.838 1.00 37.61 160 PHE B CA 1
ATOM 2845 C C . PHE B 2 160 ? -35.587 -49.298 -9.719 1.00 36.35 160 PHE B C 1
ATOM 2846 O O . PHE B 2 160 ? -36.507 -50.030 -9.962 1.00 37.46 160 PHE B O 1
ATOM 2854 N N . ALA B 2 161 ? -35.129 -49.165 -8.499 1.00 34.20 161 ALA B N 1
ATOM 2855 C CA . ALA B 2 161 ? -35.763 -49.839 -7.370 1.00 35.00 161 ALA B CA 1
ATOM 2856 C C . ALA B 2 161 ? -36.695 -48.916 -6.519 1.00 36.00 161 ALA B C 1
ATOM 2857 O O . ALA B 2 161 ? -37.098 -49.332 -5.421 1.00 38.83 161 ALA B O 1
ATOM 2859 N N . GLY B 2 162 ? -36.938 -47.665 -6.940 1.00 36.10 162 GLY B N 1
ATOM 2860 C CA . GLY B 2 162 ? -37.730 -46.709 -6.108 1.00 36.38 162 GLY B CA 1
ATOM 2861 C C . GLY B 2 162 ? -37.144 -46.667 -4.713 1.00 36.04 162 GLY B C 1
ATOM 2862 O O . GLY B 2 162 ? -35.925 -46.581 -4.568 1.00 36.96 162 GLY B O 1
ATOM 2863 N N . GLN B 2 163 ? -37.978 -46.784 -3.684 1.00 35.06 163 GLN B N 1
ATOM 2864 C CA . GLN B 2 163 ? -37.542 -46.645 -2.315 1.00 35.44 163 GLN B CA 1
ATOM 2865 C C . GLN B 2 163 ? -37.285 -47.966 -1.640 1.00 35.90 163 GLN B C 1
ATOM 2866 O O . GLN B 2 163 ? -36.958 -48.006 -0.445 1.00 35.59 163 GLN B O 1
ATOM 2872 N N . GLN B 2 164 ? -37.334 -49.084 -2.373 1.00 37.61 164 GLN B N 1
ATOM 2873 C CA . GLN B 2 164 ? -37.050 -50.400 -1.699 1.00 37.73 164 GLN B CA 1
ATOM 2874 C C . GLN B 2 164 ? -35.593 -50.562 -1.338 1.00 38.05 164 GLN B C 1
ATOM 2875 O O . GLN B 2 164 ? -34.760 -49.884 -1.924 1.00 37.07 164 GLN B O 1
ATOM 2881 N N . THR B 2 165 ? -35.271 -51.393 -0.332 1.00 37.34 165 THR B N 1
ATOM 2882 C CA . THR B 2 165 ? -33.889 -51.752 -0.092 1.00 38.74 165 THR B CA 1
ATOM 2883 C C . THR B 2 165 ? -33.591 -53.230 -0.448 1.00 38.90 165 THR B C 1
ATOM 2884 O O . THR B 2 165 ? -32.687 -53.823 0.115 1.00 38.30 165 THR B O 1
ATOM 2888 N N . GLU B 2 166 ? -34.350 -53.797 -1.377 1.00 39.66 166 GLU B N 1
ATOM 2889 C CA . GLU B 2 166 ? -34.104 -55.156 -1.860 1.00 42.27 166 GLU B CA 1
ATOM 2890 C C . GLU B 2 166 ? -34.781 -55.233 -3.194 1.00 42.12 166 GLU B C 1
ATOM 2891 O O . GLU B 2 166 ? -35.623 -54.394 -3.480 1.00 44.31 166 GLU B O 1
ATOM 2897 N N . PHE B 2 167 ? -34.398 -56.181 -4.027 1.00 41.23 167 PHE B N 1
ATOM 2898 C CA . PHE B 2 167 ? -34.915 -56.239 -5.396 1.00 41.66 167 PHE B CA 1
ATOM 2899 C C . PHE B 2 167 ? -34.711 -57.682 -5.914 1.00 41.42 167 PHE B C 1
ATOM 2900 O O . PHE B 2 167 ? -33.874 -58.390 -5.364 1.00 41.37 167 PHE B O 1
ATOM 2908 N N . LYS B 2 168 ? -35.464 -58.098 -6.946 1.00 41.25 168 LYS B N 1
ATOM 2909 C CA . LYS B 2 168 ? -35.380 -59.469 -7.509 1.00 42.47 168 LYS B CA 1
ATOM 2910 C C . LYS B 2 168 ? -35.166 -59.343 -8.969 1.00 42.48 168 LYS B C 1
ATOM 2911 O O . LYS B 2 168 ? -35.911 -58.619 -9.606 1.00 41.72 168 LYS B O 1
ATOM 2917 N N . ILE B 2 169 ? -34.135 -60.016 -9.486 1.00 44.67 169 ILE B N 1
ATOM 2918 C CA . ILE B 2 169 ? -33.856 -60.050 -10.938 1.00 45.82 169 ILE B CA 1
ATOM 2919 C C . ILE B 2 169 ? -33.967 -61.494 -11.483 1.00 47.60 169 ILE B C 1
ATOM 2920 O O . ILE B 2 169 ? -33.362 -62.447 -10.936 1.00 44.46 169 ILE B O 1
ATOM 2925 N N . LEU B 2 170 ? -34.713 -61.580 -12.586 1.00 50.72 170 LEU B N 1
ATOM 2926 C CA . LEU B 2 170 ? -35.087 -62.844 -13.204 1.00 54.80 170 LEU B CA 1
ATOM 2927 C C . LEU B 2 170 ? -34.333 -62.992 -14.549 1.00 56.51 170 LEU B C 1
ATOM 2928 O O . LEU B 2 170 ? -34.003 -61.988 -15.202 1.00 56.88 170 LEU B O 1
ATOM 2933 N N . SER B 2 171 ? -34.083 -64.231 -14.979 1.00 58.38 171 SER B N 1
ATOM 2934 C CA . SER B 2 171 ? -33.402 -64.478 -16.263 1.00 60.91 171 SER B CA 1
ATOM 2935 C C . SER B 2 171 ? -32.052 -63.717 -16.370 1.00 60.64 171 SER B C 1
ATOM 2936 O O . SER B 2 171 ? -31.914 -62.618 -16.930 1.00 62.59 171 SER B O 1
ATOM 2939 N N . LEU B 2 172 ? -31.087 -64.298 -15.703 1.00 59.40 172 LEU B N 1
ATOM 2940 C CA . LEU B 2 172 ? -29.734 -63.933 -15.840 1.00 58.04 172 LEU B CA 1
ATOM 2941 C C . LEU B 2 172 ? -29.276 -65.110 -16.657 1.00 58.01 172 LEU B C 1
ATOM 2942 O O . LEU B 2 172 ? -30.061 -66.047 -16.845 1.00 58.55 172 LEU B O 1
ATOM 2947 N N . HIS B 2 173 ? -28.071 -65.055 -17.200 1.00 56.83 173 HIS B N 1
ATOM 2948 C CA . HIS B 2 173 ? -27.565 -66.137 -18.008 1.00 56.32 173 HIS B CA 1
ATOM 2949 C C . HIS B 2 173 ? -26.929 -67.175 -17.116 1.00 54.54 173 HIS B C 1
ATOM 2950 O O . HIS B 2 173 ? -26.105 -66.855 -16.284 1.00 54.67 173 HIS B O 1
ATOM 2957 N N . PRO B 2 174 ? -27.376 -68.439 -17.218 1.00 54.19 174 PRO B N 1
ATOM 2958 C CA . PRO B 2 174 ? -26.878 -69.500 -16.300 1.00 51.34 174 PRO B CA 1
ATOM 2959 C C . PRO B 2 174 ? -25.369 -69.655 -16.474 1.00 49.93 174 PRO B C 1
ATOM 2960 O O . PRO B 2 174 ? -24.917 -69.532 -17.605 1.00 50.27 174 PRO B O 1
ATOM 2964 N N . GLY B 2 175 ? -24.593 -69.854 -15.407 1.00 46.76 175 GLY B N 1
ATOM 2965 C CA . GLY B 2 175 ? -23.109 -69.953 -15.533 1.00 46.22 175 GLY B CA 1
ATOM 2966 C C . GLY B 2 175 ? -22.240 -68.656 -15.642 1.00 45.33 175 GLY B C 1
ATOM 2967 O O . GLY B 2 175 ? -21.011 -68.701 -15.640 1.00 45.50 175 GLY B O 1
ATOM 2968 N N . GLN B 2 176 ? -22.869 -67.490 -15.767 1.00 44.09 176 GLN B N 1
ATOM 2969 C CA . GLN B 2 176 ? -22.155 -66.221 -16.006 1.00 41.47 176 GLN B CA 1
ATOM 2970 C C . GLN B 2 176 ? -21.915 -65.508 -14.655 1.00 41.08 176 GLN B C 1
ATOM 2971 O O . GLN B 2 176 ? -22.743 -65.635 -13.792 1.00 39.89 176 GLN B O 1
ATOM 2977 N N . LYS B 2 177 ? -20.779 -64.814 -14.475 1.00 38.93 177 LYS B N 1
ATOM 2978 C CA . LYS B 2 177 ? -20.517 -64.006 -13.272 1.00 38.74 177 LYS B CA 1
ATOM 2979 C C . LYS B 2 177 ? -20.976 -62.566 -13.571 1.00 36.38 177 LYS B C 1
ATOM 2980 O O . LYS B 2 177 ? -20.793 -62.064 -14.665 1.00 35.56 177 LYS B O 1
ATOM 2986 N N . TYR B 2 178 ? -21.663 -61.962 -12.636 1.00 35.87 178 TYR B N 1
ATOM 2987 C CA . TYR B 2 178 ? -22.168 -60.582 -12.831 1.00 34.94 178 TYR B CA 1
ATOM 2988 C C . TYR B 2 178 ? -21.511 -59.669 -11.836 1.00 33.07 178 TYR B C 1
ATOM 2989 O O . TYR B 2 178 ? -21.246 -60.058 -10.673 1.00 33.05 178 TYR B O 1
ATOM 2998 N N . LEU B 2 179 ? -21.305 -58.445 -12.276 1.00 31.91 179 LEU B N 1
ATOM 2999 C CA . LEU B 2 179 ? -20.834 -57.345 -11.389 1.00 31.44 179 LEU B CA 1
ATOM 3000 C C . LEU B 2 179 ? -22.075 -56.575 -11.019 1.00 30.25 179 LEU B C 1
ATOM 3001 O O . LEU B 2 179 ? -22.791 -56.184 -11.905 1.00 29.40 179 LEU B O 1
ATOM 3006 N N . VAL B 2 180 ? -22.324 -56.362 -9.734 1.00 30.07 180 VAL B N 1
ATOM 3007 C CA . VAL B 2 180 ? -23.554 -55.641 -9.356 1.00 29.52 180 VAL B CA 1
ATOM 3008 C C . VAL B 2 180 ? -23.175 -54.390 -8.586 1.00 29.15 180 VAL B C 1
ATOM 3009 O O . VAL B 2 180 ? -22.318 -54.477 -7.720 1.00 29.99 180 VAL B O 1
ATOM 3013 N N . GLN B 2 181 ? -23.829 -53.252 -8.881 1.00 27.97 181 GLN B N 1
ATOM 3014 C CA . GLN B 2 181 ? -23.604 -52.005 -8.109 1.00 27.74 181 GLN B CA 1
ATOM 3015 C C . GLN B 2 181 ? -24.937 -51.317 -7.795 1.00 27.64 181 GLN B C 1
ATOM 3016 O O . GLN B 2 181 ? -25.911 -51.555 -8.523 1.00 28.28 181 GLN B O 1
ATOM 3022 N N . VAL B 2 182 ? -24.983 -50.513 -6.702 1.00 28.34 182 VAL B N 1
ATOM 3023 C CA . VAL B 2 182 ? -26.236 -49.779 -6.382 1.00 27.47 182 VAL B CA 1
ATOM 3024 C C . VAL B 2 182 ? -25.859 -48.279 -6.215 1.00 28.05 182 VAL B C 1
ATOM 3025 O O . VAL B 2 182 ? -24.731 -47.942 -5.757 1.00 28.18 182 VAL B O 1
ATOM 3029 N N . ARG B 2 183 ? -26.766 -47.354 -6.582 1.00 27.32 183 ARG B N 1
ATOM 3030 C CA . ARG B 2 183 ? -26.570 -45.962 -6.249 1.00 26.12 183 ARG B CA 1
ATOM 3031 C C . ARG B 2 183 ? -27.958 -45.402 -5.803 1.00 27.23 183 ARG B C 1
ATOM 3032 O O . ARG B 2 183 ? -29.044 -46.089 -5.914 1.00 26.54 183 ARG B O 1
ATOM 3040 N N . CYS B 2 184 ? -27.877 -44.214 -5.211 1.00 26.24 184 CYS B N 1
ATOM 3041 C CA . CYS B 2 184 ? -29.072 -43.590 -4.636 1.00 27.54 184 CYS B CA 1
ATOM 3042 C C . CYS B 2 184 ? -29.082 -42.095 -4.854 1.00 27.25 184 CYS B C 1
ATOM 3043 O O . CYS B 2 184 ? -27.990 -41.440 -4.998 1.00 26.02 184 CYS B O 1
ATOM 3046 N N . LYS B 2 185 ? -30.310 -41.544 -4.942 1.00 27.21 185 LYS B N 1
ATOM 3047 C CA . LYS B 2 185 ? -30.478 -40.105 -5.055 1.00 27.89 185 LYS B CA 1
ATOM 3048 C C . LYS B 2 185 ? -31.597 -39.648 -4.125 1.00 28.82 185 LYS B C 1
ATOM 3049 O O . LYS B 2 185 ? -32.494 -40.405 -3.808 1.00 28.04 185 LYS B O 1
ATOM 3055 N N . PRO B 2 186 ? -31.520 -38.382 -3.672 1.00 28.55 186 PRO B N 1
ATOM 3056 C CA . PRO B 2 186 ? -32.771 -37.901 -3.094 1.00 27.20 186 PRO B CA 1
ATOM 3057 C C . PRO B 2 186 ? -33.916 -37.903 -4.059 1.00 27.12 186 PRO B C 1
ATOM 3058 O O . PRO B 2 186 ? -33.749 -37.817 -5.300 1.00 27.29 186 PRO B O 1
ATOM 3062 N N . ASP B 2 187 ? -35.113 -37.838 -3.472 1.00 28.38 187 ASP B N 1
ATOM 3063 C CA . ASP B 2 187 ? -36.312 -37.496 -4.258 1.00 28.31 187 ASP B CA 1
ATOM 3064 C C . ASP B 2 187 ? -35.962 -36.363 -5.197 1.00 28.48 187 ASP B C 1
ATOM 3065 O O . ASP B 2 187 ? -36.263 -36.427 -6.402 1.00 25.66 187 ASP B O 1
ATOM 3070 N N . HIS B 2 188 ? -35.373 -35.316 -4.634 1.00 27.27 188 HIS B N 1
ATOM 3071 C CA . HIS B 2 188 ? -34.952 -34.115 -5.385 1.00 28.59 188 HIS B CA 1
ATOM 3072 C C . HIS B 2 188 ? -33.496 -33.811 -5.154 1.00 28.01 188 HIS B C 1
ATOM 3073 O O . HIS B 2 188 ? -33.006 -33.367 -4.063 1.00 26.38 188 HIS B O 1
ATOM 3080 N N . GLY B 2 189 ? -32.765 -34.134 -6.200 1.00 29.68 189 GLY B N 1
ATOM 3081 C CA . GLY B 2 189 ? -31.307 -33.931 -6.134 1.00 28.42 189 GLY B CA 1
ATOM 3082 C C . GLY B 2 189 ? -30.498 -34.801 -7.102 1.00 29.05 189 GLY B C 1
ATOM 3083 O O . GLY B 2 189 ? -31.014 -35.203 -8.127 1.00 28.41 189 GLY B O 1
ATOM 3084 N N . TYR B 2 190 ? -29.264 -35.058 -6.729 1.00 29.08 190 TYR B N 1
ATOM 3085 C CA . TYR B 2 190 ? -28.233 -35.702 -7.548 1.00 30.91 190 TYR B CA 1
ATOM 3086 C C . TYR B 2 190 ? -27.965 -37.154 -7.210 1.00 29.27 190 TYR B C 1
ATOM 3087 O O . TYR B 2 190 ? -28.013 -37.524 -6.071 1.00 28.58 190 TYR B O 1
ATOM 3096 N N . TRP B 2 191 ? -27.645 -37.982 -8.199 1.00 27.97 191 TRP B N 1
ATOM 3097 C CA . TRP B 2 191 ? -27.249 -39.390 -7.928 1.00 28.37 191 TRP B CA 1
ATOM 3098 C C . TRP B 2 191 ? -25.900 -39.472 -7.220 1.00 29.57 191 TRP B C 1
ATOM 3099 O O . TRP B 2 191 ? -24.975 -38.740 -7.534 1.00 30.97 191 TRP B O 1
ATOM 3110 N N . SER B 2 192 ? -25.789 -40.300 -6.194 1.00 28.86 192 SER B N 1
ATOM 3111 C CA . SER B 2 192 ? -24.519 -40.663 -5.598 1.00 28.58 192 SER B CA 1
ATOM 3112 C C . SER B 2 192 ? -23.611 -41.367 -6.583 1.00 29.22 192 SER B C 1
ATOM 3113 O O . SER B 2 192 ? -24.047 -41.746 -7.728 1.00 28.37 192 SER B O 1
ATOM 3116 N N . ALA B 2 193 ? -22.373 -41.561 -6.144 1.00 29.83 193 ALA B N 1
ATOM 3117 C CA . ALA B 2 193 ? -21.463 -42.491 -6.839 1.00 30.79 193 ALA B CA 1
ATOM 3118 C C . ALA B 2 193 ? -22.035 -43.939 -6.708 1.00 30.51 193 ALA B C 1
ATOM 3119 O O . ALA B 2 193 ? -22.749 -44.239 -5.744 1.00 28.92 193 ALA B O 1
ATOM 3121 N N . TRP B 2 194 ? -21.824 -44.785 -7.720 1.00 31.17 194 TRP B N 1
ATOM 3122 C CA . TRP B 2 194 ? -22.074 -46.238 -7.579 1.00 31.30 194 TRP B CA 1
ATOM 3123 C C . TRP B 2 194 ? -21.335 -46.878 -6.384 1.00 31.39 194 TRP B C 1
ATOM 3124 O O . TRP B 2 194 ? -20.182 -46.547 -6.094 1.00 32.86 194 TRP B O 1
ATOM 3135 N N . SER B 2 195 ? -21.990 -47.728 -5.597 1.00 30.71 195 SER B N 1
ATOM 3136 C CA . SER B 2 195 ? -21.250 -48.481 -4.613 1.00 30.87 195 SER B CA 1
ATOM 3137 C C . SER B 2 195 ? -20.128 -49.336 -5.295 1.00 29.85 195 SER B C 1
ATOM 3138 O O . SER B 2 195 ? -20.082 -49.486 -6.570 1.00 28.82 195 SER B O 1
ATOM 3141 N N . PRO B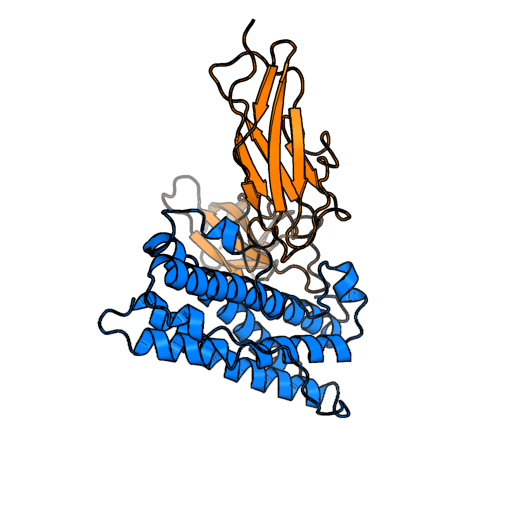 2 196 ? -19.217 -49.828 -4.472 1.00 31.22 196 PRO B N 1
ATOM 3142 C CA . PRO B 2 196 ? -18.198 -50.763 -4.984 1.00 33.09 196 PRO B CA 1
ATOM 3143 C C . PRO B 2 196 ? -18.960 -52.001 -5.456 1.00 34.14 196 PRO B C 1
ATOM 3144 O O . PRO B 2 196 ? -20.098 -52.247 -4.983 1.00 34.63 196 PRO B O 1
ATOM 3148 N N . ALA B 2 197 ? -18.414 -52.728 -6.429 1.00 31.92 197 ALA B N 1
ATOM 3149 C CA . ALA B 2 197 ? -19.153 -53.882 -6.988 1.00 33.95 197 ALA B CA 1
ATOM 3150 C C . ALA B 2 197 ? -19.207 -55.048 -6.003 1.00 32.82 197 ALA B C 1
ATOM 3151 O O . ALA B 2 197 ? -18.308 -55.215 -5.205 1.00 33.39 197 ALA B O 1
ATOM 3153 N N . THR B 2 198 ? -20.291 -55.799 -6.007 1.00 33.71 198 THR B N 1
ATOM 3154 C CA . THR B 2 198 ? -20.274 -57.146 -5.494 1.00 35.67 198 THR B CA 1
ATOM 3155 C C . THR B 2 198 ? -20.406 -58.080 -6.752 1.00 34.85 198 THR B C 1
ATOM 3156 O O . THR B 2 198 ? -20.948 -57.693 -7.824 1.00 34.11 198 THR B O 1
ATOM 3160 N N . PHE B 2 199 ? -19.879 -59.303 -6.631 1.00 34.66 199 PHE B N 1
ATOM 3161 C CA . PHE B 2 199 ? -19.741 -60.237 -7.762 1.00 35.27 199 PHE B CA 1
ATOM 3162 C C . PHE B 2 199 ? -20.555 -61.420 -7.371 1.00 35.90 199 PHE B C 1
ATOM 3163 O O . PHE B 2 199 ? -20.656 -61.764 -6.205 1.00 35.51 199 PHE B O 1
ATOM 3171 N N . ILE B 2 200 ? -21.205 -62.010 -8.338 1.00 36.05 200 ILE B N 1
ATOM 3172 C CA . ILE B 2 200 ? -22.020 -63.169 -8.053 1.00 36.77 200 ILE B CA 1
ATOM 3173 C C . ILE B 2 200 ? -21.927 -64.093 -9.277 1.00 38.99 200 ILE B C 1
ATOM 3174 O O . ILE B 2 200 ? -22.110 -63.620 -10.411 1.00 35.86 200 ILE B O 1
ATOM 3179 N N . GLN B 2 201 ? -21.615 -65.375 -9.023 1.00 41.14 201 GLN B N 1
ATOM 3180 C CA . GLN B 2 201 ? -21.724 -66.473 -10.029 1.00 43.45 201 GLN B CA 1
ATOM 3181 C C . GLN B 2 201 ? -23.116 -67.053 -10.121 1.00 43.36 201 GLN B C 1
ATOM 3182 O O . GLN B 2 201 ? -23.649 -67.514 -9.133 1.00 42.71 201 GLN B O 1
ATOM 3188 N N . ILE B 2 202 ? -23.750 -66.945 -11.275 1.00 43.81 202 ILE B N 1
ATOM 3189 C CA . ILE B 2 202 ? -25.043 -67.568 -11.462 1.00 47.19 202 ILE B CA 1
ATOM 3190 C C . ILE B 2 202 ? -24.797 -69.079 -11.777 1.00 49.74 202 ILE B C 1
ATOM 3191 O O . ILE B 2 202 ? -24.120 -69.381 -12.771 1.00 48.96 202 ILE B O 1
ATOM 3196 N N . PRO B 2 203 ? -25.348 -70.011 -10.952 1.00 52.03 203 PRO B N 1
ATOM 3197 C CA . PRO B 2 203 ? -25.012 -71.448 -11.150 1.00 53.99 203 PRO B CA 1
ATOM 3198 C C . PRO B 2 203 ? -25.546 -71.993 -12.483 1.00 56.52 203 PRO B C 1
ATOM 3199 O O . PRO B 2 203 ? -26.500 -71.433 -13.063 1.00 56.71 203 PRO B O 1
ATOM 3203 N N . SER B 2 204 ? -24.910 -73.065 -12.962 1.00 60.05 204 SER B N 1
ATOM 3204 C CA . SER B 2 204 ? -25.287 -73.763 -14.218 1.00 62.78 204 SER B CA 1
ATOM 3205 C C . SER B 2 204 ? -26.730 -74.246 -14.257 1.00 64.16 204 SER B C 1
ATOM 3206 O O . SER B 2 204 ? -27.422 -74.068 -15.259 1.00 64.18 204 SER B O 1
ATOM 3209 N N . ASP B 2 205 ? -27.177 -74.820 -13.145 1.00 66.69 205 ASP B N 1
ATOM 3210 C CA . ASP B 2 205 ? -28.569 -75.320 -12.976 1.00 68.93 205 ASP B CA 1
ATOM 3211 C C . ASP B 2 205 ? -29.690 -74.256 -12.844 1.00 69.34 205 ASP B C 1
ATOM 3212 O O . ASP B 2 205 ? -30.728 -74.545 -12.241 1.00 70.06 205 ASP B O 1
ATOM 3217 N N . PHE B 2 206 ? -29.506 -73.059 -13.392 1.00 69.09 206 PHE B N 1
ATOM 3218 C CA . PHE B 2 206 ? -30.416 -71.936 -13.104 1.00 69.24 206 PHE B CA 1
ATOM 3219 C C . PHE B 2 206 ? -31.871 -72.096 -13.638 1.00 70.44 206 PHE B C 1
ATOM 3220 O O . PHE B 2 206 ? -32.792 -72.203 -12.805 1.00 71.87 206 PHE B O 1
#

Secondary structure (DSSP, 8-state):
-HHHHHHHHHHHHHHHHHHHHHHHHHHHHHHTTTS-HHHHHTT--TTTTS----SHHHHHHS-HHHHHHHHHHHHHHTHHHHHHHHHHHHTSTT--HHHHHHHHHHHHHHHHHHHHHHHHHHHH-TT-------PPP--HHHHH-S-HHHHHHHHHHHHHHHHHHHHHHHHHHHHHHHHHHHTT--/-PPP---EEEEEEBSSSS-EEEEEEPPSSS---SEEEEEEEETT----EE-S-SSTT-TTEEEE-GGG--SSS-EEEEEEEEETTEEEEPPPEEE-GGG-B-PPPPEEEEEEEE--SSSPPEEEEEEEPPTT---TTSS--EEEEEEEE-TT-SS-EEEEEET-SEEEE----TT-EEEEEEEEEESSSPPPPPPPPEEEEPPTT-

Nearest PDB structures (foldseek):
  3ncc-assembly1_A  TM=1.003E+00  e=8.253E-23  Homo sapiens
  3nce-assembly1_A  TM=1.003E+00  e=8.253E-23  Homo sapiens
  3ncb-assembly1_A  TM=1.003E+00  e=2.012E-22  Homo sapiens
  3ncf-assembly1_A  TM=1.002E+00  e=1.376E-21  Homo sapiens
  2q98-assembly1_A  TM=9.529E-01  e=2.506E-19  Homo sapiens

Sequence (392 aa):
MLRDLFDRAVVLSAYIHNLSSSEMFSSEFDKRYTHGRGFITKAINSCHTSSLATPEDKEQAQQMNQKDFLSLIVSILRSWNNEPLYHLVTEVRGMQEAPEAILSKAVEIEEQTKRLLERMELIVSQVHPETKENEIYPVWSGLPSLQMADEESRLSAYYNLLHCLRRDSHKIDNYLKLLKCRIIHNNNCMLPPGKPEIFKCRSPNKETFTCWWRPGTDGGLPTNNYSLTYHRREGETLMHEECPDYITGGPNSCHFGKQYTSMWRTYIMMVNATNQMGSSFSDELYVDVTYIVQPDPPLELAVEVKQPEDRKPYLWIKWSPPTLIDLKTGWFTLLYEIRLKPEKAAEWEIHFAGQQTEFKILSLHPGQKYLVQVRCKPDHGYWSAWSPATFIQIPSDF

Organism: Homo sapiens (NCBI:txid9606)

CATH classification: 1.20.1250.10

Foldseek 3Di:
DLVVLLVVLLVLLVVLLVLLVVLLVVLCVPPPVPDVLVVVLPPPAQQSVDDDDDDPVSLVVDDLLVLLVVLLLLLVQCLVVLVLVLVVQVPDPPRPPSNNVSSVVSNVSSVVSSVSSVVNCCVVPVPPDPDHDHGHDDLNVQCVDPPSVSNSSSVSNSSVNSSVSSVRSSVSSVVSSCCPVPVNPD/DWWWAAKEFDAKADAAQQKIKTAIGTDPDTDDFPDKWKWKDKPPDPDIDTQPDPPVVPPRMGIGGRVRGHAPIWIWMKMKTGDPVGIHIYDTDIDGNQERYEHAFWADWDWDWADDPPDATWIKIFTGGDPPHDPPVVSWAKWKKKWKDFPPDPDIDIGTPGRDRMDIGGDDPAQTKMWMWMWMDTPHYDIHDTDHTDIDTRHNVD

Solvent-accessible surface area: 19637 Å² total; per-residue (Å²): 143,38,137,88,30,0,83,104,0,19,87,0,2,21,86,9,5,63,14,1,33,82,0,15,50,53,10,31,141,137,72,5,142,67,154,27,7,76,65,110,2,52,84,52,13,34,7,64,102,48,88,27,4,38,38,21,85,89,1,77,158,46,74,49,76,81,0,1,56,15,0,8,16,0,5,59,1,6,97,82,0,3,114,29,1,13,62,42,6,168,69,69,164,150,28,13,127,44,8,27,52,31,0,48,60,0,28,80,17,11,102,102,1,36,92,51,0,76,82,0,22,66,105,31,33,100,149,34,81,175,102,116,149,81,21,114,31,100,24,46,94,40,4,96,74,102,84,108,65,41,59,25,10,18,12,9,28,10,3,17,5,6,40,15,2,5,3,18,10,1,3,0,0,14,6,0,36,5,46,40,34,66,119,38,102,76,197,115,54,6,14,118,3,96,10,91,86,6,61,0,42,9,8,13,23,0,16,0,62,10,113,52,27,126,145,30,20,150,30,106,85,38,21,0,27,4,57,35,13,57,59,146,120,123,48,97,8,46,38,72,151,90,24,29,128,52,1,0,31,0,22,115,155,80,9,15,0,4,46,9,0,5,0,48,0,23,0,42,24,174,82,31,58,22,102,8,98,86,58,51,8,14,0,2,47,20,1,61,5,81,43,3,84,134,20,49,24,83,38,86,84,46,159,122,58,94,34,35,0,43,0,93,12,30,43,6,90,142,24,6,48,105,3,3,3,2,14,4,36,2,23,0,52,0,31,22,113,206,39,106,145,73,93,102,54,117,2,17,123,98,57,73,44,105,9,86,97,6,126,81,42,71,75,4,35,0,25,0,50,0,35,1,18,21,35,103,67,5,70,56,3,112,33,37,115,34,107,0,42,97,109,46

B-factor: mean 42.02, std 13.65, range [19.53, 94.94]

GO terms:
  GO:0005148 prolactin receptor binding (F, TAS)
  GO:0007166 cell surface receptor signaling pathway (P, TAS)
  GO:0031904 endosome lumen (C, TAS)
  GO:0005576 extracellular region (C, TAS)
  GO:0005515 protein binding (F, IPI)
  GO:0001937 negative regulation of endothelial cell proliferation (P, IDA)
  GO:0038161 prolactin signaling pathway (P, IDA)
  GO:0043123 positive regulation of canonical NF-kappaB signal transduction (P, IDA)
  GO:1902895 positive regulation of miRNA transcription (P, IDA)
  GO:0046427 positive regulation of receptor signaling pathway via JAK-STAT (P, IDA)

InterPro domains:
  IPR001400 Somatotropin/prolactin [PF00103] (15-227)
  IPR001400 Somatotropin/prolactin [PR00836] (86-99)
  IPR001400 Somatotropin/prolactin [PR00836] (108-126)
  IPR001400 Somatotropin/prolactin [PR00836] (190-206)
  IPR001400 Somatotropin/prolactin [PR00836] (206-220)
  IPR001400 Somatotropin/prolactin [PTHR11417] (9-227)
  IPR009079 Four-helical cytokine-like, core [G3DSA:1.20.1250.10] (26-227)
  IPR009079 Four-helical cytokine-like, core [SSF47266] (29-227)
  IPR018116 Somatotropin hormone, conserved site [PS00266] (86-119)
  IPR018116 Somatotropin hormone, conserved site [PS00338] (202-219)

Radius of gyration: 24.39 Å; Cα contacts (8 Å, |Δi|>4): 739; chains: 2; bounding box: 69×73×46 Å